Protein AF-W0SEL7-F1 (afdb_monomer_lite)

Radius of gyration: 32.02 Å; chains: 1; bounding box: 59×64×95 Å

Structure (mmCIF, N/CA/C/O backbone):
data_AF-W0SEL7-F1
#
_entry.id   AF-W0SEL7-F1
#
loop_
_atom_site.group_PDB
_atom_site.id
_atom_site.type_symbol
_atom_site.label_atom_id
_atom_site.label_alt_id
_atom_site.label_comp_id
_atom_site.label_asym_id
_atom_site.label_entity_id
_atom_site.label_seq_id
_atom_site.pdbx_PDB_ins_code
_atom_site.Cartn_x
_atom_site.Cartn_y
_atom_site.Cartn_z
_atom_site.occupancy
_atom_site.B_iso_or_equiv
_atom_site.auth_seq_id
_atom_site.auth_comp_id
_atom_site.auth_asym_id
_atom_site.auth_atom_id
_atom_site.pdbx_PDB_model_num
ATOM 1 N N . MET A 1 1 ? 0.845 -4.020 -19.009 1.00 90.25 1 MET A N 1
ATOM 2 C CA . MET A 1 1 ? 2.144 -4.625 -19.381 1.00 90.25 1 MET A CA 1
ATOM 3 C C . MET A 1 1 ? 2.413 -4.719 -20.889 1.00 90.25 1 MET A C 1
ATOM 5 O O . MET A 1 1 ? 3.556 -4.956 -21.254 1.00 90.25 1 MET A O 1
ATOM 9 N N . LEU A 1 2 ? 1.435 -4.513 -21.782 1.00 97.62 2 LEU A N 1
ATOM 10 C CA . LEU A 1 2 ? 1.671 -4.387 -23.229 1.00 97.62 2 LEU A CA 1
ATOM 11 C C . LEU A 1 2 ? 2.642 -3.239 -23.550 1.00 97.62 2 LEU A C 1
ATOM 13 O O . LEU A 1 2 ? 3.356 -3.302 -24.542 1.00 97.62 2 LEU A O 1
ATOM 17 N N . GLY A 1 3 ? 2.726 -2.224 -22.689 1.00 98.44 3 GLY A N 1
ATOM 18 C CA . GLY A 1 3 ? 3.712 -1.161 -22.797 1.00 98.44 3 GLY A CA 1
ATOM 19 C C . GLY A 1 3 ? 5.146 -1.662 -22.653 1.00 98.44 3 GLY A C 1
ATOM 20 O O . GLY A 1 3 ? 6.006 -1.225 -23.411 1.00 98.44 3 GLY A O 1
ATOM 21 N N . ALA A 1 4 ? 5.394 -2.620 -21.752 1.00 98.50 4 ALA A N 1
ATOM 22 C CA . ALA A 1 4 ? 6.704 -3.260 -21.628 1.00 98.50 4 ALA A CA 1
ATOM 23 C C . ALA A 1 4 ? 7.053 -4.053 -22.894 1.00 98.50 4 ALA A C 1
ATOM 25 O O . ALA A 1 4 ? 8.149 -3.923 -23.422 1.00 98.50 4 ALA A O 1
ATOM 26 N N . VAL A 1 5 ? 6.073 -4.771 -23.446 1.00 98.62 5 VAL A N 1
ATOM 27 C CA . VAL A 1 5 ? 6.221 -5.510 -24.708 1.00 98.62 5 VAL A CA 1
ATOM 28 C C . VAL A 1 5 ? 6.504 -4.586 -25.896 1.00 98.62 5 VAL A C 1
ATOM 30 O O . VAL A 1 5 ? 7.335 -4.896 -26.741 1.00 98.62 5 VAL A O 1
ATOM 33 N N . ILE A 1 6 ? 5.838 -3.429 -25.980 1.00 98.81 6 ILE A N 1
ATOM 34 C CA . ILE A 1 6 ? 6.136 -2.430 -27.018 1.00 98.81 6 ILE A CA 1
ATOM 35 C C . ILE A 1 6 ? 7.562 -1.903 -26.859 1.00 98.81 6 ILE A C 1
ATOM 37 O O . ILE A 1 6 ? 8.255 -1.744 -27.860 1.00 98.81 6 ILE A O 1
ATOM 41 N N . GLY A 1 7 ? 7.978 -1.629 -25.621 1.00 98.56 7 GLY A N 1
ATOM 42 C CA . GLY A 1 7 ? 9.321 -1.163 -25.309 1.00 98.56 7 GLY A CA 1
ATOM 43 C C . GLY A 1 7 ? 10.400 -2.133 -25.777 1.00 98.56 7 GLY A C 1
ATOM 44 O O . GLY A 1 7 ? 11.249 -1.730 -26.566 1.00 98.56 7 GLY A O 1
ATOM 45 N N . ASP A 1 8 ? 10.293 -3.397 -25.367 1.00 98.62 8 ASP A N 1
ATOM 46 C CA . ASP A 1 8 ? 11.136 -4.505 -25.834 1.00 98.62 8 ASP A CA 1
ATOM 47 C C . ASP A 1 8 ? 11.184 -4.533 -27.370 1.00 98.62 8 ASP A C 1
ATOM 49 O O . ASP A 1 8 ? 12.238 -4.300 -27.967 1.00 98.62 8 ASP A O 1
ATOM 53 N N . ILE A 1 9 ? 10.021 -4.682 -28.024 1.00 98.38 9 ILE A N 1
ATOM 54 C CA . ILE A 1 9 ? 9.964 -4.814 -29.483 1.00 98.38 9 ILE A CA 1
ATOM 55 C C . ILE A 1 9 ? 10.688 -3.651 -30.160 1.00 98.38 9 ILE A C 1
ATOM 57 O O . ILE A 1 9 ? 11.522 -3.870 -31.035 1.00 98.38 9 ILE A O 1
ATOM 61 N N . VAL A 1 10 ? 10.384 -2.411 -29.779 1.00 98.31 10 VAL A N 1
ATOM 62 C CA . VAL A 1 10 ? 10.998 -1.225 -30.389 1.00 98.31 10 VAL A CA 1
ATOM 63 C C . VAL A 1 10 ? 12.499 -1.159 -30.099 1.00 98.31 10 VAL A C 1
ATOM 65 O O . VAL A 1 10 ? 13.258 -0.774 -30.988 1.00 98.31 10 VAL A O 1
ATOM 68 N N . GLY A 1 11 ? 12.928 -1.537 -28.894 1.00 97.75 11 GLY A N 1
ATOM 69 C CA . GLY A 1 11 ? 14.323 -1.492 -28.463 1.00 97.75 11 GLY A CA 1
ATOM 70 C C . GLY A 1 11 ? 15.220 -2.588 -29.035 1.00 97.75 11 GLY A C 1
ATOM 71 O O . GLY A 1 11 ? 16.413 -2.331 -29.197 1.00 97.75 11 GLY A O 1
ATOM 72 N N . SER A 1 12 ? 14.657 -3.730 -29.441 1.00 97.00 12 SER A N 1
ATOM 73 C CA . SER A 1 12 ? 15.397 -4.916 -29.918 1.00 97.00 12 SER A CA 1
ATOM 74 C C . SER A 1 12 ? 16.430 -4.629 -31.018 1.00 97.00 12 SER A C 1
ATOM 76 O O . SER A 1 12 ? 17.510 -5.211 -31.056 1.00 97.00 12 SER A O 1
ATOM 78 N N . VAL A 1 13 ? 16.147 -3.689 -31.926 1.00 96.50 13 VAL A N 1
ATOM 79 C CA . VAL A 1 13 ? 17.064 -3.348 -33.033 1.00 96.50 13 VAL A CA 1
ATOM 80 C C . VAL A 1 13 ? 18.161 -2.350 -32.638 1.00 96.50 13 VAL A C 1
ATOM 82 O O . VAL A 1 13 ? 19.071 -2.092 -33.431 1.00 96.50 13 VAL A O 1
ATOM 85 N N . TYR A 1 14 ? 18.074 -1.771 -31.438 1.00 96.19 14 TYR A N 1
ATOM 86 C CA . TYR A 1 14 ? 18.963 -0.719 -30.939 1.00 96.19 14 TYR A CA 1
ATOM 87 C C . TYR A 1 14 ? 19.877 -1.171 -29.795 1.00 96.19 14 TYR A C 1
ATOM 89 O O . TYR A 1 14 ? 20.815 -0.435 -29.480 1.00 96.19 14 TYR A O 1
ATOM 97 N N . GLU A 1 15 ? 19.660 -2.352 -29.208 1.00 90.75 15 GLU A N 1
ATOM 98 C CA . GLU A 1 15 ? 20.450 -2.897 -28.089 1.00 90.75 15 GLU A CA 1
ATOM 99 C C . GLU A 1 15 ? 21.964 -2.860 -28.385 1.00 90.75 15 GLU A C 1
ATOM 101 O O . GLU A 1 15 ? 22.733 -2.186 -27.695 1.00 90.75 15 GLU A O 1
ATOM 106 N N . PHE A 1 16 ? 22.385 -3.463 -29.503 1.00 89.19 16 PHE A N 1
ATOM 107 C CA . PHE A 1 16 ? 23.788 -3.478 -29.951 1.00 89.19 16 PHE A CA 1
ATOM 108 C C . PHE A 1 16 ? 24.132 -2.389 -30.980 1.00 89.19 16 PHE A C 1
ATOM 110 O O . PHE A 1 16 ? 25.273 -2.295 -31.438 1.00 89.19 16 PHE A O 1
ATOM 117 N N . ASN A 1 17 ? 23.161 -1.551 -31.350 1.00 92.12 17 ASN A N 1
ATOM 118 C CA . ASN A 1 17 ? 23.316 -0.465 -32.318 1.00 92.12 17 ASN A CA 1
ATOM 119 C C . ASN A 1 17 ? 22.611 0.802 -31.817 1.00 92.12 17 ASN A C 1
ATOM 121 O O . ASN A 1 17 ? 21.627 1.268 -32.394 1.00 92.12 17 ASN A O 1
ATOM 125 N N . ASN A 1 18 ? 23.094 1.327 -30.689 1.00 94.56 18 ASN A N 1
ATOM 126 C CA . ASN A 1 18 ? 22.432 2.418 -29.979 1.00 94.56 18 ASN A CA 1
ATOM 127 C C . ASN A 1 18 ? 22.192 3.643 -30.868 1.00 94.56 18 ASN A C 1
ATOM 129 O O . ASN A 1 18 ? 23.122 4.207 -31.449 1.00 94.56 18 ASN A O 1
ATOM 133 N N . TYR A 1 19 ? 20.955 4.133 -30.853 1.00 94.88 19 TYR A N 1
ATOM 134 C CA . TYR A 1 19 ? 20.555 5.344 -31.550 1.00 94.88 19 TYR A CA 1
ATOM 135 C C . TYR A 1 19 ? 20.325 6.482 -30.555 1.00 94.88 19 TYR A C 1
ATOM 137 O O . TYR A 1 19 ? 19.283 6.584 -29.919 1.00 94.88 19 TYR A O 1
ATOM 145 N N . LYS A 1 20 ? 21.326 7.354 -30.403 1.00 94.94 20 LYS A N 1
ATOM 146 C CA . LYS A 1 20 ? 21.347 8.424 -29.391 1.00 94.94 20 LYS A CA 1
ATOM 147 C C . LYS A 1 20 ? 20.517 9.659 -29.777 1.00 94.94 20 LYS A C 1
ATOM 149 O O . LYS A 1 20 ? 20.977 10.789 -29.619 1.00 94.94 20 LYS A O 1
ATOM 154 N N . ALA A 1 21 ? 19.318 9.449 -30.310 1.00 95.94 21 ALA A N 1
ATOM 155 C CA . ALA A 1 21 ? 18.379 10.494 -30.703 1.00 95.94 21 ALA A CA 1
ATOM 156 C C . ALA A 1 21 ? 16.930 9.972 -30.668 1.00 95.94 21 ALA A C 1
ATOM 158 O O . ALA A 1 21 ? 16.690 8.781 -30.480 1.00 95.94 21 ALA A O 1
ATOM 159 N N . LYS A 1 22 ? 15.951 10.875 -30.785 1.00 97.38 22 LYS A N 1
ATOM 160 C CA . LYS A 1 22 ? 14.516 10.556 -30.642 1.00 97.38 22 LYS A CA 1
ATOM 161 C C . LYS A 1 22 ? 13.776 10.465 -31.976 1.00 97.38 22 LYS A C 1
ATOM 163 O O . LYS A 1 22 ? 12.626 10.046 -31.988 1.00 97.38 22 LYS A O 1
ATOM 168 N N . ASP A 1 23 ? 14.404 10.860 -33.075 1.00 97.06 23 ASP A N 1
ATOM 169 C CA . ASP A 1 23 ? 13.819 11.083 -34.402 1.00 97.06 23 ASP A CA 1
ATOM 170 C C . ASP A 1 23 ? 13.843 9.850 -35.320 1.00 97.06 23 ASP A C 1
ATOM 172 O O . ASP A 1 23 ? 13.659 9.973 -36.528 1.00 97.06 23 ASP A O 1
ATOM 176 N N . PHE A 1 24 ? 14.019 8.648 -34.763 1.00 96.31 24 PHE A N 1
ATOM 177 C CA . PHE A 1 24 ? 13.936 7.418 -35.546 1.00 96.31 24 PHE A CA 1
ATOM 178 C C . PHE A 1 24 ? 12.514 7.188 -36.075 1.00 96.31 24 PHE A C 1
ATOM 180 O O . PHE A 1 24 ? 11.526 7.280 -35.341 1.00 96.31 24 PHE A O 1
ATOM 187 N N . ASP A 1 25 ? 12.416 6.851 -37.356 1.00 94.25 25 ASP A N 1
ATOM 188 C CA . ASP A 1 25 ? 11.161 6.568 -38.046 1.00 94.25 25 ASP A CA 1
ATOM 189 C C . ASP A 1 25 ? 11.389 5.446 -39.079 1.00 94.25 25 ASP A C 1
ATOM 191 O O . ASP A 1 25 ? 12.457 5.415 -39.701 1.00 94.25 25 ASP A O 1
ATOM 195 N N . PRO A 1 26 ? 10.469 4.475 -39.246 1.00 96.06 26 PRO A N 1
ATOM 196 C CA . PRO A 1 26 ? 9.236 4.267 -38.479 1.00 96.06 26 PRO A CA 1
ATOM 197 C C . PRO A 1 26 ? 9.487 3.922 -36.999 1.00 96.06 26 PRO A C 1
ATOM 199 O O . PRO A 1 26 ? 10.537 3.388 -36.643 1.00 96.06 26 PRO A O 1
ATOM 202 N N . PHE A 1 27 ? 8.507 4.191 -36.129 1.00 97.50 27 PHE A N 1
ATOM 203 C CA . PHE A 1 27 ? 8.591 3.853 -34.696 1.00 97.50 27 PHE A CA 1
ATOM 204 C C . PHE A 1 27 ? 8.865 2.354 -34.465 1.00 97.50 27 PHE A C 1
ATOM 206 O O . PHE A 1 27 ? 9.763 1.992 -33.712 1.00 97.50 27 PHE A O 1
ATOM 213 N N . PHE A 1 28 ? 8.152 1.481 -35.185 1.00 97.56 28 PHE A N 1
ATOM 214 C CA . PHE A 1 28 ? 8.477 0.056 -35.290 1.00 97.56 28 PHE A CA 1
ATOM 215 C C . PHE A 1 28 ? 9.379 -0.170 -36.509 1.00 97.56 28 PHE A C 1
ATOM 217 O O . PHE A 1 28 ? 8.883 -0.304 -37.631 1.00 97.56 28 PHE A O 1
ATOM 224 N N . GLN A 1 29 ? 10.696 -0.209 -36.303 1.00 96.25 29 GLN A N 1
ATOM 225 C CA . GLN A 1 29 ? 11.661 -0.437 -37.384 1.00 96.25 29 GLN A CA 1
ATOM 226 C C . GLN A 1 29 ? 11.460 -1.801 -38.067 1.00 96.25 29 GLN A C 1
ATOM 228 O O . GLN A 1 29 ? 11.070 -2.775 -37.413 1.00 96.25 29 GLN A O 1
ATOM 233 N N . PRO A 1 30 ? 11.751 -1.925 -39.375 1.00 94.06 30 PRO A N 1
ATOM 234 C CA . PRO A 1 30 ? 11.799 -3.226 -40.030 1.00 94.06 30 PRO A CA 1
ATOM 235 C C . PRO A 1 30 ? 12.732 -4.183 -39.278 1.00 94.06 30 PRO A C 1
ATOM 237 O O . PRO A 1 30 ? 13.875 -3.844 -38.991 1.00 94.06 30 PRO A O 1
ATOM 240 N N . GLY A 1 31 ? 12.239 -5.380 -38.960 1.00 91.56 31 GLY A N 1
ATOM 241 C CA . GLY A 1 31 ? 13.010 -6.389 -38.230 1.00 91.56 31 GLY A CA 1
ATOM 242 C C . GLY A 1 31 ? 12.895 -6.335 -36.707 1.00 91.56 31 GLY A C 1
ATOM 243 O O . GLY A 1 31 ? 13.425 -7.233 -36.073 1.00 91.56 31 GLY A O 1
ATOM 244 N N . CYS A 1 32 ? 12.171 -5.373 -36.117 1.00 95.38 32 CYS A N 1
ATOM 245 C CA . CYS A 1 32 ? 11.881 -5.402 -34.680 1.00 95.38 32 CYS A CA 1
ATOM 246 C C . CYS A 1 32 ? 11.069 -6.645 -34.271 1.00 95.38 32 CYS A C 1
ATOM 248 O O . CYS A 1 32 ? 10.074 -7.003 -34.928 1.00 95.38 32 CYS A O 1
ATOM 250 N N . PHE A 1 33 ? 11.474 -7.271 -33.170 1.00 96.00 33 PHE A N 1
ATOM 251 C CA . PHE A 1 33 ? 10.924 -8.511 -32.620 1.00 96.00 33 PHE A CA 1
ATOM 252 C C . PHE A 1 33 ? 10.944 -8.444 -31.087 1.00 96.00 33 PHE A C 1
ATOM 254 O O . PHE A 1 33 ? 11.599 -7.572 -30.540 1.00 96.00 33 PHE A O 1
ATOM 261 N N . PHE A 1 34 ? 10.191 -9.309 -30.409 1.00 97.31 34 PHE A N 1
ATOM 262 C CA . PHE A 1 34 ? 10.197 -9.376 -28.943 1.00 97.31 34 PHE A CA 1
ATOM 263 C C . PHE A 1 34 ? 11.329 -10.288 -28.442 1.00 97.31 34 PHE A C 1
ATOM 265 O O . PHE A 1 34 ? 11.603 -11.313 -29.075 1.00 97.31 34 PHE A O 1
ATOM 272 N N . THR A 1 35 ? 11.942 -9.960 -27.311 1.00 97.25 35 THR A N 1
ATOM 273 C CA . THR A 1 35 ? 13.077 -10.681 -26.712 1.00 97.25 35 THR A CA 1
ATOM 274 C C . THR A 1 35 ? 12.652 -11.472 -25.465 1.00 97.25 35 THR A C 1
ATOM 276 O O . THR A 1 35 ? 11.467 -11.777 -25.251 1.00 97.25 35 THR A O 1
ATOM 279 N N . ASP A 1 36 ? 13.626 -11.865 -24.643 1.00 96.62 36 ASP A N 1
ATOM 280 C CA . ASP A 1 36 ? 13.398 -12.496 -23.354 1.00 96.62 36 ASP A CA 1
ATOM 281 C C . ASP A 1 36 ? 12.663 -11.590 -22.360 1.00 96.62 36 ASP A C 1
ATOM 283 O O . ASP A 1 36 ? 11.963 -12.124 -21.495 1.00 96.62 36 ASP A O 1
ATOM 287 N N . ASP A 1 37 ? 12.712 -10.263 -22.505 1.00 97.81 37 ASP A N 1
ATOM 288 C CA . ASP A 1 37 ? 11.912 -9.302 -21.739 1.00 97.81 37 ASP A CA 1
ATOM 289 C C . ASP A 1 37 ? 10.416 -9.623 -21.811 1.00 97.81 37 ASP A C 1
ATOM 291 O O . ASP A 1 37 ? 9.748 -9.815 -20.782 1.00 97.81 37 ASP A O 1
ATOM 295 N N . THR A 1 38 ? 9.872 -9.730 -23.028 1.00 98.44 38 THR A N 1
ATOM 296 C CA . THR A 1 38 ? 8.464 -10.071 -23.258 1.00 98.44 38 THR A CA 1
ATOM 297 C C . THR A 1 38 ? 8.153 -11.491 -22.807 1.00 98.44 38 THR A C 1
ATOM 299 O O . THR A 1 38 ? 7.126 -11.707 -22.154 1.00 98.44 38 THR A O 1
ATOM 302 N N . VAL A 1 39 ? 9.022 -12.464 -23.103 1.00 98.38 39 VAL A N 1
ATOM 303 C CA . VAL A 1 39 ? 8.793 -13.867 -22.712 1.00 98.38 39 VAL A CA 1
ATOM 304 C C . VAL A 1 39 ? 8.747 -14.003 -21.191 1.00 98.38 39 VAL A C 1
ATOM 306 O O . VAL A 1 39 ? 7.826 -14.609 -20.638 1.00 98.38 39 VAL A O 1
ATOM 309 N N . CYS A 1 40 ? 9.700 -13.393 -20.491 1.00 98.25 40 CYS A N 1
ATOM 310 C CA . CYS A 1 40 ? 9.748 -13.386 -19.038 1.00 98.25 40 CYS A CA 1
ATOM 311 C C . CYS A 1 40 ? 8.574 -12.609 -18.432 1.00 98.25 40 CYS A C 1
ATOM 313 O O . CYS A 1 40 ? 8.020 -13.038 -17.420 1.00 98.25 40 CYS A O 1
ATOM 315 N N . THR A 1 41 ? 8.161 -11.496 -19.043 1.00 98.44 41 THR A N 1
ATOM 316 C CA . THR A 1 41 ? 6.968 -10.743 -18.624 1.00 98.44 41 THR A CA 1
ATOM 317 C C . THR A 1 41 ? 5.708 -11.606 -18.724 1.00 98.44 41 THR A C 1
ATOM 319 O O . THR A 1 41 ? 4.910 -11.644 -17.784 1.00 98.44 41 THR A O 1
ATOM 322 N N . ALA A 1 42 ? 5.541 -12.349 -19.823 1.00 98.50 42 ALA A N 1
ATOM 323 C CA . ALA A 1 42 ? 4.428 -13.279 -20.005 1.00 98.50 42 ALA A CA 1
ATOM 324 C C . ALA A 1 42 ? 4.467 -14.427 -18.982 1.00 98.50 42 ALA A C 1
ATOM 326 O O . ALA A 1 42 ? 3.435 -14.760 -18.398 1.00 98.50 42 ALA A O 1
ATOM 327 N N . ALA A 1 43 ? 5.651 -14.972 -18.695 1.00 98.31 43 ALA A N 1
ATOM 328 C CA . ALA A 1 43 ? 5.838 -16.010 -17.683 1.00 98.31 43 ALA A CA 1
ATOM 329 C C . ALA A 1 43 ? 5.452 -15.537 -16.274 1.00 98.31 43 ALA A C 1
ATOM 331 O O . ALA A 1 43 ? 4.737 -16.233 -15.552 1.00 98.31 43 ALA A O 1
ATOM 332 N N . VAL A 1 44 ? 5.882 -14.330 -15.890 1.00 98.50 44 VAL A N 1
ATOM 333 C CA . VAL A 1 44 ? 5.516 -13.707 -14.611 1.00 98.50 44 VAL A CA 1
ATOM 334 C C . VAL A 1 44 ? 4.008 -13.460 -14.547 1.00 98.50 44 VAL A C 1
ATOM 336 O O . VAL A 1 44 ? 3.380 -13.746 -13.528 1.00 98.50 44 VAL A O 1
ATOM 339 N N . ALA A 1 45 ? 3.399 -12.977 -15.630 1.00 98.25 45 ALA A N 1
ATOM 340 C CA . ALA A 1 45 ? 1.954 -12.799 -15.694 1.00 98.25 45 ALA A CA 1
ATOM 341 C C . ALA A 1 45 ? 1.199 -14.123 -15.508 1.00 98.25 45 ALA A C 1
ATOM 343 O O . ALA A 1 45 ? 0.264 -14.189 -14.709 1.00 98.25 45 ALA A O 1
ATOM 344 N N . ASP A 1 46 ? 1.612 -15.186 -16.198 1.00 97.44 46 ASP A N 1
ATOM 345 C CA . ASP A 1 46 ? 0.991 -16.509 -16.098 1.00 97.44 46 ASP A CA 1
ATOM 346 C C . ASP A 1 46 ? 1.160 -17.100 -14.685 1.00 97.44 46 ASP A C 1
ATOM 348 O O . ASP A 1 46 ? 0.182 -17.554 -14.087 1.00 97.44 46 ASP A O 1
ATOM 352 N N . SER A 1 47 ? 2.356 -16.981 -14.094 1.00 97.88 47 SER A N 1
ATOM 353 C CA . SER A 1 47 ? 2.635 -17.367 -12.702 1.00 97.88 47 SER A CA 1
ATOM 354 C C . SER A 1 47 ? 1.694 -16.680 -11.714 1.00 97.88 47 SER A C 1
ATOM 356 O O . SER A 1 47 ? 0.987 -17.353 -10.959 1.00 97.88 47 SER A O 1
ATOM 358 N N . LEU A 1 48 ? 1.620 -15.347 -11.750 1.00 97.12 48 LEU A N 1
ATOM 359 C CA . LEU A 1 48 ? 0.838 -14.577 -10.783 1.00 97.12 48 LEU A CA 1
ATOM 360 C C . LEU A 1 48 ? -0.676 -14.746 -10.960 1.00 97.12 48 LEU A C 1
ATOM 362 O O . LEU A 1 48 ? -1.417 -14.715 -9.977 1.00 97.12 48 LEU A O 1
ATOM 366 N N . THR A 1 49 ? -1.150 -14.917 -12.195 1.00 96.00 49 THR A N 1
ATOM 367 C CA . THR A 1 49 ? -2.590 -15.024 -12.491 1.00 96.00 49 THR A CA 1
ATOM 368 C C . THR A 1 49 ? -3.144 -16.432 -12.311 1.00 96.00 49 THR A C 1
ATOM 370 O O . THR A 1 49 ? -4.332 -16.583 -12.027 1.00 96.00 49 THR A O 1
ATOM 373 N N . ARG A 1 50 ? -2.308 -17.466 -12.455 1.00 94.75 50 ARG A N 1
ATOM 374 C CA . ARG A 1 50 ? -2.701 -18.875 -12.289 1.00 94.75 50 ARG A CA 1
ATOM 375 C C . ARG A 1 50 ? -2.153 -19.516 -11.022 1.00 94.75 50 ARG A C 1
ATOM 377 O O . ARG A 1 50 ? -2.414 -20.694 -10.797 1.00 94.75 50 ARG A O 1
ATOM 384 N N . HIS A 1 51 ? -1.429 -18.752 -10.206 1.00 92.12 51 HIS A N 1
ATOM 385 C CA . HIS A 1 51 ? -0.786 -19.220 -8.980 1.00 92.12 51 HIS A CA 1
ATOM 386 C C . HIS A 1 51 ? 0.178 -20.392 -9.228 1.00 92.12 51 HIS A C 1
ATOM 388 O O . HIS A 1 51 ? 0.214 -21.354 -8.463 1.00 92.12 51 HIS A O 1
ATOM 394 N N . ILE A 1 52 ? 0.937 -20.311 -10.323 1.00 93.62 52 ILE A N 1
ATOM 395 C CA . ILE A 1 52 ? 1.999 -21.267 -10.657 1.00 93.62 52 ILE A CA 1
ATOM 396 C C . ILE A 1 52 ? 3.290 -20.772 -10.010 1.00 93.62 52 ILE A C 1
ATOM 398 O O . ILE A 1 52 ? 3.551 -19.567 -10.002 1.00 93.62 52 ILE A O 1
ATOM 402 N N . ASP A 1 53 ? 4.101 -21.694 -9.495 1.00 94.81 53 ASP A N 1
ATOM 403 C CA . ASP A 1 53 ? 5.426 -21.369 -8.971 1.00 94.81 53 ASP A CA 1
ATOM 404 C C . ASP A 1 53 ? 6.248 -20.556 -10.003 1.00 94.81 53 ASP A C 1
ATOM 406 O O . ASP A 1 53 ? 6.325 -20.959 -11.172 1.00 94.81 53 ASP A O 1
ATOM 410 N N . PRO A 1 54 ? 6.849 -19.411 -9.620 1.00 95.88 54 PRO A N 1
ATOM 411 C CA . PRO A 1 54 ? 7.527 -18.544 -10.579 1.00 95.88 54 PRO A CA 1
ATOM 412 C C . PRO A 1 54 ? 8.718 -19.204 -11.279 1.00 95.88 54 PRO A C 1
ATOM 414 O O . PRO A 1 54 ? 8.975 -18.899 -12.444 1.00 95.88 54 PRO A O 1
ATOM 417 N N . ALA A 1 55 ? 9.442 -20.106 -10.604 1.00 95.50 55 ALA A N 1
ATOM 418 C CA . ALA A 1 55 ? 10.573 -20.798 -11.210 1.00 95.50 55 ALA A CA 1
ATOM 419 C C . ALA A 1 55 ? 10.094 -21.761 -12.300 1.00 95.50 55 ALA A C 1
ATOM 421 O O . ALA A 1 55 ? 10.642 -21.770 -13.403 1.00 95.50 55 ALA A O 1
ATOM 422 N N . VAL A 1 56 ? 9.029 -22.516 -12.012 1.00 95.50 56 VAL A N 1
ATOM 423 C CA . VAL A 1 56 ? 8.388 -23.416 -12.982 1.00 95.50 56 VAL A CA 1
ATOM 424 C C . VAL A 1 56 ? 7.903 -22.634 -14.200 1.00 95.50 56 VAL A C 1
ATOM 426 O O . VAL A 1 56 ? 8.256 -22.979 -15.326 1.00 95.50 56 VAL A O 1
ATOM 429 N N . ALA A 1 57 ? 7.167 -21.540 -13.987 1.00 97.25 57 ALA A N 1
ATOM 430 C CA . ALA A 1 57 ? 6.655 -20.726 -15.085 1.00 97.25 57 ALA A CA 1
ATOM 431 C C . ALA A 1 57 ? 7.791 -20.160 -15.957 1.00 97.25 57 ALA A C 1
ATOM 433 O O . ALA A 1 57 ? 7.772 -20.325 -17.175 1.00 97.25 57 ALA A O 1
ATOM 434 N N . LEU A 1 58 ? 8.820 -19.547 -15.359 1.00 97.12 58 LEU A N 1
ATOM 435 C CA . LEU A 1 58 ? 9.947 -18.991 -16.119 1.00 97.12 58 LEU A CA 1
ATOM 436 C C . LEU A 1 58 ? 10.692 -20.060 -16.931 1.00 97.12 58 LEU A C 1
ATOM 438 O O . LEU A 1 58 ? 11.059 -19.796 -18.074 1.00 97.12 58 LEU A O 1
ATOM 442 N N . ARG A 1 59 ? 10.869 -21.271 -16.389 1.00 96.38 59 ARG A N 1
ATOM 443 C CA . ARG A 1 59 ? 11.489 -22.398 -17.106 1.00 96.38 59 ARG A CA 1
ATOM 444 C C . ARG A 1 59 ? 10.630 -22.885 -18.264 1.00 96.38 59 ARG A C 1
ATOM 446 O O . ARG A 1 59 ? 11.149 -23.071 -19.361 1.00 96.38 59 ARG A O 1
ATOM 453 N N . GLU A 1 60 ? 9.332 -23.080 -18.048 1.00 96.31 60 GLU A N 1
ATOM 454 C CA . GLU A 1 60 ? 8.415 -23.537 -19.097 1.00 96.31 60 GLU A CA 1
ATOM 455 C C . GLU A 1 60 ? 8.360 -22.554 -20.270 1.00 96.31 60 GLU A C 1
ATOM 457 O O . GLU A 1 60 ? 8.484 -22.960 -21.427 1.00 96.31 60 GLU A O 1
ATOM 462 N N . TRP A 1 61 ? 8.206 -21.263 -19.974 1.00 97.75 61 TRP A N 1
ATOM 463 C CA . TRP A 1 61 ? 8.176 -20.211 -20.986 1.00 97.75 61 TRP A CA 1
ATOM 464 C C . TRP A 1 61 ? 9.539 -20.036 -21.665 1.00 97.75 61 TRP A C 1
ATOM 466 O O . TRP A 1 61 ? 9.600 -20.007 -22.893 1.00 97.75 61 TRP A O 1
ATOM 476 N N . GLY A 1 62 ? 10.634 -20.008 -20.898 1.00 96.56 62 GLY A N 1
ATOM 477 C CA . GLY A 1 62 ? 11.988 -19.878 -21.440 1.00 96.56 62 GLY A CA 1
ATOM 478 C C . GLY A 1 62 ? 12.396 -21.048 -22.337 1.00 96.56 62 GLY A C 1
ATOM 479 O O . GLY A 1 62 ? 12.981 -20.836 -23.392 1.00 96.56 62 GLY A O 1
ATOM 480 N N . ARG A 1 63 ? 12.016 -22.287 -21.991 1.00 95.38 63 ARG A N 1
ATOM 481 C CA . ARG A 1 63 ? 12.236 -23.470 -22.846 1.00 95.38 63 ARG A CA 1
ATOM 482 C C . ARG A 1 63 ? 11.379 -23.438 -24.105 1.00 95.38 63 ARG A C 1
ATOM 484 O O . ARG A 1 63 ? 11.857 -23.805 -25.174 1.00 95.38 63 ARG A O 1
ATOM 491 N N . ARG A 1 64 ? 10.120 -22.998 -23.995 1.00 96.69 64 ARG A N 1
ATOM 492 C CA . ARG A 1 64 ? 9.206 -22.877 -25.144 1.00 96.69 64 ARG A CA 1
ATOM 493 C C . ARG A 1 64 ? 9.722 -21.877 -26.176 1.00 96.69 64 ARG A C 1
ATOM 495 O O . ARG A 1 64 ? 9.619 -22.136 -27.369 1.00 96.69 64 ARG A O 1
ATOM 502 N N . TYR A 1 65 ? 10.289 -20.772 -25.705 1.00 96.69 65 TYR A N 1
ATOM 503 C CA . TYR A 1 65 ? 10.821 -19.686 -26.524 1.00 96.69 65 TYR A CA 1
ATOM 504 C C . TYR A 1 65 ? 12.349 -19.675 -26.573 1.00 96.69 65 TYR A C 1
ATOM 506 O O . TYR A 1 65 ? 12.949 -18.633 -26.808 1.00 96.69 65 TYR A O 1
ATOM 514 N N . TRP A 1 66 ? 13.000 -20.823 -26.374 1.00 95.12 66 TRP A N 1
ATOM 515 C CA . TRP A 1 66 ? 14.461 -20.896 -26.303 1.00 95.12 66 TRP A CA 1
ATOM 516 C C . TRP A 1 66 ? 15.145 -20.246 -27.517 1.00 95.12 66 TRP A C 1
ATOM 518 O O . TRP A 1 66 ? 16.082 -19.465 -27.359 1.00 95.12 66 TRP A O 1
ATOM 528 N N . GLU A 1 67 ? 14.604 -20.506 -28.711 1.00 92.69 67 GLU A N 1
ATOM 529 C CA . GLU A 1 67 ? 15.107 -20.008 -29.998 1.00 92.69 67 GLU A CA 1
ATOM 530 C C . GLU A 1 67 ? 14.930 -18.490 -30.206 1.00 92.69 67 GLU A C 1
ATOM 532 O O . GLU A 1 67 ? 15.546 -17.943 -31.117 1.00 92.69 67 GLU A O 1
ATOM 537 N N . ASN A 1 68 ? 14.127 -17.789 -29.388 1.00 88.31 68 ASN A N 1
ATOM 538 C CA . ASN A 1 68 ? 13.999 -16.325 -29.485 1.00 88.31 68 ASN A CA 1
ATOM 539 C C . ASN A 1 68 ? 15.303 -15.602 -29.112 1.00 88.31 68 ASN A C 1
ATOM 541 O O . ASN A 1 68 ? 15.568 -14.524 -29.638 1.00 88.31 68 ASN A O 1
ATOM 545 N N . GLY A 1 69 ? 16.123 -16.193 -28.237 1.00 84.88 69 GLY A N 1
ATOM 546 C CA . GLY A 1 69 ? 17.362 -15.579 -27.752 1.00 84.88 69 GLY A CA 1
ATOM 547 C C . GLY A 1 69 ? 17.139 -14.468 -26.717 1.00 84.88 69 GLY A C 1
ATOM 548 O O . GLY A 1 69 ? 16.086 -14.406 -26.092 1.00 84.88 69 GLY A O 1
ATOM 549 N N . GLY A 1 70 ? 18.171 -13.644 -26.494 1.00 85.12 70 GLY A N 1
ATOM 550 C CA . GLY A 1 70 ? 18.195 -12.569 -25.481 1.00 85.12 70 GLY A CA 1
ATOM 551 C C . GLY A 1 70 ? 18.667 -13.011 -24.087 1.00 85.12 70 GLY A C 1
ATOM 552 O O . GLY A 1 70 ? 19.131 -12.215 -23.283 1.00 85.12 70 GLY A O 1
ATOM 553 N N . TRP A 1 71 ? 18.682 -14.321 -23.819 1.00 91.69 71 TRP A N 1
ATOM 554 C CA . TRP A 1 71 ? 19.026 -14.858 -22.501 1.00 91.69 71 TRP A CA 1
ATOM 555 C C . TRP A 1 71 ? 20.439 -14.483 -22.027 1.00 91.69 71 TRP A C 1
ATOM 557 O O . TRP A 1 71 ? 21.445 -14.966 -22.559 1.00 91.69 71 TRP A O 1
ATOM 567 N N . GLY A 1 72 ? 20.525 -13.756 -20.912 1.00 89.12 72 GLY A N 1
ATOM 568 C CA . GLY A 1 72 ? 21.787 -13.588 -20.194 1.00 89.12 72 GLY A CA 1
ATOM 569 C C . GLY A 1 72 ? 22.415 -14.942 -19.823 1.00 89.12 72 GLY A C 1
ATOM 570 O O . GLY A 1 72 ? 21.728 -15.867 -19.388 1.00 89.12 72 GLY A O 1
ATOM 571 N N . MET A 1 73 ? 23.742 -15.070 -19.941 1.00 89.56 73 MET A N 1
ATOM 572 C CA . MET A 1 73 ? 24.455 -16.360 -19.852 1.00 89.56 73 MET A CA 1
ATOM 573 C C . MET A 1 73 ? 24.087 -17.210 -18.620 1.00 89.56 73 MET A C 1
ATOM 575 O O . MET A 1 73 ? 23.854 -18.412 -18.741 1.00 89.56 73 MET A O 1
ATOM 579 N N . ARG A 1 74 ? 24.024 -16.605 -17.425 1.00 91.69 74 ARG A N 1
ATOM 580 C CA . ARG A 1 74 ? 23.677 -17.335 -16.187 1.00 91.69 74 ARG A CA 1
ATOM 581 C C . ARG A 1 74 ? 22.191 -17.690 -16.117 1.00 91.69 74 ARG A C 1
ATOM 583 O O . ARG A 1 74 ? 21.841 -18.714 -15.545 1.00 91.69 74 ARG A O 1
ATOM 590 N N . PHE A 1 75 ? 21.328 -16.873 -16.718 1.00 93.75 75 PHE A N 1
ATOM 591 C CA . PHE A 1 75 ? 19.902 -17.171 -16.810 1.00 93.75 75 PHE A CA 1
ATOM 592 C C . PHE A 1 75 ? 19.646 -18.329 -17.783 1.00 93.75 75 PHE A C 1
ATOM 594 O O . PHE A 1 75 ? 18.891 -19.237 -17.456 1.00 93.75 75 PHE A O 1
ATOM 601 N N . ALA A 1 76 ? 20.353 -18.370 -18.917 1.00 93.06 76 ALA A N 1
ATOM 602 C CA . ALA A 1 76 ? 20.311 -19.494 -19.852 1.00 93.06 76 ALA A CA 1
ATOM 603 C C . ALA A 1 76 ? 20.759 -20.816 -19.198 1.00 93.06 76 ALA A C 1
ATOM 605 O O . ALA A 1 76 ? 20.134 -21.853 -19.411 1.00 93.06 76 ALA A O 1
ATOM 606 N N . GLN A 1 77 ? 21.804 -20.776 -18.359 1.00 92.31 77 GLN A N 1
ATOM 607 C CA . GLN A 1 77 ? 22.228 -21.927 -17.548 1.00 92.31 77 GLN A CA 1
ATOM 608 C C . GLN A 1 77 ? 21.127 -22.363 -16.575 1.00 92.31 77 GLN A C 1
ATOM 610 O O . GLN A 1 77 ? 20.773 -23.538 -16.541 1.00 92.31 77 GLN A O 1
ATOM 615 N N . TRP A 1 78 ? 20.538 -21.410 -15.849 1.00 95.12 78 TRP A N 1
ATOM 616 C CA . TRP A 1 78 ? 19.441 -21.668 -14.918 1.00 95.12 78 TRP A CA 1
ATOM 617 C C . TRP A 1 78 ? 18.211 -22.281 -15.610 1.00 95.12 78 TRP A C 1
ATOM 619 O O . TRP A 1 78 ? 17.643 -23.241 -15.102 1.00 95.12 78 TRP A O 1
ATOM 629 N N . LEU A 1 79 ? 17.838 -21.813 -16.809 1.00 93.12 79 LEU A N 1
ATOM 630 C CA . LEU A 1 79 ? 16.750 -22.399 -17.609 1.00 93.12 79 LEU A CA 1
ATOM 631 C C . LEU A 1 79 ? 17.009 -23.868 -17.994 1.00 93.12 79 LEU A C 1
ATOM 633 O O . LEU A 1 79 ? 16.058 -24.645 -18.143 1.00 93.12 79 LEU A O 1
ATOM 637 N N . GLY A 1 80 ? 18.277 -24.247 -18.166 1.00 88.56 80 GLY A N 1
ATOM 638 C CA . GLY A 1 80 ? 18.699 -25.583 -18.585 1.00 88.56 80 GLY A CA 1
ATOM 639 C C . GLY A 1 80 ? 18.744 -26.634 -17.471 1.00 88.56 80 GLY A C 1
ATOM 640 O O . GLY A 1 80 ? 18.709 -27.820 -17.788 1.00 88.56 80 GLY A O 1
ATOM 641 N N . ASP A 1 81 ? 18.786 -26.229 -16.199 1.00 89.50 81 ASP A N 1
ATOM 642 C CA . ASP A 1 81 ? 19.000 -27.137 -15.061 1.00 89.50 81 ASP A CA 1
ATOM 643 C C . ASP A 1 81 ? 17.896 -26.992 -14.010 1.00 89.50 81 ASP A C 1
ATOM 645 O O . ASP A 1 81 ? 17.860 -25.980 -13.317 1.00 89.50 81 ASP A O 1
ATOM 649 N N . ASP A 1 82 ? 16.986 -27.971 -13.910 1.00 83.62 82 ASP A N 1
ATOM 650 C CA . ASP A 1 82 ? 15.810 -27.970 -13.013 1.00 83.62 82 ASP A CA 1
ATOM 651 C C . ASP A 1 82 ? 16.131 -27.855 -11.519 1.00 83.62 82 ASP A C 1
ATOM 653 O O . ASP A 1 82 ? 15.290 -27.352 -10.771 1.00 83.62 82 ASP A O 1
ATOM 657 N N . ASP A 1 83 ? 17.340 -28.228 -11.103 1.00 83.94 83 ASP A N 1
ATOM 658 C CA . ASP A 1 83 ? 17.758 -28.195 -9.700 1.00 83.94 83 ASP A CA 1
ATOM 659 C C . ASP A 1 83 ? 18.492 -26.890 -9.328 1.00 83.94 83 ASP A C 1
ATOM 661 O O . ASP A 1 83 ? 18.749 -26.625 -8.149 1.00 83.94 83 ASP A O 1
ATOM 665 N N . GLU A 1 84 ? 18.801 -26.037 -10.312 1.00 82.38 84 GLU A N 1
ATOM 666 C CA . GLU A 1 84 ? 19.510 -24.777 -10.087 1.00 82.38 84 GLU A CA 1
ATOM 667 C C . GLU A 1 84 ? 18.614 -23.759 -9.351 1.00 82.38 84 GLU A C 1
ATOM 669 O O . GLU A 1 84 ? 17.540 -23.347 -9.814 1.00 82.38 84 GLU A O 1
ATOM 674 N N . GLY A 1 85 ? 19.083 -23.325 -8.179 1.00 86.62 85 GLY A N 1
ATOM 675 C CA . GLY A 1 85 ? 18.466 -22.264 -7.385 1.00 86.62 85 GLY A CA 1
ATOM 676 C C . GLY A 1 85 ? 18.833 -20.850 -7.867 1.00 86.62 85 GLY A C 1
ATOM 677 O O . GLY A 1 85 ? 19.519 -20.670 -8.873 1.00 86.62 85 GLY A O 1
ATOM 678 N N . PRO A 1 86 ? 18.409 -19.800 -7.144 1.00 89.69 86 PRO A N 1
ATOM 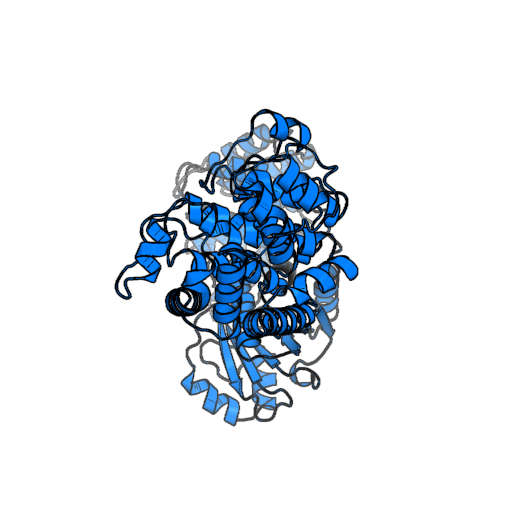679 C CA . PRO A 1 86 ? 18.800 -18.435 -7.474 1.00 89.69 86 PRO A CA 1
ATOM 680 C C . PRO A 1 86 ? 20.310 -18.214 -7.296 1.00 89.69 86 PRO A C 1
ATOM 682 O O . PRO A 1 86 ? 20.898 -18.583 -6.279 1.00 89.69 86 PRO A O 1
ATOM 685 N N . TYR A 1 87 ? 20.936 -17.550 -8.269 1.00 90.00 87 TYR A N 1
ATOM 686 C CA . TYR A 1 87 ? 22.398 -17.514 -8.440 1.00 90.00 87 TYR A CA 1
ATOM 687 C C . TYR A 1 87 ? 23.043 -16.157 -8.091 1.00 90.00 87 TYR A C 1
ATOM 689 O O . TYR A 1 87 ? 24.088 -15.780 -8.639 1.00 90.00 87 TYR A O 1
ATOM 697 N N . ASN A 1 88 ? 22.433 -15.417 -7.157 1.00 90.06 88 ASN A N 1
ATOM 698 C CA . ASN A 1 88 ? 22.883 -14.117 -6.639 1.00 90.06 88 ASN A CA 1
ATOM 699 C C . ASN A 1 88 ? 23.087 -13.056 -7.728 1.00 90.06 88 ASN A C 1
ATOM 701 O O . ASN A 1 88 ? 24.051 -12.290 -7.704 1.00 90.06 88 ASN A O 1
ATOM 705 N N . SER A 1 89 ? 22.179 -13.025 -8.707 1.00 90.44 89 SER A N 1
ATOM 706 C CA . SER A 1 89 ? 22.215 -12.048 -9.796 1.00 90.44 89 SER A CA 1
ATOM 707 C C . SER A 1 89 ? 21.787 -10.653 -9.343 1.00 90.44 89 SER A C 1
ATOM 709 O O . SER A 1 89 ? 20.757 -10.493 -8.686 1.00 90.44 89 SER A O 1
ATOM 711 N N . TYR A 1 90 ? 22.553 -9.643 -9.756 1.00 90.38 90 TYR A N 1
ATOM 712 C CA . TYR A 1 90 ? 22.259 -8.211 -9.607 1.00 90.38 90 TYR A CA 1
ATOM 713 C C . TYR A 1 90 ? 21.828 -7.546 -10.930 1.00 90.38 90 TYR A C 1
ATOM 715 O O . TYR A 1 90 ? 21.785 -6.315 -11.018 1.00 90.38 90 TYR A O 1
ATOM 723 N N . GLY A 1 91 ? 21.553 -8.356 -11.957 1.00 91.75 91 GLY A N 1
ATOM 724 C CA . GLY A 1 91 ? 21.197 -7.898 -13.296 1.00 91.75 91 GLY A CA 1
ATOM 725 C C . GLY A 1 91 ? 19.829 -7.211 -13.391 1.00 91.75 91 GLY A C 1
ATOM 726 O O . GLY A 1 91 ? 18.955 -7.398 -12.542 1.00 91.75 91 GLY A O 1
ATOM 727 N N . ASN A 1 92 ? 19.655 -6.409 -14.437 1.00 90.00 92 ASN A N 1
ATOM 728 C CA . ASN A 1 92 ? 18.440 -5.679 -14.802 1.00 90.00 92 ASN A CA 1
ATOM 729 C C . ASN A 1 92 ? 17.299 -6.601 -15.273 1.00 90.00 92 ASN A C 1
ATOM 731 O O . ASN A 1 92 ? 16.139 -6.201 -15.167 1.00 90.00 92 ASN A O 1
ATOM 735 N N . GLY A 1 93 ? 17.598 -7.862 -15.608 1.00 88.81 93 GLY A N 1
ATOM 736 C CA . GLY A 1 93 ? 16.605 -8.914 -15.851 1.00 88.81 93 GLY A CA 1
ATOM 737 C C . GLY A 1 93 ? 15.628 -9.152 -14.692 1.00 88.81 93 GLY A C 1
ATOM 738 O O . GLY A 1 93 ? 14.549 -9.716 -14.879 1.00 88.81 93 GLY A O 1
ATOM 739 N N . ALA A 1 94 ? 15.960 -8.673 -13.489 1.00 90.81 94 ALA A N 1
ATOM 740 C CA . ALA A 1 94 ? 15.018 -8.544 -12.382 1.00 90.81 94 ALA A CA 1
ATOM 741 C C . ALA A 1 94 ? 13.895 -7.528 -12.678 1.00 90.81 94 ALA A C 1
ATOM 743 O O . ALA A 1 94 ? 12.721 -7.831 -12.496 1.00 90.81 94 ALA A O 1
ATOM 744 N N . GLY A 1 95 ? 14.249 -6.323 -13.133 1.00 92.44 95 GLY A N 1
ATOM 745 C CA . GLY A 1 95 ? 13.324 -5.207 -13.344 1.00 92.44 95 GLY A CA 1
ATOM 746 C C . GLY A 1 95 ? 12.501 -5.305 -14.629 1.00 92.44 95 GLY A C 1
ATOM 747 O O . GLY A 1 95 ? 11.364 -4.837 -14.654 1.00 92.44 95 GLY A O 1
ATOM 748 N N . MET A 1 96 ? 13.037 -5.938 -15.673 1.00 96.12 96 MET A N 1
ATOM 749 C CA . MET A 1 96 ? 12.421 -5.939 -17.006 1.00 96.12 96 MET A CA 1
ATOM 750 C C . MET A 1 96 ? 11.065 -6.652 -17.085 1.00 96.12 96 MET A C 1
ATOM 752 O O . MET A 1 96 ? 10.190 -6.280 -17.859 1.00 96.12 96 MET A O 1
ATOM 756 N N . ARG A 1 97 ? 10.850 -7.638 -16.207 1.00 97.31 97 ARG A N 1
ATOM 757 C CA . ARG A 1 97 ? 9.713 -8.569 -16.272 1.00 97.31 97 ARG A CA 1
ATOM 758 C C . ARG A 1 97 ? 8.660 -8.409 -15.180 1.00 97.31 97 ARG A C 1
ATOM 760 O O . ARG A 1 97 ? 7.707 -9.181 -15.130 1.00 97.31 97 ARG A O 1
ATOM 767 N N . VAL A 1 98 ? 8.822 -7.445 -14.272 1.00 98.06 98 VAL A N 1
ATOM 768 C CA . VAL A 1 98 ? 7.971 -7.307 -13.069 1.00 98.06 98 VAL A CA 1
ATOM 769 C C . VAL A 1 98 ? 6.793 -6.355 -13.239 1.00 98.06 98 VAL A C 1
ATOM 771 O O . VAL A 1 98 ? 6.023 -6.150 -12.300 1.00 98.06 98 VAL A O 1
ATOM 774 N N . SER A 1 99 ? 6.572 -5.828 -14.447 1.00 98.00 99 SER A N 1
ATOM 775 C CA . SER A 1 99 ? 5.373 -5.033 -14.728 1.00 98.00 99 SER A CA 1
ATOM 776 C C . SER A 1 99 ? 4.048 -5.721 -14.333 1.00 98.00 99 SER A C 1
ATOM 778 O O . SER A 1 99 ? 3.204 -5.029 -13.754 1.00 98.00 99 SER A O 1
ATOM 780 N N . PRO A 1 100 ? 3.852 -7.054 -14.487 1.00 98.50 100 PRO A N 1
ATOM 781 C CA . PRO A 1 100 ? 2.657 -7.748 -13.995 1.00 98.50 100 PRO A CA 1
ATOM 782 C C . PRO A 1 100 ? 2.365 -7.513 -12.507 1.00 98.50 100 PRO A C 1
ATOM 784 O O . PRO A 1 100 ? 1.209 -7.324 -12.131 1.00 98.50 100 PRO A O 1
ATOM 787 N N . ALA A 1 101 ? 3.403 -7.491 -11.662 1.00 98.00 101 ALA A N 1
ATOM 788 C CA . ALA A 1 101 ? 3.264 -7.305 -10.220 1.00 98.00 101 ALA A CA 1
ATOM 789 C C . ALA A 1 101 ? 2.672 -5.926 -9.892 1.00 98.00 101 ALA A C 1
ATOM 791 O O . ALA A 1 101 ? 1.724 -5.833 -9.113 1.00 98.00 101 ALA A O 1
ATOM 792 N N . GLY A 1 102 ? 3.164 -4.869 -10.548 1.00 97.00 102 GLY A N 1
ATOM 793 C CA . GLY A 1 102 ? 2.645 -3.508 -10.374 1.00 97.00 102 GLY A CA 1
ATOM 794 C C . GLY A 1 102 ? 1.196 -3.342 -10.851 1.00 97.00 102 GLY A C 1
ATOM 795 O O . GLY A 1 102 ? 0.400 -2.661 -10.202 1.00 97.00 102 GLY A O 1
ATOM 796 N N . PHE A 1 103 ? 0.819 -4.002 -11.953 1.00 96.69 103 PHE A N 1
ATOM 797 C CA . PHE A 1 103 ? -0.554 -3.957 -12.475 1.00 96.69 103 PHE A CA 1
ATOM 798 C C . PHE A 1 103 ? -1.558 -4.746 -11.617 1.00 96.69 103 PHE A C 1
ATOM 800 O O . PHE A 1 103 ? -2.709 -4.325 -11.498 1.00 96.69 103 PHE A O 1
ATOM 807 N N . LEU A 1 104 ? -1.148 -5.866 -11.012 1.00 95.38 104 LEU A N 1
ATOM 808 C CA . LEU A 1 104 ? -2.029 -6.718 -10.199 1.00 95.38 104 LEU A CA 1
ATOM 809 C C . LEU A 1 104 ? -2.189 -6.250 -8.746 1.00 95.38 104 LEU A C 1
ATOM 811 O O . LEU A 1 104 ? -3.185 -6.592 -8.098 1.00 95.38 104 LEU A O 1
ATOM 815 N N . ALA A 1 105 ? -1.213 -5.517 -8.218 1.00 93.12 105 ALA A N 1
ATOM 816 C CA . ALA A 1 105 ? -1.177 -5.130 -6.815 1.00 93.12 105 ALA A CA 1
ATOM 817 C C . ALA A 1 105 ? -2.278 -4.135 -6.432 1.00 93.12 105 ALA A C 1
ATOM 819 O O . ALA A 1 105 ? -2.538 -3.172 -7.151 1.00 93.12 105 ALA A O 1
ATOM 820 N N . ARG A 1 106 ? -2.892 -4.334 -5.263 1.00 85.56 106 ARG A N 1
ATOM 821 C CA . ARG A 1 106 ? -3.888 -3.445 -4.641 1.00 85.56 106 ARG A CA 1
ATOM 822 C C . ARG A 1 106 ? -3.273 -2.478 -3.640 1.00 85.56 106 ARG A C 1
ATOM 824 O O . ARG A 1 106 ? -3.844 -1.416 -3.427 1.00 85.56 106 ARG A O 1
ATOM 831 N N . THR A 1 107 ? -2.133 -2.833 -3.055 1.00 87.19 107 THR A N 1
ATOM 832 C CA . THR A 1 107 ? -1.350 -1.952 -2.183 1.00 87.19 107 THR A CA 1
ATOM 833 C C . THR A 1 107 ? 0.111 -1.921 -2.620 1.00 87.19 107 THR A C 1
ATOM 835 O O . THR A 1 107 ? 0.564 -2.783 -3.377 1.00 87.19 107 THR A O 1
ATOM 838 N N . LEU A 1 108 ? 0.865 -0.943 -2.116 1.00 91.00 108 LEU A N 1
ATOM 839 C CA . LEU A 1 108 ? 2.306 -0.862 -2.348 1.00 91.00 108 LEU A CA 1
ATOM 840 C C . LEU A 1 108 ? 3.031 -2.099 -1.798 1.00 91.00 108 LEU A C 1
ATOM 842 O O . LEU A 1 108 ? 3.909 -2.644 -2.460 1.00 91.00 108 LEU A O 1
ATOM 846 N N . GLU A 1 109 ? 2.650 -2.562 -0.607 1.00 89.88 109 GLU A N 1
ATOM 847 C CA . GLU A 1 109 ? 3.237 -3.750 0.014 1.00 89.88 109 GLU A CA 1
ATOM 848 C C . GLU A 1 109 ? 2.977 -5.002 -0.826 1.00 89.88 109 GLU A C 1
ATOM 850 O O . GLU A 1 109 ? 3.874 -5.825 -0.987 1.00 89.88 109 GLU A O 1
ATOM 855 N N . GLU A 1 110 ? 1.779 -5.127 -1.410 1.00 91.88 110 GLU A N 1
ATOM 856 C CA . GLU A 1 110 ? 1.468 -6.219 -2.334 1.00 91.88 110 GLU A CA 1
ATOM 857 C C . GLU A 1 110 ? 2.304 -6.120 -3.620 1.00 91.88 110 GLU A C 1
ATOM 859 O O . GLU A 1 110 ? 2.793 -7.141 -4.096 1.00 91.88 110 GLU A O 1
ATOM 864 N N . ALA A 1 111 ? 2.530 -4.915 -4.159 1.00 96.12 111 ALA A N 1
ATOM 865 C CA . ALA A 1 111 ? 3.365 -4.715 -5.349 1.00 96.12 111 ALA A CA 1
ATOM 866 C C . ALA A 1 111 ? 4.809 -5.169 -5.114 1.00 96.12 111 ALA A C 1
ATOM 868 O O . ALA A 1 111 ? 5.363 -5.915 -5.924 1.00 96.12 111 ALA A O 1
ATOM 869 N N . VAL A 1 112 ? 5.393 -4.760 -3.984 1.00 95.69 112 VAL A N 1
ATOM 870 C CA . VAL A 1 112 ? 6.747 -5.162 -3.581 1.00 95.69 112 VAL A CA 1
ATOM 871 C C . VAL A 1 112 ? 6.805 -6.667 -3.329 1.00 95.69 112 VAL A C 1
ATOM 873 O O . VAL A 1 112 ? 7.688 -7.332 -3.857 1.00 95.69 112 VAL A O 1
ATOM 876 N N . TRP A 1 113 ? 5.832 -7.233 -2.611 1.00 95.50 113 TRP A N 1
ATOM 877 C CA . TRP A 1 113 ? 5.807 -8.667 -2.321 1.00 95.50 113 TRP A CA 1
ATOM 878 C C . TRP A 1 113 ? 5.685 -9.529 -3.586 1.00 95.50 113 TRP A C 1
ATOM 880 O O . TRP A 1 113 ? 6.438 -10.488 -3.747 1.00 95.50 113 TRP A O 1
ATOM 890 N N . LEU A 1 114 ? 4.773 -9.182 -4.504 1.00 95.75 114 LEU A N 1
ATOM 891 C CA . LEU A 1 114 ? 4.609 -9.893 -5.777 1.00 95.75 114 LEU A CA 1
ATOM 892 C C . LEU A 1 114 ? 5.885 -9.811 -6.621 1.00 95.75 114 LEU A C 1
ATOM 894 O O . LEU A 1 114 ? 6.298 -10.812 -7.203 1.00 95.75 114 LEU A O 1
ATOM 898 N N . SER A 1 115 ? 6.517 -8.634 -6.660 1.00 97.94 115 SER A N 1
ATOM 899 C CA . SER A 1 115 ? 7.796 -8.418 -7.337 1.00 97.94 115 SER A CA 1
ATOM 900 C C . SER A 1 115 ? 8.904 -9.287 -6.745 1.00 97.94 115 SER A C 1
ATOM 902 O O . SER A 1 115 ? 9.590 -9.999 -7.478 1.00 97.94 115 SER A O 1
ATOM 904 N N . ASP A 1 116 ? 9.065 -9.274 -5.423 1.00 95.38 116 ASP A N 1
ATOM 905 C CA . ASP A 1 116 ? 10.091 -10.045 -4.724 1.00 95.38 116 ASP A CA 1
ATOM 906 C C . ASP A 1 116 ? 9.896 -11.552 -4.934 1.00 95.38 116 ASP A C 1
ATOM 908 O O . ASP A 1 116 ? 10.861 -12.272 -5.201 1.00 95.38 116 ASP A O 1
ATOM 912 N N . HIS A 1 117 ? 8.645 -12.020 -4.890 1.00 94.38 117 HIS A N 1
ATOM 913 C CA . HIS A 1 117 ? 8.294 -13.425 -5.083 1.00 94.38 117 HIS A CA 1
ATOM 914 C C . HIS A 1 117 ? 8.753 -13.965 -6.447 1.00 94.38 117 HIS A C 1
ATOM 916 O O . HIS A 1 117 ? 9.359 -15.033 -6.512 1.00 94.38 117 HIS A O 1
ATOM 922 N N . VAL A 1 118 ? 8.519 -13.219 -7.531 1.00 96.69 118 VAL A N 1
ATOM 923 C CA . VAL A 1 118 ? 8.882 -13.650 -8.897 1.00 96.69 118 VAL A CA 1
ATOM 924 C C . VAL A 1 118 ? 10.334 -13.339 -9.265 1.00 96.69 118 VAL A C 1
ATOM 926 O O . VAL A 1 118 ? 10.902 -13.941 -10.176 1.00 96.69 118 VAL A O 1
ATOM 929 N N . THR A 1 119 ? 10.963 -12.398 -8.563 1.00 96.06 119 THR A N 1
ATOM 930 C CA . THR A 1 119 ? 12.357 -12.000 -8.803 1.00 96.06 119 THR A CA 1
ATOM 931 C C . THR A 1 119 ? 13.331 -12.944 -8.102 1.00 96.06 119 THR A C 1
ATOM 933 O O . THR A 1 119 ? 14.313 -13.394 -8.708 1.00 96.06 119 THR A O 1
ATOM 936 N N . GLY A 1 120 ? 13.022 -13.309 -6.854 1.00 94.75 120 GLY A N 1
ATOM 937 C CA . GLY A 1 120 ? 13.897 -14.064 -5.959 1.00 94.75 120 GLY A CA 1
ATOM 938 C C . GLY A 1 120 ? 14.271 -15.465 -6.440 1.00 94.75 120 GLY A C 1
ATOM 939 O O . GLY A 1 120 ? 15.255 -16.013 -5.953 1.00 94.75 120 GLY A O 1
ATOM 940 N N . VAL A 1 121 ? 13.560 -16.022 -7.428 1.00 94.19 121 VAL A N 1
ATOM 941 C CA . VAL A 1 121 ? 13.875 -17.333 -8.029 1.00 94.19 121 VAL A CA 1
ATOM 942 C C . VAL A 1 121 ? 15.135 -17.328 -8.899 1.00 94.19 121 VAL A C 1
ATOM 944 O O . VAL A 1 121 ? 15.691 -18.385 -9.165 1.00 94.19 121 VAL A O 1
ATOM 947 N N . THR A 1 122 ? 15.622 -16.149 -9.306 1.00 93.19 122 THR A N 1
ATOM 948 C CA . THR A 1 122 ? 16.862 -16.004 -10.109 1.00 93.19 122 THR A CA 1
ATOM 949 C C . THR A 1 122 ? 17.773 -14.882 -9.601 1.00 93.19 122 THR A C 1
ATOM 951 O O . THR A 1 122 ? 18.995 -15.026 -9.582 1.00 93.19 122 THR A O 1
ATOM 954 N N . HIS A 1 123 ? 17.190 -13.769 -9.149 1.00 92.94 123 HIS A N 1
ATOM 955 C CA . HIS A 1 123 ? 17.894 -12.563 -8.726 1.00 92.94 123 HIS A CA 1
ATOM 956 C C . HIS A 1 123 ? 17.683 -12.341 -7.229 1.00 92.94 123 HIS A C 1
ATOM 958 O O . HIS A 1 123 ? 16.878 -11.515 -6.833 1.00 92.94 123 HIS A O 1
ATOM 964 N N . ASN A 1 124 ? 18.410 -13.062 -6.376 1.00 90.75 124 ASN A N 1
ATOM 965 C CA . ASN A 1 124 ? 18.357 -12.883 -4.918 1.00 90.75 124 ASN A CA 1
ATOM 966 C C . ASN A 1 124 ? 19.422 -11.908 -4.372 1.00 90.75 124 ASN A C 1
ATOM 968 O O . ASN A 1 124 ? 19.567 -11.782 -3.156 1.00 90.75 124 ASN A O 1
ATOM 972 N N . HIS A 1 125 ? 20.147 -11.188 -5.238 1.00 94.81 125 HIS A N 1
ATOM 973 C CA . HIS A 1 125 ? 21.033 -10.112 -4.790 1.00 94.81 125 HIS A CA 1
ATOM 974 C C . HIS A 1 125 ? 20.213 -8.868 -4.392 1.00 94.81 125 HIS A C 1
ATOM 976 O O . HIS A 1 125 ? 19.325 -8.467 -5.154 1.00 94.81 125 HIS A O 1
ATOM 982 N N . PRO A 1 126 ? 20.541 -8.165 -3.286 1.00 92.06 126 PRO A N 1
ATOM 983 C CA . PRO A 1 126 ? 19.764 -7.014 -2.812 1.00 92.06 126 PRO A CA 1
ATOM 984 C C . PRO A 1 126 ? 19.546 -5.902 -3.847 1.00 92.06 126 PRO A C 1
ATOM 986 O O . PRO A 1 126 ? 18.511 -5.245 -3.836 1.00 92.06 126 PRO A O 1
ATOM 989 N N . GLN A 1 127 ? 20.507 -5.681 -4.750 1.00 91.06 127 GLN A N 1
ATOM 990 C CA . GLN A 1 127 ? 20.377 -4.672 -5.812 1.00 91.06 127 GLN A CA 1
ATOM 991 C C . GLN A 1 127 ? 19.371 -5.074 -6.900 1.00 91.06 127 GLN A C 1
ATOM 993 O O . GLN A 1 127 ? 18.619 -4.218 -7.357 1.00 91.06 127 GLN A O 1
ATOM 998 N N . GLY A 1 128 ? 19.337 -6.354 -7.292 1.00 90.81 128 GLY A N 1
ATOM 999 C CA . GLY A 1 128 ? 18.375 -6.857 -8.277 1.00 90.81 128 GLY A CA 1
ATOM 1000 C C . GLY A 1 128 ? 16.952 -6.819 -7.720 1.00 90.81 128 GLY A C 1
ATOM 1001 O O . GLY A 1 128 ? 16.065 -6.238 -8.340 1.00 90.81 128 GLY A O 1
ATOM 1002 N N . MET A 1 129 ? 16.774 -7.327 -6.494 1.00 95.19 129 MET A N 1
ATOM 1003 C CA . MET A 1 129 ? 15.499 -7.289 -5.761 1.00 95.19 129 MET A CA 1
ATOM 1004 C C . MET A 1 129 ? 14.968 -5.858 -5.616 1.00 95.19 129 MET A C 1
ATOM 1006 O O . MET A 1 129 ? 13.814 -5.577 -5.926 1.00 95.19 129 MET A O 1
ATOM 1010 N N . ARG A 1 130 ? 15.836 -4.919 -5.222 1.00 96.06 130 ARG A N 1
ATOM 1011 C CA . ARG A 1 130 ? 15.477 -3.502 -5.091 1.00 96.06 130 ARG A CA 1
ATOM 1012 C C . ARG A 1 130 ? 15.054 -2.876 -6.418 1.00 96.06 130 ARG A C 1
ATOM 1014 O O . ARG A 1 130 ? 14.088 -2.120 -6.429 1.00 96.06 130 ARG A O 1
ATOM 1021 N N . GLY A 1 131 ? 15.768 -3.162 -7.507 1.00 96.12 131 GLY A N 1
ATOM 1022 C CA . GLY A 1 131 ? 15.430 -2.648 -8.834 1.00 96.12 131 GLY A CA 1
ATOM 1023 C C . GLY A 1 131 ? 14.056 -3.122 -9.296 1.00 96.12 131 GLY A C 1
ATOM 1024 O O . GLY A 1 131 ? 13.229 -2.311 -9.702 1.00 96.12 131 GLY A O 1
ATOM 1025 N N . ALA A 1 132 ? 13.778 -4.416 -9.136 1.00 97.94 132 ALA A N 1
ATOM 1026 C CA . ALA A 1 132 ? 12.470 -4.996 -9.413 1.00 97.94 132 ALA A CA 1
ATOM 1027 C C . ALA A 1 132 ? 11.352 -4.360 -8.568 1.00 97.94 132 ALA A C 1
ATOM 1029 O O . ALA A 1 132 ? 10.359 -3.871 -9.110 1.00 97.94 132 ALA A O 1
ATOM 1030 N N . ALA A 1 133 ? 11.544 -4.289 -7.248 1.00 98.00 133 ALA A N 1
ATOM 1031 C CA . ALA A 1 133 ? 10.567 -3.697 -6.340 1.00 98.00 133 ALA A CA 1
ATOM 1032 C C . ALA A 1 133 ? 10.288 -2.219 -6.664 1.00 98.00 133 ALA A C 1
ATOM 1034 O O . ALA A 1 133 ? 9.132 -1.799 -6.642 1.00 98.00 133 ALA A O 1
ATOM 1035 N N . ALA A 1 134 ? 11.319 -1.446 -7.027 1.00 98.38 134 ALA A N 1
ATOM 1036 C CA . ALA A 1 134 ? 11.174 -0.054 -7.449 1.00 98.38 134 ALA A CA 1
ATOM 1037 C C . ALA A 1 134 ? 10.339 0.074 -8.734 1.00 98.38 134 ALA A C 1
ATOM 1039 O O . ALA A 1 134 ? 9.433 0.906 -8.790 1.00 98.38 134 ALA A O 1
ATOM 1040 N N . THR A 1 135 ? 10.582 -0.777 -9.737 1.00 98.56 135 THR A N 1
ATOM 1041 C CA . THR A 1 135 ? 9.790 -0.806 -10.976 1.00 98.56 135 THR A CA 1
ATOM 1042 C C . THR A 1 135 ? 8.326 -1.162 -10.707 1.00 98.56 135 THR A C 1
ATOM 1044 O O . THR A 1 135 ? 7.425 -0.453 -11.160 1.00 98.56 135 THR A O 1
ATOM 1047 N N . ALA A 1 136 ? 8.062 -2.217 -9.930 1.00 98.62 136 ALA A N 1
ATOM 1048 C CA . ALA A 1 136 ? 6.697 -2.621 -9.593 1.00 98.62 136 ALA A CA 1
ATOM 1049 C C . ALA A 1 136 ? 5.956 -1.545 -8.777 1.00 98.62 136 ALA A C 1
ATOM 1051 O O . ALA A 1 136 ? 4.789 -1.256 -9.053 1.00 98.62 136 ALA A O 1
ATOM 1052 N N . ALA A 1 137 ? 6.638 -0.908 -7.819 1.00 98.50 137 ALA A N 1
ATOM 1053 C CA . ALA A 1 137 ? 6.096 0.193 -7.026 1.00 98.50 137 ALA A CA 1
ATOM 1054 C C . ALA A 1 137 ? 5.766 1.423 -7.883 1.00 98.50 137 ALA A C 1
ATOM 1056 O O . ALA A 1 137 ? 4.684 1.989 -7.733 1.00 98.50 137 ALA A O 1
ATOM 1057 N N . ALA A 1 138 ? 6.648 1.808 -8.813 1.00 98.62 138 ALA A N 1
ATOM 1058 C CA . ALA A 1 138 ? 6.406 2.924 -9.727 1.00 98.62 138 ALA A CA 1
ATOM 1059 C C . ALA A 1 138 ? 5.144 2.704 -10.573 1.00 98.62 138 ALA A C 1
ATOM 1061 O O . ALA A 1 138 ? 4.310 3.603 -10.682 1.00 98.62 138 ALA A O 1
ATOM 1062 N N . ILE A 1 139 ? 4.979 1.496 -11.120 1.00 98.50 139 ILE A N 1
ATOM 1063 C CA . ILE A 1 139 ? 3.802 1.112 -11.912 1.00 98.50 139 ILE A CA 1
ATOM 1064 C C . ILE A 1 139 ? 2.535 1.143 -11.054 1.00 98.50 139 ILE A C 1
ATOM 1066 O O . ILE A 1 139 ? 1.522 1.696 -11.482 1.00 98.50 139 ILE A O 1
ATOM 1070 N N . TYR A 1 140 ? 2.589 0.592 -9.836 1.00 97.06 140 TYR A N 1
ATOM 1071 C CA . TYR A 1 140 ? 1.472 0.651 -8.892 1.00 97.06 140 TYR A CA 1
ATOM 1072 C C . TYR A 1 140 ? 1.068 2.104 -8.605 1.00 97.06 140 TYR A C 1
ATOM 1074 O O . TYR A 1 140 ? -0.100 2.456 -8.760 1.00 97.06 140 TYR A O 1
ATOM 1082 N N . TRP A 1 141 ? 2.029 2.966 -8.263 1.00 96.44 141 TRP A N 1
ATOM 1083 C CA . TRP A 1 141 ? 1.772 4.372 -7.963 1.00 96.44 141 TRP A CA 1
ATOM 1084 C C . TRP A 1 141 ? 1.156 5.127 -9.140 1.00 96.44 141 TRP A C 1
ATOM 1086 O O . TRP A 1 141 ? 0.139 5.797 -8.947 1.00 96.44 141 TRP A O 1
ATOM 1096 N N . ALA A 1 142 ? 1.713 4.968 -10.344 1.00 92.94 142 ALA A N 1
ATOM 1097 C CA . ALA A 1 142 ? 1.169 5.554 -11.567 1.00 92.94 142 ALA A CA 1
ATOM 1098 C C . ALA A 1 142 ? -0.282 5.112 -11.802 1.00 92.94 142 ALA A C 1
ATOM 1100 O O . ALA A 1 142 ? -1.169 5.946 -11.969 1.00 92.94 142 ALA A O 1
ATOM 1101 N N . ARG A 1 143 ? -0.555 3.805 -11.695 1.00 91.44 143 ARG A N 1
ATOM 1102 C CA . ARG A 1 143 ? -1.904 3.238 -11.846 1.00 91.44 143 ARG A CA 1
ATOM 1103 C C . ARG A 1 143 ? -2.889 3.766 -10.796 1.00 91.44 143 ARG A C 1
ATOM 1105 O O . ARG A 1 143 ? -4.084 3.852 -11.066 1.00 91.44 143 ARG A O 1
ATOM 1112 N N . THR A 1 144 ? -2.405 4.105 -9.602 1.00 84.50 144 THR A N 1
ATOM 1113 C CA . THR A 1 144 ? -3.210 4.708 -8.524 1.00 84.50 144 THR A CA 1
ATOM 1114 C C . THR A 1 144 ? -3.298 6.236 -8.584 1.00 84.50 144 THR A C 1
ATOM 1116 O O . THR A 1 144 ? -3.906 6.836 -7.702 1.00 84.50 144 THR A O 1
ATOM 1119 N N . GLY A 1 145 ? -2.739 6.865 -9.622 1.00 80.56 145 GLY A N 1
ATOM 1120 C CA . GLY A 1 145 ? -2.917 8.289 -9.907 1.00 80.56 145 GLY A CA 1
ATOM 1121 C C . GLY A 1 145 ? -1.874 9.225 -9.296 1.00 80.56 145 GLY A C 1
ATOM 1122 O O . GLY A 1 145 ? -2.111 10.431 -9.278 1.00 80.56 145 GLY A O 1
ATOM 1123 N N . LEU A 1 146 ? -0.737 8.718 -8.804 1.00 87.62 146 LEU A N 1
ATOM 1124 C CA . LEU A 1 146 ? 0.365 9.593 -8.388 1.00 87.62 146 LEU A CA 1
ATOM 1125 C C . LEU A 1 146 ? 0.995 10.280 -9.604 1.00 87.62 146 LEU A C 1
ATOM 1127 O O . LEU A 1 146 ? 1.189 9.671 -10.657 1.00 87.62 146 LEU A O 1
ATOM 1131 N N . SER A 1 147 ? 1.372 11.544 -9.429 1.00 86.25 147 SER A N 1
ATOM 1132 C CA . SER A 1 147 ? 2.102 12.314 -10.434 1.00 86.25 147 SER A CA 1
ATOM 1133 C C . SER A 1 147 ? 3.530 11.796 -10.627 1.00 86.25 147 SER A C 1
ATOM 1135 O O . SER A 1 147 ? 4.142 11.223 -9.721 1.00 86.25 147 SER A O 1
ATOM 1137 N N . ALA A 1 148 ? 4.121 12.079 -11.791 1.00 90.50 148 ALA A N 1
ATOM 1138 C CA . ALA A 1 148 ? 5.507 11.709 -12.075 1.00 90.50 148 ALA A CA 1
ATOM 1139 C C . ALA A 1 148 ? 6.505 12.289 -11.048 1.00 90.50 148 ALA A C 1
ATOM 1141 O O . ALA A 1 148 ? 7.472 11.623 -10.674 1.00 90.50 148 ALA A O 1
ATOM 1142 N N . SER A 1 149 ? 6.252 13.497 -10.529 1.00 92.56 149 SER A N 1
ATOM 1143 C CA . SER A 1 149 ? 7.057 14.108 -9.462 1.00 92.56 149 SER A CA 1
ATOM 1144 C C . SER A 1 149 ? 6.958 13.361 -8.130 1.00 92.56 149 SER A C 1
ATOM 1146 O O . SER A 1 149 ? 7.975 13.168 -7.464 1.00 92.56 149 SER A O 1
ATOM 1148 N N . GLU A 1 150 ? 5.761 12.908 -7.746 1.00 91.25 150 GLU A N 1
ATOM 1149 C CA . GLU A 1 150 ? 5.560 12.133 -6.514 1.00 91.25 150 GLU A CA 1
ATOM 1150 C C . GLU A 1 150 ? 6.197 10.748 -6.622 1.00 91.25 150 GLU A C 1
ATOM 1152 O O . GLU A 1 150 ? 6.855 10.299 -5.683 1.00 91.25 150 GLU A O 1
ATOM 1157 N N . ILE A 1 151 ? 6.063 10.093 -7.780 1.00 97.19 151 ILE A N 1
ATOM 1158 C CA . ILE A 1 151 ? 6.715 8.807 -8.049 1.00 97.19 151 ILE A CA 1
ATOM 1159 C C . ILE A 1 151 ? 8.231 8.965 -7.952 1.00 97.19 151 ILE A C 1
ATOM 1161 O O . ILE A 1 151 ? 8.870 8.194 -7.240 1.00 97.19 151 ILE A O 1
ATOM 1165 N N . ARG A 1 152 ? 8.810 9.994 -8.585 1.00 97.38 152 ARG A N 1
ATOM 1166 C CA . ARG A 1 152 ? 10.251 10.281 -8.508 1.00 97.38 152 ARG A CA 1
ATOM 1167 C C . ARG A 1 152 ? 10.719 10.443 -7.061 1.00 97.38 152 ARG A C 1
ATOM 1169 O O . ARG A 1 152 ? 11.660 9.773 -6.642 1.00 97.38 152 ARG A O 1
ATOM 1176 N N . ALA A 1 153 ? 10.026 11.273 -6.280 1.00 95.19 153 ALA A N 1
ATOM 1177 C CA . ALA A 1 153 ? 10.354 11.501 -4.874 1.00 95.19 153 ALA A CA 1
ATOM 1178 C C . ALA A 1 153 ? 10.244 10.217 -4.033 1.00 95.19 153 ALA A C 1
ATOM 1180 O O . ALA A 1 153 ? 11.117 9.937 -3.207 1.00 95.19 153 ALA A O 1
ATOM 1181 N N . ASN A 1 154 ? 9.204 9.411 -4.260 1.00 96.12 154 ASN A N 1
ATOM 1182 C CA . ASN A 1 154 ? 9.012 8.144 -3.560 1.00 96.12 154 ASN A CA 1
ATOM 1183 C C . ASN A 1 154 ? 10.085 7.116 -3.920 1.00 96.12 154 ASN A C 1
ATOM 1185 O O . ASN A 1 154 ? 10.583 6.435 -3.024 1.00 96.12 154 ASN A O 1
ATOM 1189 N N . ILE A 1 155 ? 10.486 7.032 -5.190 1.00 97.94 155 ILE A N 1
ATOM 1190 C CA . ILE A 1 155 ? 11.562 6.143 -5.631 1.00 97.94 155 ILE A CA 1
ATOM 1191 C C . ILE A 1 155 ? 12.880 6.507 -4.939 1.00 97.94 155 ILE A C 1
ATOM 1193 O O . ILE A 1 155 ? 13.526 5.636 -4.350 1.00 97.94 155 ILE A O 1
ATOM 1197 N N . THR A 1 156 ? 13.245 7.791 -4.917 1.00 95.69 156 THR A N 1
ATOM 1198 C CA . THR A 1 156 ? 14.452 8.251 -4.218 1.00 95.69 156 THR A CA 1
ATOM 1199 C C . THR A 1 156 ? 14.380 7.989 -2.718 1.00 95.69 156 THR A C 1
ATOM 1201 O O . THR A 1 156 ? 15.322 7.448 -2.143 1.00 95.69 156 THR A O 1
ATOM 1204 N N . LYS A 1 157 ? 13.251 8.299 -2.074 1.00 95.44 157 LYS A N 1
ATOM 1205 C CA . LYS A 1 157 ? 13.094 8.134 -0.624 1.00 95.44 157 LYS A CA 1
ATOM 1206 C C . LYS A 1 157 ? 13.085 6.668 -0.180 1.00 95.44 157 LYS A C 1
ATOM 1208 O O . LYS A 1 157 ? 13.671 6.352 0.849 1.00 95.44 157 LYS A O 1
ATOM 1213 N N . GLN A 1 158 ? 12.385 5.794 -0.903 1.00 94.06 158 GLN A N 1
ATOM 1214 C CA . GLN A 1 158 ? 12.116 4.422 -0.453 1.00 94.06 158 GLN A CA 1
ATOM 1215 C C . GLN A 1 158 ? 13.129 3.405 -0.981 1.00 94.06 158 GLN A C 1
ATOM 1217 O O . GLN A 1 158 ? 13.440 2.440 -0.287 1.00 94.06 158 GLN A O 1
ATOM 1222 N N . PHE A 1 159 ? 13.673 3.628 -2.179 1.00 94.62 159 PHE A N 1
ATOM 1223 C CA . PHE A 1 159 ? 14.609 2.703 -2.819 1.00 94.62 159 PHE A CA 1
ATOM 1224 C C . PHE A 1 159 ? 16.025 3.284 -2.949 1.00 94.62 159 PHE A C 1
ATOM 1226 O O . PHE A 1 159 ? 16.961 2.549 -3.255 1.00 94.62 159 PHE A O 1
ATOM 1233 N N . GLY A 1 160 ? 16.227 4.576 -2.669 1.00 94.44 160 GLY A N 1
ATOM 1234 C CA . GLY A 1 160 ? 17.554 5.200 -2.697 1.00 94.44 160 GLY A CA 1
ATOM 1235 C C . GLY A 1 160 ? 18.123 5.386 -4.104 1.00 94.44 160 GLY A C 1
ATOM 1236 O O . GLY A 1 160 ? 19.337 5.507 -4.250 1.00 94.44 160 GLY A O 1
ATOM 1237 N N . TYR A 1 161 ? 17.274 5.367 -5.135 1.00 94.44 161 TYR A N 1
ATOM 1238 C CA . TYR A 1 161 ? 17.682 5.660 -6.506 1.00 94.44 161 TYR A CA 1
ATOM 1239 C C . TYR A 1 161 ? 17.702 7.169 -6.757 1.00 94.44 161 TYR A C 1
ATOM 1241 O O . TYR A 1 161 ? 16.732 7.872 -6.464 1.00 94.44 161 TYR A O 1
ATOM 1249 N N . ASP A 1 162 ? 18.799 7.659 -7.329 1.00 92.62 162 ASP A N 1
ATOM 1250 C CA . ASP A 1 162 ? 18.907 9.043 -7.781 1.00 92.62 162 ASP A CA 1
ATOM 1251 C C . ASP A 1 162 ? 18.315 9.178 -9.188 1.00 92.62 162 ASP A C 1
ATOM 1253 O O . ASP A 1 162 ? 18.790 8.562 -10.141 1.00 92.62 162 ASP A O 1
ATOM 1257 N N . LEU A 1 163 ? 17.239 9.957 -9.289 1.00 95.75 163 LEU A N 1
ATOM 1258 C CA . LEU A 1 163 ? 16.548 10.280 -10.536 1.00 95.75 163 LEU A CA 1
ATOM 1259 C C . LEU A 1 163 ? 16.608 11.797 -10.782 1.00 95.75 163 LEU A C 1
ATOM 1261 O O . LEU A 1 163 ? 15.673 12.372 -11.324 1.00 95.75 163 LEU A O 1
ATOM 1265 N N . SER A 1 164 ? 17.642 12.489 -10.304 1.00 93.25 164 SER A N 1
ATOM 1266 C CA . SER A 1 164 ? 17.757 13.947 -10.449 1.00 93.25 164 SER A CA 1
ATOM 1267 C C . SER A 1 164 ? 18.145 14.394 -11.858 1.00 93.25 164 SER A C 1
ATOM 1269 O O . SER A 1 164 ? 17.762 15.487 -12.267 1.00 93.25 164 SER A O 1
ATOM 1271 N N . GLN A 1 165 ? 18.882 13.560 -12.595 1.00 96.06 165 GLN A N 1
ATOM 1272 C CA . GLN A 1 165 ? 19.318 13.869 -13.955 1.00 96.06 165 GLN A CA 1
ATOM 1273 C C . GLN A 1 165 ? 18.169 13.747 -14.954 1.00 96.06 165 GLN A C 1
ATOM 1275 O O . GLN A 1 165 ? 17.382 12.802 -14.889 1.00 96.06 165 GLN A O 1
ATOM 1280 N N . SER A 1 166 ? 18.151 14.658 -15.920 1.00 97.50 166 SER A N 1
ATOM 1281 C CA . SER A 1 166 ? 17.246 14.618 -17.064 1.00 97.50 166 SER A CA 1
ATOM 1282 C C . SER A 1 166 ? 17.665 13.611 -18.131 1.00 97.50 166 SER A C 1
ATOM 1284 O O . SER A 1 166 ? 18.832 13.218 -18.231 1.00 97.50 166 SER A O 1
ATOM 1286 N N . VAL A 1 167 ? 16.721 13.226 -18.995 1.00 97.88 167 VAL A N 1
ATOM 1287 C CA . VAL A 1 167 ? 16.996 12.362 -20.159 1.00 97.88 167 VAL A CA 1
ATOM 1288 C C . VAL A 1 167 ? 18.096 12.967 -21.045 1.00 97.88 167 VAL A C 1
ATOM 1290 O O . VAL A 1 167 ? 18.983 12.252 -21.519 1.00 97.88 167 VAL A O 1
ATOM 1293 N N . ASP A 1 168 ? 18.081 14.289 -21.236 1.00 97.62 168 ASP A N 1
ATOM 1294 C CA . ASP A 1 168 ? 19.083 15.009 -22.027 1.00 97.62 168 ASP A CA 1
ATOM 1295 C C . ASP A 1 168 ? 20.471 15.000 -21.374 1.00 97.62 168 ASP A C 1
ATOM 1297 O O . ASP A 1 168 ? 21.475 14.894 -22.080 1.00 97.62 168 ASP A O 1
ATOM 1301 N N . GLU A 1 169 ? 20.543 15.051 -20.042 1.00 97.94 169 GLU A N 1
ATOM 1302 C CA . GLU A 1 169 ? 21.800 14.945 -19.294 1.00 97.94 169 GLU A CA 1
ATOM 1303 C C . GLU A 1 169 ? 22.348 13.516 -19.268 1.00 97.94 169 GLU A C 1
ATOM 1305 O O . GLU A 1 169 ? 23.565 13.342 -19.247 1.00 97.94 169 GLU A O 1
ATOM 1310 N N . ILE A 1 170 ? 21.487 12.492 -19.290 1.00 97.31 170 ILE A N 1
ATOM 1311 C CA . ILE A 1 170 ? 21.872 11.069 -19.321 1.00 97.31 170 ILE A CA 1
ATOM 1312 C C . ILE A 1 170 ? 22.428 10.671 -20.699 1.00 97.31 170 ILE A C 1
ATOM 1314 O O . ILE A 1 170 ? 23.433 9.957 -20.806 1.00 97.31 170 ILE A O 1
ATOM 1318 N N . ARG A 1 171 ? 21.791 11.152 -21.773 1.00 97.25 171 ARG A N 1
ATOM 1319 C CA . ARG A 1 171 ? 22.043 10.741 -23.165 1.00 97.25 171 ARG A CA 1
ATOM 1320 C C . ARG A 1 171 ? 23.527 10.703 -23.592 1.00 97.25 171 ARG A C 1
ATOM 1322 O O . ARG A 1 171 ? 23.914 9.711 -24.225 1.00 97.25 171 ARG A O 1
ATOM 1329 N N . PRO A 1 172 ? 24.386 11.698 -23.281 1.00 96.56 172 PRO A N 1
ATOM 1330 C CA . PRO A 1 172 ? 25.763 11.741 -23.781 1.00 96.56 172 PRO A CA 1
ATOM 1331 C C . PRO A 1 172 ? 26.679 10.655 -23.205 1.00 96.56 172 PRO A C 1
ATOM 1333 O O . PRO A 1 172 ? 27.568 10.165 -23.912 1.00 96.56 172 PRO A O 1
ATOM 1336 N N . TRP A 1 173 ? 26.481 10.280 -21.936 1.00 94.94 173 TRP A N 1
ATOM 1337 C CA . TRP A 1 173 ? 27.430 9.447 -21.188 1.00 94.94 173 TRP A CA 1
ATOM 1338 C C . TRP A 1 173 ? 26.941 8.025 -20.923 1.00 94.94 173 TRP A C 1
ATOM 1340 O O . TRP A 1 173 ? 27.779 7.147 -20.735 1.00 94.94 173 TRP A O 1
ATOM 1350 N N . TYR A 1 174 ? 25.631 7.772 -20.938 1.00 95.31 174 TYR A N 1
ATOM 1351 C CA . TYR A 1 174 ? 25.102 6.439 -20.659 1.00 95.31 174 TYR A CA 1
ATOM 1352 C C . TYR A 1 174 ? 25.532 5.415 -21.725 1.00 95.31 174 TYR A C 1
ATOM 1354 O O . TYR A 1 174 ? 25.658 5.747 -22.908 1.00 95.31 174 TYR A O 1
ATOM 1362 N N . ARG A 1 175 ? 25.815 4.175 -21.327 1.00 91.25 175 ARG A N 1
ATOM 1363 C CA . ARG A 1 175 ? 26.311 3.092 -22.198 1.00 91.25 175 ARG A CA 1
ATOM 1364 C C . ARG A 1 175 ? 25.702 1.768 -21.748 1.00 91.25 175 ARG A C 1
ATOM 1366 O O . ARG A 1 175 ? 25.140 1.702 -20.660 1.00 91.25 175 ARG A O 1
ATOM 1373 N N . TYR A 1 176 ? 25.852 0.739 -22.579 1.00 89.25 176 TYR A N 1
ATOM 1374 C CA . TYR A 1 176 ? 25.366 -0.611 -22.295 1.00 89.25 176 TYR A CA 1
ATOM 1375 C C . TYR A 1 176 ? 25.819 -1.093 -20.915 1.00 89.25 176 TYR A C 1
ATOM 1377 O O . TYR A 1 176 ? 27.006 -1.015 -20.581 1.00 89.25 176 TYR A O 1
ATOM 1385 N N . ASN A 1 177 ? 24.858 -1.546 -20.114 1.00 84.31 177 ASN A N 1
ATOM 1386 C CA . ASN A 1 177 ? 25.069 -2.034 -18.764 1.00 84.31 177 ASN A CA 1
ATOM 1387 C C . ASN A 1 177 ? 23.893 -2.926 -18.367 1.00 84.31 177 ASN A C 1
ATOM 1389 O O . ASN A 1 177 ? 22.749 -2.504 -18.450 1.00 84.31 177 ASN A O 1
ATOM 1393 N N . GLU A 1 178 ? 24.197 -4.116 -17.866 1.00 85.19 178 GLU A N 1
ATOM 1394 C CA . GLU A 1 178 ? 23.193 -5.093 -17.444 1.00 85.19 178 GLU A CA 1
ATOM 1395 C C . GLU A 1 178 ? 22.873 -4.978 -15.943 1.00 85.19 178 GLU A C 1
ATOM 1397 O O . GLU A 1 178 ? 22.117 -5.771 -15.395 1.00 85.19 178 GLU A O 1
ATOM 1402 N N . ARG A 1 179 ? 23.481 -4.045 -15.196 1.00 92.12 179 ARG A N 1
ATOM 1403 C CA . ARG A 1 179 ? 23.267 -3.906 -13.744 1.00 92.12 179 ARG A CA 1
ATOM 1404 C C . ARG A 1 179 ? 21.942 -3.209 -13.459 1.00 92.12 179 ARG A C 1
ATOM 1406 O O . ARG A 1 179 ? 21.718 -2.086 -13.911 1.00 92.12 179 ARG A O 1
ATOM 1413 N N . ALA A 1 180 ? 21.118 -3.798 -12.588 1.00 90.75 180 ALA A N 1
ATOM 1414 C CA . ALA A 1 180 ? 19.855 -3.187 -12.162 1.00 90.75 180 ALA A CA 1
ATOM 1415 C C . ALA A 1 180 ? 20.057 -1.788 -11.555 1.00 90.75 180 ALA A C 1
ATOM 1417 O O . ALA A 1 180 ? 19.264 -0.885 -11.811 1.00 90.75 180 ALA A O 1
ATOM 1418 N N . LEU A 1 181 ? 21.143 -1.600 -10.790 1.00 91.38 181 LEU A N 1
ATOM 1419 C CA . LEU A 1 181 ? 21.488 -0.330 -10.142 1.00 91.38 181 LEU A CA 1
ATOM 1420 C C . LEU A 1 181 ? 21.627 0.835 -11.132 1.00 91.38 181 LEU A C 1
ATOM 1422 O O . LEU A 1 181 ? 21.307 1.962 -10.773 1.00 91.38 181 LEU A O 1
ATOM 1426 N N . ASP A 1 182 ? 22.076 0.554 -12.353 1.00 92.69 182 ASP A N 1
ATOM 1427 C CA . ASP A 1 182 ? 22.349 1.570 -13.368 1.00 92.69 182 ASP A CA 1
ATOM 1428 C C . ASP A 1 182 ? 21.432 1.459 -14.586 1.00 92.69 182 ASP A C 1
ATOM 1430 O O . ASP A 1 182 ? 21.711 2.109 -15.583 1.00 92.69 182 ASP A O 1
ATOM 1434 N N . THR A 1 183 ? 20.410 0.603 -14.569 1.00 95.75 183 THR A N 1
ATOM 1435 C CA . THR A 1 183 ? 19.441 0.488 -15.677 1.00 95.75 183 THR A CA 1
ATOM 1436 C C . THR A 1 183 ? 18.074 0.988 -15.243 1.00 95.75 183 THR A C 1
ATOM 1438 O O . THR A 1 183 ? 17.446 1.802 -15.919 1.00 95.75 183 THR A O 1
ATOM 1441 N N . VAL A 1 184 ? 17.618 0.526 -14.074 1.00 97.00 184 VAL A N 1
ATOM 1442 C CA . VAL A 1 184 ? 16.300 0.859 -13.530 1.00 97.00 184 VAL A CA 1
ATOM 1443 C C . VAL A 1 184 ? 16.115 2.370 -13.346 1.00 97.00 184 VAL A C 1
ATOM 1445 O O . VAL A 1 184 ? 15.123 2.880 -13.864 1.00 97.00 184 VAL A O 1
ATOM 1448 N N . PRO A 1 185 ? 17.015 3.128 -12.679 1.00 97.25 185 PRO A N 1
ATOM 1449 C CA . PRO A 1 185 ? 16.785 4.562 -12.500 1.00 97.25 185 PRO A CA 1
ATOM 1450 C C . PRO A 1 185 ? 16.683 5.320 -13.830 1.00 97.25 185 PRO A C 1
ATOM 1452 O O . PRO A 1 185 ? 15.855 6.215 -13.955 1.00 97.25 185 PRO A O 1
ATOM 1455 N N . GLN A 1 186 ? 17.450 4.931 -14.846 1.00 97.94 186 GLN A N 1
ATOM 1456 C CA . GLN A 1 186 ? 17.464 5.567 -16.163 1.00 97.94 186 GLN A CA 1
ATOM 1457 C C . GLN A 1 186 ? 16.176 5.270 -16.931 1.00 97.94 186 GLN A C 1
ATOM 1459 O O . GLN A 1 186 ? 15.577 6.189 -17.491 1.00 97.94 186 GLN A O 1
ATOM 1464 N N . ALA A 1 187 ? 15.709 4.020 -16.904 1.00 98.31 187 ALA A N 1
ATOM 1465 C CA . ALA A 1 187 ? 14.433 3.636 -17.497 1.00 98.31 187 ALA A CA 1
ATOM 1466 C C . ALA A 1 187 ? 13.249 4.357 -16.829 1.00 98.31 187 ALA A C 1
ATOM 1468 O O . ALA A 1 187 ? 12.378 4.899 -17.513 1.00 98.31 187 ALA A O 1
ATOM 1469 N N . LEU A 1 188 ? 13.241 4.432 -15.491 1.00 98.56 188 LEU A N 1
ATOM 1470 C CA . LEU A 1 188 ? 12.219 5.168 -14.745 1.00 98.56 188 LEU A CA 1
ATOM 1471 C C . LEU A 1 188 ? 12.254 6.665 -15.080 1.00 98.56 188 LEU A C 1
ATOM 1473 O O . LEU A 1 188 ? 11.204 7.246 -15.341 1.00 98.56 188 LEU A O 1
ATOM 1477 N N . THR A 1 189 ? 13.436 7.286 -15.148 1.00 98.62 189 THR A N 1
ATOM 1478 C CA . THR A 1 189 ? 13.585 8.688 -15.572 1.00 98.62 189 THR A CA 1
ATOM 1479 C C . THR A 1 189 ? 13.027 8.922 -16.977 1.00 98.62 189 THR A C 1
ATOM 1481 O O . THR A 1 189 ? 12.292 9.889 -17.176 1.00 98.62 189 THR A O 1
ATOM 1484 N N . CYS A 1 190 ? 13.292 8.023 -17.934 1.00 98.69 190 CYS A N 1
ATOM 1485 C CA . CYS A 1 190 ? 12.780 8.145 -19.304 1.00 98.69 190 CYS A CA 1
ATOM 1486 C C . CYS A 1 190 ? 11.250 8.200 -19.363 1.00 98.69 190 CYS A C 1
ATOM 1488 O O . CYS A 1 190 ? 10.703 9.012 -20.112 1.00 98.69 190 CYS A O 1
ATOM 1490 N N . ALA A 1 191 ? 10.568 7.382 -18.557 1.00 98.69 191 ALA A N 1
ATOM 1491 C CA . ALA A 1 191 ? 9.111 7.384 -18.464 1.00 98.69 191 ALA A CA 1
ATOM 1492 C C . ALA A 1 191 ? 8.559 8.577 -17.665 1.00 98.69 191 ALA A C 1
ATOM 1494 O O . ALA A 1 191 ? 7.537 9.143 -18.042 1.00 98.69 191 ALA A O 1
ATOM 1495 N N . LEU A 1 192 ? 9.228 8.980 -16.580 1.00 98.50 192 LEU A N 1
ATOM 1496 C CA . LEU A 1 192 ? 8.769 10.059 -15.697 1.00 98.50 192 LEU A CA 1
ATOM 1497 C C . LEU A 1 192 ? 8.977 11.468 -16.276 1.00 98.50 192 LEU A C 1
ATOM 1499 O O . LEU A 1 192 ? 8.344 12.407 -15.798 1.00 98.50 192 LEU A O 1
ATOM 1503 N N . GLU A 1 193 ? 9.858 11.643 -17.263 1.00 98.06 193 GLU A N 1
ATOM 1504 C CA . GLU A 1 193 ? 10.008 12.906 -18.016 1.00 98.06 193 GLU A CA 1
ATOM 1505 C C . GLU A 1 193 ? 9.203 12.947 -19.310 1.00 98.06 193 GLU A C 1
ATOM 1507 O O . GLU A 1 193 ? 9.125 13.990 -19.958 1.00 98.06 193 GLU A O 1
ATOM 1512 N N . ALA A 1 194 ? 8.618 11.819 -19.703 1.00 97.81 194 ALA A N 1
ATOM 1513 C CA . ALA A 1 194 ? 7.863 11.738 -20.933 1.00 97.81 194 ALA A CA 1
ATOM 1514 C C . ALA A 1 194 ? 6.571 12.554 -20.861 1.00 97.81 194 ALA A C 1
ATOM 1516 O O . ALA A 1 194 ? 5.912 12.659 -19.827 1.00 97.81 194 ALA A O 1
ATOM 1517 N N . THR A 1 195 ? 6.175 13.088 -22.009 1.00 95.56 195 THR A N 1
ATOM 1518 C CA . THR A 1 195 ? 4.896 13.795 -22.172 1.00 95.56 195 THR A CA 1
ATOM 1519 C C . THR A 1 195 ? 3.756 12.877 -22.612 1.00 95.56 195 THR A C 1
ATOM 1521 O O . THR A 1 195 ? 2.586 13.235 -22.487 1.00 95.56 195 THR A O 1
ATOM 1524 N N . ASN A 1 196 ? 4.086 11.705 -23.155 1.00 96.19 196 ASN A N 1
ATOM 1525 C CA . ASN A 1 196 ? 3.153 10.666 -23.575 1.00 96.19 196 ASN A CA 1
ATOM 1526 C C . ASN A 1 196 ? 3.883 9.315 -23.715 1.00 96.19 196 ASN A C 1
ATOM 1528 O O . ASN A 1 196 ? 5.102 9.231 -23.567 1.00 96.19 196 ASN A O 1
ATOM 1532 N N . PHE A 1 197 ? 3.136 8.257 -24.033 1.00 98.44 197 PHE A N 1
ATOM 1533 C CA . PHE A 1 197 ? 3.676 6.904 -24.172 1.00 98.44 197 PHE A CA 1
ATOM 1534 C C . PHE A 1 197 ? 4.780 6.774 -25.235 1.00 98.44 197 PHE A C 1
ATOM 1536 O O . PHE A 1 197 ? 5.824 6.187 -24.965 1.00 98.44 197 PHE A O 1
ATOM 1543 N N . GLU A 1 198 ? 4.580 7.332 -26.434 1.00 98.62 198 GLU A N 1
ATOM 1544 C CA . GLU A 1 198 ? 5.580 7.276 -27.511 1.00 98.62 198 GLU A CA 1
ATOM 1545 C C . GLU A 1 198 ? 6.874 7.981 -27.097 1.00 98.62 198 GLU A C 1
ATOM 1547 O O . GLU A 1 198 ? 7.973 7.469 -27.308 1.00 98.62 198 GLU A O 1
ATOM 1552 N N . ASP A 1 199 ? 6.728 9.143 -26.464 1.00 98.69 199 ASP A N 1
ATOM 1553 C CA . ASP A 1 199 ? 7.827 9.957 -25.967 1.00 98.69 199 ASP A CA 1
ATOM 1554 C C . ASP A 1 199 ? 8.672 9.212 -24.921 1.00 98.69 199 ASP A C 1
ATOM 1556 O O . ASP A 1 199 ? 9.898 9.299 -24.959 1.00 98.69 199 ASP A O 1
ATOM 1560 N N . ALA A 1 200 ? 8.042 8.408 -24.055 1.00 98.75 200 ALA A N 1
ATOM 1561 C CA . ALA A 1 200 ? 8.737 7.562 -23.083 1.00 98.75 200 ALA A CA 1
ATOM 1562 C C . ALA A 1 200 ? 9.624 6.514 -23.763 1.00 98.75 200 ALA A C 1
ATOM 1564 O O . ALA A 1 200 ? 10.794 6.377 -23.410 1.00 98.75 200 ALA A O 1
ATOM 1565 N N . ILE A 1 201 ? 9.099 5.819 -24.777 1.00 98.75 201 ILE A N 1
ATOM 1566 C CA . ILE A 1 201 ? 9.883 4.830 -25.527 1.00 98.75 201 ILE A CA 1
ATOM 1567 C C . ILE A 1 201 ? 11.011 5.521 -26.298 1.00 98.75 201 ILE A C 1
ATOM 1569 O O . ILE A 1 201 ? 12.155 5.075 -26.252 1.00 98.75 201 ILE A O 1
ATOM 1573 N N . ARG A 1 202 ? 10.738 6.662 -26.945 1.00 98.75 202 ARG A N 1
ATOM 1574 C CA . ARG A 1 202 ? 11.772 7.447 -27.638 1.00 98.75 202 ARG A CA 1
ATOM 1575 C C . ARG A 1 202 ? 12.856 7.939 -26.683 1.00 98.75 202 ARG A C 1
ATOM 1577 O O . ARG A 1 202 ? 14.026 7.906 -27.054 1.00 98.75 202 ARG A O 1
ATOM 1584 N N . ASN A 1 203 ? 12.500 8.366 -25.470 1.00 98.75 203 ASN A N 1
ATOM 1585 C CA . ASN A 1 203 ? 13.466 8.724 -24.432 1.00 98.75 203 ASN A CA 1
ATOM 1586 C C . ASN A 1 203 ? 14.389 7.539 -24.128 1.00 98.75 203 ASN A C 1
ATOM 1588 O O . ASN A 1 203 ? 15.607 7.707 -24.222 1.00 98.75 203 ASN A O 1
ATOM 1592 N N . SER A 1 204 ? 13.816 6.357 -23.876 1.00 98.44 204 SER A N 1
ATOM 1593 C CA . SER A 1 204 ? 14.554 5.124 -23.583 1.00 98.44 204 SER A CA 1
ATOM 1594 C C . SER A 1 204 ? 15.530 4.734 -24.691 1.00 98.44 204 SER A C 1
ATOM 1596 O O . SER A 1 204 ? 16.703 4.505 -24.411 1.00 98.44 204 SER A O 1
ATOM 1598 N N . ILE A 1 205 ? 15.100 4.749 -25.958 1.00 98.38 205 ILE A N 1
ATOM 1599 C CA . ILE A 1 205 ? 16.006 4.468 -27.085 1.00 98.38 205 ILE A CA 1
ATOM 1600 C C . ILE A 1 205 ? 17.092 5.543 -27.187 1.00 98.38 205 ILE A C 1
ATOM 1602 O O . ILE A 1 205 ? 18.270 5.231 -27.362 1.00 98.38 205 ILE A O 1
ATOM 1606 N N . SER A 1 206 ? 16.719 6.816 -27.012 1.00 98.25 206 SER A N 1
ATOM 1607 C CA . SER A 1 206 ? 17.645 7.935 -27.188 1.00 98.25 206 SER A CA 1
ATOM 1608 C C . SER A 1 206 ? 18.783 7.942 -26.176 1.00 98.25 206 SER A C 1
ATOM 1610 O O . SER A 1 206 ? 19.852 8.462 -26.488 1.00 98.25 206 SER A O 1
ATOM 1612 N N . ILE A 1 207 ? 18.593 7.388 -24.973 1.00 97.62 207 ILE A N 1
ATOM 1613 C CA . ILE A 1 207 ? 19.680 7.271 -23.997 1.00 97.62 207 ILE A CA 1
ATOM 1614 C C . ILE A 1 207 ? 20.607 6.090 -24.289 1.00 97.62 207 ILE A C 1
ATOM 1616 O O . ILE A 1 207 ? 21.689 6.049 -23.709 1.00 97.62 207 ILE A O 1
ATOM 1620 N N . GLY A 1 208 ? 20.266 5.199 -25.224 1.00 95.00 208 GLY A N 1
ATOM 1621 C CA . GLY A 1 208 ? 21.041 4.012 -25.589 1.00 95.00 208 GLY A CA 1
ATOM 1622 C C . GLY A 1 208 ? 21.307 3.061 -24.418 1.00 95.00 208 GLY A C 1
ATOM 1623 O O . GLY A 1 208 ? 20.684 3.150 -23.366 1.00 95.00 208 GLY A O 1
ATOM 1624 N N . GLY A 1 209 ? 22.291 2.182 -24.586 1.00 95.00 209 GLY A N 1
ATOM 1625 C CA . GLY A 1 209 ? 22.559 1.082 -23.669 1.00 95.00 209 GLY A CA 1
ATOM 1626 C C . GLY A 1 209 ? 21.752 -0.160 -24.030 1.00 95.00 209 GLY A C 1
ATOM 1627 O O . GLY A 1 209 ? 21.579 -0.449 -25.213 1.00 95.00 209 GLY A O 1
ATOM 1628 N N . ASP A 1 210 ? 21.297 -0.876 -23.011 1.00 95.62 210 ASP A N 1
ATOM 1629 C CA . ASP A 1 210 ? 20.480 -2.088 -23.121 1.00 95.62 210 ASP A CA 1
ATOM 1630 C C . ASP A 1 210 ? 19.031 -1.707 -23.490 1.00 95.62 210 ASP A C 1
ATOM 1632 O O . ASP A 1 210 ? 18.180 -1.455 -22.634 1.00 95.62 210 ASP A O 1
ATOM 1636 N N . SER A 1 211 ? 18.832 -1.398 -24.774 1.00 96.00 211 SER A N 1
ATOM 1637 C CA . SER A 1 211 ? 17.768 -0.490 -25.229 1.00 96.00 211 SER A CA 1
ATOM 1638 C C . SER A 1 211 ? 16.373 -1.109 -25.165 1.00 96.00 211 SER A C 1
ATOM 1640 O O . SER A 1 211 ? 15.424 -0.403 -24.831 1.00 96.00 211 SER A O 1
ATOM 1642 N N . ASP A 1 212 ? 16.249 -2.397 -25.467 1.00 96.31 212 ASP A N 1
ATOM 1643 C CA . ASP A 1 212 ? 15.060 -3.220 -25.224 1.00 96.31 212 ASP A CA 1
ATOM 1644 C C . ASP A 1 212 ? 14.727 -3.287 -23.735 1.00 96.31 212 ASP A C 1
ATOM 1646 O O . ASP A 1 212 ? 13.624 -2.881 -23.370 1.00 96.31 212 ASP A O 1
ATOM 1650 N N . THR A 1 213 ? 15.681 -3.633 -22.868 1.00 97.56 213 THR A N 1
ATOM 1651 C CA . THR A 1 213 ? 15.441 -3.726 -21.418 1.00 97.56 213 THR A CA 1
ATOM 1652 C C . THR A 1 213 ? 14.993 -2.395 -20.810 1.00 97.56 213 THR A C 1
ATOM 1654 O O . THR A 1 213 ? 14.019 -2.307 -20.049 1.00 97.56 213 THR A O 1
ATOM 1657 N N . ILE A 1 214 ? 15.680 -1.303 -21.152 1.00 98.19 214 ILE A N 1
ATOM 1658 C CA . ILE A 1 214 ? 15.339 0.045 -20.675 1.00 98.19 214 ILE A CA 1
ATOM 1659 C C . ILE A 1 214 ? 13.953 0.445 -21.179 1.00 98.19 214 ILE A C 1
ATOM 1661 O O . ILE A 1 214 ? 13.143 0.986 -20.417 1.00 98.19 214 ILE A O 1
ATOM 1665 N N . ALA A 1 215 ? 13.666 0.196 -22.457 1.00 98.50 215 ALA A N 1
ATOM 1666 C CA . ALA A 1 215 ? 12.375 0.512 -23.043 1.00 98.50 215 ALA A CA 1
ATOM 1667 C C . ALA A 1 215 ? 11.257 -0.372 -22.475 1.00 98.50 215 ALA A C 1
ATOM 1669 O O . ALA A 1 215 ? 10.156 0.140 -22.283 1.00 98.50 215 ALA A O 1
ATOM 1670 N N . ALA A 1 216 ? 11.512 -1.634 -22.128 1.00 98.62 216 ALA A N 1
ATOM 1671 C CA . ALA A 1 216 ? 10.543 -2.526 -21.501 1.00 98.62 216 ALA A CA 1
ATOM 1672 C C . ALA A 1 216 ? 10.152 -2.042 -20.097 1.00 98.62 216 ALA A C 1
ATOM 1674 O O . ALA A 1 216 ? 8.965 -1.888 -19.784 1.00 98.62 216 ALA A O 1
ATOM 1675 N N . ILE A 1 217 ? 11.136 -1.692 -19.264 1.00 98.75 217 ILE A N 1
ATOM 1676 C CA . ILE A 1 217 ? 10.889 -1.120 -17.930 1.00 98.75 217 ILE A CA 1
ATOM 1677 C C . ILE A 1 217 ? 10.124 0.205 -18.048 1.00 98.75 217 ILE A C 1
ATOM 1679 O O . ILE A 1 217 ? 9.085 0.391 -17.404 1.00 98.75 217 ILE A O 1
ATOM 1683 N N . ALA A 1 218 ? 10.614 1.118 -18.891 1.00 98.75 218 ALA A N 1
ATOM 1684 C CA . ALA A 1 218 ? 10.000 2.426 -19.094 1.00 98.75 218 ALA A CA 1
ATOM 1685 C C . ALA A 1 218 ? 8.586 2.306 -19.673 1.00 98.75 218 ALA A C 1
ATOM 1687 O O . ALA A 1 218 ? 7.676 2.989 -19.216 1.00 98.75 218 ALA A O 1
ATOM 1688 N N . GLY A 1 219 ? 8.380 1.410 -20.636 1.00 98.75 219 GLY A N 1
ATOM 1689 C CA . GLY A 1 219 ? 7.103 1.165 -21.295 1.00 98.75 219 GLY A CA 1
ATOM 1690 C C . GLY A 1 219 ? 6.049 0.605 -20.345 1.00 98.75 219 GLY A C 1
ATOM 1691 O O . GLY A 1 219 ? 4.891 1.019 -20.403 1.00 98.75 219 GLY A O 1
ATOM 1692 N N . GLY A 1 220 ? 6.441 -0.272 -19.414 1.00 98.38 220 GLY A N 1
ATOM 1693 C CA . GLY A 1 220 ? 5.551 -0.757 -18.358 1.00 98.38 220 GLY A CA 1
ATOM 1694 C C . GLY A 1 220 ? 5.016 0.372 -17.468 1.00 98.38 220 GLY A C 1
ATOM 1695 O O . GLY A 1 220 ? 3.824 0.396 -17.158 1.00 98.38 220 GLY A O 1
ATOM 1696 N N . LEU A 1 221 ? 5.874 1.330 -17.103 1.00 98.69 221 LEU A N 1
ATOM 1697 C CA . LEU A 1 221 ? 5.485 2.522 -16.343 1.00 98.69 221 LEU A CA 1
ATOM 1698 C C . LEU A 1 221 ? 4.708 3.535 -17.195 1.00 98.69 221 LEU A C 1
ATOM 1700 O O . LEU A 1 221 ? 3.688 4.057 -16.752 1.00 98.69 221 LEU A O 1
ATOM 1704 N N . ALA A 1 222 ? 5.149 3.788 -18.425 1.00 98.56 222 ALA A N 1
ATOM 1705 C CA . ALA A 1 222 ? 4.519 4.731 -19.342 1.00 98.56 222 ALA A CA 1
ATOM 1706 C C . ALA A 1 222 ? 3.080 4.326 -19.679 1.00 98.56 222 ALA A C 1
ATOM 1708 O O . ALA A 1 222 ? 2.206 5.183 -19.762 1.00 98.56 222 ALA A O 1
ATOM 1709 N N . GLU A 1 223 ? 2.800 3.028 -19.811 1.00 98.31 223 GLU A N 1
ATOM 1710 C CA . GLU A 1 223 ? 1.431 2.532 -19.955 1.00 98.31 223 GLU A CA 1
ATOM 1711 C C . GLU A 1 223 ? 0.558 2.925 -18.758 1.00 98.31 223 GLU A C 1
ATOM 1713 O O . GLU A 1 223 ? -0.573 3.366 -18.948 1.00 98.31 223 GLU A O 1
ATOM 1718 N N . ALA A 1 224 ? 1.069 2.781 -17.532 1.00 95.81 224 ALA A N 1
ATOM 1719 C CA . ALA A 1 224 ? 0.322 3.139 -16.330 1.00 95.81 224 ALA A CA 1
ATOM 1720 C C . ALA A 1 224 ? 0.113 4.659 -16.197 1.00 95.81 224 ALA A C 1
ATOM 1722 O O . ALA A 1 224 ? -0.901 5.081 -15.649 1.00 95.81 224 ALA A O 1
ATOM 1723 N N . LEU A 1 225 ? 1.046 5.470 -16.709 1.00 92.00 225 LEU A N 1
ATOM 1724 C CA . LEU A 1 225 ? 0.968 6.935 -16.685 1.00 92.00 225 LEU A CA 1
ATOM 1725 C C . LEU A 1 225 ? 0.052 7.513 -17.772 1.00 92.00 225 LEU A C 1
ATOM 1727 O O . LEU A 1 225 ? -0.685 8.462 -17.513 1.00 92.00 225 LEU A O 1
ATOM 1731 N N . PHE A 1 226 ? 0.117 6.975 -18.992 1.00 92.75 226 PHE A N 1
ATOM 1732 C CA . PHE A 1 226 ? -0.440 7.626 -20.185 1.00 92.75 226 PHE A CA 1
ATOM 1733 C C . PHE A 1 226 ? -1.456 6.768 -20.950 1.00 92.75 226 PHE A C 1
ATOM 1735 O O . PHE A 1 226 ? -2.142 7.280 -21.835 1.00 92.75 226 PHE A O 1
ATOM 1742 N N . GLY A 1 227 ? -1.549 5.470 -20.651 1.00 93.44 227 GLY A N 1
ATOM 1743 C CA . GLY A 1 227 ? -2.161 4.497 -21.555 1.00 93.44 227 GLY A CA 1
ATOM 1744 C C . GLY A 1 227 ? -1.316 4.273 -22.816 1.00 93.44 227 GLY A C 1
ATOM 1745 O O . GLY A 1 227 ? -0.220 4.809 -22.955 1.00 93.44 227 GLY A O 1
ATOM 1746 N N . ILE A 1 228 ? -1.820 3.461 -23.749 1.00 96.25 228 ILE A N 1
ATOM 1747 C CA . ILE A 1 228 ? -1.125 3.131 -25.004 1.00 96.25 228 ILE A CA 1
ATOM 1748 C C . ILE A 1 228 ? -1.984 3.597 -26.187 1.00 96.25 228 ILE A C 1
ATOM 1750 O O . ILE A 1 228 ? -3.171 3.260 -26.230 1.00 96.25 228 ILE A O 1
ATOM 1754 N N . PRO A 1 229 ? -1.420 4.314 -27.178 1.00 94.56 229 PRO A N 1
ATOM 1755 C CA . PRO A 1 229 ? -2.128 4.618 -28.419 1.00 94.56 229 PRO A CA 1
ATOM 1756 C C . PRO A 1 229 ? -2.602 3.342 -29.136 1.00 94.56 229 PRO A C 1
ATOM 1758 O O . PRO A 1 229 ? -1.818 2.414 -29.344 1.00 94.56 229 PRO A O 1
ATOM 1761 N N . GLU A 1 230 ? -3.868 3.298 -29.570 1.00 94.88 230 GLU A N 1
ATOM 1762 C CA . GLU A 1 230 ? -4.480 2.087 -30.155 1.00 94.88 230 GLU A CA 1
ATOM 1763 C C . GLU A 1 230 ? -3.698 1.550 -31.367 1.00 94.88 230 GLU A C 1
ATOM 1765 O O . GLU A 1 230 ? -3.541 0.339 -31.530 1.00 94.88 230 GLU A O 1
ATOM 1770 N N . SER A 1 231 ? -3.161 2.441 -32.205 1.00 94.81 231 SER A N 1
ATOM 1771 C CA . SER A 1 231 ? -2.351 2.068 -33.369 1.00 94.81 231 SER A CA 1
ATOM 1772 C C . SER A 1 231 ? -1.092 1.291 -32.975 1.00 94.81 231 SER A C 1
ATOM 1774 O O . SER A 1 231 ? -0.772 0.283 -33.605 1.00 94.81 231 SER A O 1
ATOM 1776 N N . MET A 1 232 ? -0.409 1.715 -31.908 1.00 97.81 232 MET A N 1
ATOM 1777 C CA . MET A 1 232 ? 0.783 1.044 -31.389 1.00 97.81 232 MET A CA 1
ATOM 1778 C C . MET A 1 232 ? 0.432 -0.279 -30.725 1.00 97.81 232 MET A C 1
ATOM 1780 O O . MET A 1 232 ? 1.074 -1.290 -31.005 1.00 97.81 232 MET A O 1
ATOM 1784 N N . ALA A 1 233 ? -0.625 -0.286 -29.906 1.00 97.19 233 ALA A N 1
ATOM 1785 C CA . ALA A 1 233 ? -1.122 -1.494 -29.262 1.00 97.19 233 ALA A CA 1
ATOM 1786 C C . ALA A 1 233 ? -1.453 -2.575 -30.300 1.00 97.19 233 ALA A C 1
ATOM 1788 O O . ALA A 1 233 ? -1.007 -3.710 -30.169 1.00 97.19 233 ALA A O 1
ATOM 1789 N N . ARG A 1 234 ? -2.162 -2.211 -31.378 1.00 97.25 234 ARG A N 1
ATOM 1790 C CA . ARG A 1 234 ? -2.521 -3.131 -32.465 1.00 97.25 234 ARG A CA 1
ATOM 1791 C C . ARG A 1 234 ? -1.294 -3.694 -33.183 1.00 97.25 234 ARG A C 1
ATOM 1793 O O . ARG A 1 234 ? -1.248 -4.895 -33.439 1.00 97.25 234 ARG A O 1
ATOM 1800 N N . LEU A 1 235 ? -0.321 -2.849 -33.527 1.00 96.56 235 LEU A N 1
ATOM 1801 C CA . LEU A 1 235 ? 0.889 -3.287 -34.232 1.00 96.56 235 LEU A CA 1
ATOM 1802 C C . LEU A 1 235 ? 1.743 -4.229 -33.380 1.00 96.56 235 LEU A C 1
ATOM 1804 O O . LEU A 1 235 ? 2.214 -5.242 -33.893 1.00 96.56 235 LEU A O 1
ATOM 1808 N N . ALA A 1 236 ? 1.904 -3.926 -32.092 1.00 97.56 236 ALA A N 1
ATOM 1809 C CA . ALA A 1 236 ? 2.603 -4.812 -31.171 1.00 97.56 236 ALA A CA 1
ATOM 1810 C C . ALA A 1 236 ? 1.839 -6.121 -30.959 1.00 97.56 236 ALA A C 1
ATOM 1812 O O . ALA A 1 236 ? 2.438 -7.185 -31.049 1.00 97.56 236 ALA A O 1
ATOM 1813 N N . TRP A 1 237 ? 0.515 -6.067 -30.782 1.00 97.75 237 TRP A N 1
ATOM 1814 C CA . TRP A 1 237 ? -0.319 -7.259 -30.605 1.00 97.75 237 TRP A CA 1
ATOM 1815 C C . TRP A 1 237 ? -0.163 -8.260 -31.755 1.00 97.75 237 TRP A C 1
ATOM 1817 O O . TRP A 1 237 ? 0.010 -9.452 -31.522 1.00 97.75 237 TRP A O 1
ATOM 1827 N N . LEU A 1 238 ? -0.141 -7.773 -33.001 1.00 96.75 238 LEU A N 1
ATOM 1828 C CA . LEU A 1 238 ? 0.035 -8.603 -34.200 1.00 96.75 238 LEU A CA 1
ATOM 1829 C C . LEU A 1 238 ? 1.413 -9.279 -34.302 1.00 96.75 238 LEU A C 1
ATOM 1831 O O . LEU A 1 238 ? 1.565 -10.210 -35.089 1.00 96.75 238 LEU A O 1
ATOM 1835 N N . LYS A 1 239 ? 2.412 -8.818 -33.542 1.00 95.62 239 LYS A N 1
ATOM 1836 C CA . LYS A 1 239 ? 3.746 -9.431 -33.482 1.00 95.62 239 LYS A CA 1
ATOM 1837 C C . LYS A 1 239 ? 3.842 -10.552 -32.442 1.00 95.62 239 LYS A C 1
ATOM 1839 O O . LYS A 1 239 ? 4.842 -11.263 -32.437 1.00 95.62 239 LYS A O 1
ATOM 1844 N N . LEU A 1 240 ? 2.839 -10.707 -31.574 1.00 97.38 240 LEU A N 1
ATOM 1845 C CA . LEU A 1 240 ? 2.873 -11.660 -30.466 1.00 97.38 240 LEU A CA 1
ATOM 1846 C C . LEU A 1 240 ? 2.203 -12.991 -30.829 1.00 97.38 240 LEU A C 1
ATOM 1848 O O . LEU A 1 240 ? 1.127 -12.978 -31.431 1.00 97.38 240 LEU A O 1
ATOM 1852 N N . PRO A 1 241 ? 2.773 -14.129 -30.405 1.00 97.69 241 PRO A N 1
ATOM 1853 C CA . PRO A 1 241 ? 2.107 -15.428 -30.431 1.00 97.69 241 PRO A CA 1
ATOM 1854 C C . PRO A 1 241 ? 0.832 -15.468 -29.572 1.00 97.69 241 PRO A C 1
ATOM 1856 O O . PRO A 1 241 ? 0.682 -14.710 -28.610 1.00 97.69 241 PRO A O 1
ATOM 1859 N N . GLU A 1 242 ? -0.081 -16.389 -29.895 1.00 97.94 242 GLU A N 1
ATOM 1860 C CA . GLU A 1 242 ? -1.394 -16.508 -29.238 1.00 97.94 242 GLU A CA 1
ATOM 1861 C C . GLU A 1 242 ? -1.310 -16.780 -27.727 1.00 97.94 242 GLU A C 1
ATOM 1863 O O . GLU A 1 242 ? -2.134 -16.281 -26.963 1.00 97.94 242 GLU A O 1
ATOM 1868 N N . ASP A 1 243 ? -0.322 -17.547 -27.265 1.00 97.75 243 ASP A N 1
ATOM 1869 C CA . ASP A 1 243 ? -0.166 -17.855 -25.841 1.00 97.75 243 ASP A CA 1
ATOM 1870 C C . ASP A 1 243 ? 0.317 -16.635 -25.035 1.00 97.75 243 ASP A C 1
ATOM 1872 O O . ASP A 1 243 ? -0.208 -16.388 -23.946 1.00 97.75 243 ASP A O 1
ATOM 1876 N N . ILE A 1 244 ? 1.228 -15.818 -25.580 1.00 98.31 244 ILE A N 1
ATOM 1877 C CA . ILE A 1 244 ? 1.613 -14.523 -24.993 1.00 98.31 244 ILE A CA 1
ATOM 1878 C C . ILE A 1 244 ? 0.397 -13.590 -24.954 1.00 98.31 244 ILE A C 1
ATOM 1880 O O . ILE A 1 244 ? 0.091 -13.022 -23.904 1.00 98.31 244 ILE A O 1
ATOM 1884 N N . GLN A 1 245 ? -0.357 -13.482 -26.053 1.00 98.38 245 GLN A N 1
ATOM 1885 C CA . GLN A 1 245 ? -1.604 -12.706 -26.091 1.00 98.38 245 GLN A CA 1
ATOM 1886 C C . GLN A 1 245 ? -2.606 -13.167 -25.016 1.00 98.38 245 GLN A C 1
ATOM 1888 O O . GLN A 1 245 ? -3.242 -12.341 -24.353 1.00 98.38 245 GLN A O 1
ATOM 1893 N N . ALA A 1 246 ? -2.729 -14.478 -24.794 1.00 97.75 246 ALA A N 1
ATOM 1894 C CA . ALA A 1 246 ? -3.606 -15.043 -23.773 1.00 97.75 246 ALA A CA 1
ATOM 1895 C C . ALA A 1 246 ? -3.139 -14.713 -22.343 1.00 97.75 246 ALA A C 1
ATOM 1897 O O . ALA A 1 246 ? -3.971 -14.368 -21.498 1.00 97.75 246 ALA A O 1
ATOM 1898 N N . ALA A 1 247 ? -1.832 -14.775 -22.066 1.00 97.81 247 ALA A N 1
ATOM 1899 C CA . ALA A 1 247 ? -1.264 -14.364 -20.778 1.00 97.81 247 ALA A CA 1
ATOM 1900 C C . ALA A 1 247 ? -1.513 -12.867 -20.508 1.00 97.81 247 ALA A C 1
ATOM 1902 O O . ALA A 1 247 ? -1.937 -12.492 -19.411 1.00 97.81 247 ALA A O 1
ATOM 1903 N N . LEU A 1 248 ? -1.340 -12.025 -21.535 1.00 97.62 248 LEU A N 1
ATOM 1904 C CA . LEU A 1 248 ? -1.649 -10.593 -21.491 1.00 97.62 248 LEU A CA 1
ATOM 1905 C C . LEU A 1 248 ? -3.115 -10.316 -21.182 1.00 97.62 248 LEU A C 1
ATOM 1907 O O . LEU A 1 248 ? -3.418 -9.575 -20.245 1.00 97.62 248 LEU A O 1
ATOM 1911 N N . THR A 1 249 ? -4.015 -10.948 -21.928 1.00 97.31 249 THR A N 1
ATOM 1912 C CA . THR A 1 249 ? -5.463 -10.784 -21.763 1.00 97.31 249 THR A CA 1
ATOM 1913 C C . THR A 1 249 ? -5.898 -11.130 -20.340 1.00 97.31 249 THR A C 1
ATOM 1915 O O . THR A 1 249 ? -6.537 -10.318 -19.672 1.00 97.31 249 THR A O 1
ATOM 1918 N N . ARG A 1 250 ? -5.473 -12.295 -19.833 1.00 97.56 250 ARG A N 1
ATOM 1919 C CA . ARG A 1 250 ? -5.833 -12.771 -18.490 1.00 97.56 250 ARG A CA 1
ATOM 1920 C C . ARG A 1 250 ? -5.383 -11.810 -17.392 1.00 97.56 250 ARG A C 1
ATOM 1922 O O . ARG A 1 250 ? -6.123 -11.569 -16.438 1.00 97.56 250 ARG A O 1
ATOM 1929 N N . LEU A 1 251 ? -4.173 -11.263 -17.510 1.00 96.62 251 LEU A N 1
ATOM 1930 C CA . LEU A 1 251 ? -3.674 -10.298 -16.537 1.00 96.62 251 LEU A CA 1
ATOM 1931 C C . LEU A 1 251 ? -4.523 -9.029 -16.521 1.00 96.62 251 LEU A C 1
ATOM 1933 O O . LEU A 1 251 ? -4.885 -8.576 -15.439 1.00 96.62 251 LEU A O 1
ATOM 1937 N N . TYR A 1 252 ? -4.849 -8.471 -17.691 1.00 95.25 252 TYR A N 1
ATOM 1938 C CA . TYR A 1 252 ? -5.676 -7.269 -17.770 1.00 95.25 252 TYR A CA 1
ATOM 1939 C C . TYR A 1 252 ? -7.072 -7.490 -17.188 1.00 95.25 252 TYR A C 1
ATOM 1941 O O . TYR A 1 252 ? -7.531 -6.655 -16.413 1.00 95.25 252 TYR A O 1
ATOM 1949 N N . GLU A 1 253 ? -7.707 -8.630 -17.471 1.00 94.00 253 GLU A N 1
ATOM 1950 C CA . GLU A 1 253 ? -9.006 -8.987 -16.889 1.00 94.00 253 GLU A CA 1
ATOM 1951 C C . GLU A 1 253 ? -8.952 -9.039 -15.353 1.00 94.00 253 GLU A C 1
ATOM 1953 O O . GLU A 1 253 ? -9.799 -8.459 -14.670 1.00 94.00 253 GLU A O 1
ATOM 1958 N N . ILE A 1 254 ? -7.936 -9.699 -14.786 1.00 92.19 254 ILE A N 1
ATOM 1959 C CA . ILE A 1 254 ? -7.770 -9.809 -13.330 1.00 92.19 254 ILE A CA 1
ATOM 1960 C C . ILE A 1 254 ? -7.406 -8.454 -12.713 1.00 92.19 254 ILE A C 1
ATOM 1962 O O . ILE A 1 254 ? -7.925 -8.106 -11.651 1.00 92.19 254 ILE A O 1
ATOM 1966 N N . ALA A 1 255 ? -6.534 -7.677 -13.355 1.00 89.88 255 ALA A N 1
ATOM 1967 C CA . ALA A 1 255 ? -6.161 -6.343 -12.897 1.00 89.88 255 ALA A CA 1
ATOM 1968 C C . ALA A 1 255 ? -7.380 -5.407 -12.874 1.00 89.88 255 ALA A C 1
ATOM 1970 O O . ALA A 1 255 ? -7.591 -4.703 -11.888 1.00 89.88 255 ALA A O 1
ATOM 1971 N N . GLU A 1 256 ? -8.235 -5.452 -13.900 1.00 84.81 256 GLU A N 1
ATOM 1972 C CA . GLU A 1 256 ? -9.478 -4.679 -13.952 1.00 84.81 256 GLU A CA 1
ATOM 1973 C C . GLU A 1 256 ? -10.457 -5.104 -12.846 1.00 84.81 256 GLU A C 1
ATOM 1975 O O . GLU A 1 256 ? -11.037 -4.258 -12.162 1.00 84.81 256 GLU A O 1
ATOM 1980 N N . GLN A 1 257 ? -10.610 -6.411 -12.607 1.00 79.81 257 GLN A N 1
ATOM 1981 C CA . GLN A 1 257 ? -11.426 -6.923 -11.501 1.00 79.81 257 GLN A CA 1
ATOM 1982 C C . GLN A 1 257 ? -10.903 -6.446 -10.141 1.00 79.81 257 GLN A C 1
ATOM 1984 O O . GLN A 1 257 ? -11.683 -5.980 -9.311 1.00 79.81 257 GLN A O 1
ATOM 1989 N N . ARG A 1 258 ? -9.584 -6.505 -9.920 1.00 78.38 258 ARG A N 1
ATOM 1990 C CA . ARG A 1 258 ? -8.938 -6.026 -8.686 1.00 78.38 258 ARG A CA 1
ATOM 1991 C C . ARG A 1 258 ? -9.034 -4.507 -8.534 1.00 78.38 258 ARG A C 1
ATOM 1993 O O . ARG A 1 258 ? -9.144 -4.033 -7.407 1.00 78.38 258 ARG A O 1
ATOM 2000 N N . ALA A 1 259 ? -9.046 -3.751 -9.632 1.00 66.44 259 ALA A N 1
ATOM 2001 C CA . ALA A 1 259 ? -9.247 -2.303 -9.622 1.00 66.44 259 ALA A CA 1
ATOM 2002 C C . ALA A 1 259 ? -10.703 -1.908 -9.308 1.00 66.44 259 ALA A C 1
ATOM 2004 O O . ALA A 1 259 ? -10.928 -0.946 -8.582 1.00 66.44 259 ALA A O 1
ATOM 2005 N N . LYS A 1 260 ? -11.708 -2.670 -9.767 1.00 58.41 260 LYS A N 1
ATOM 2006 C CA . LYS A 1 260 ? -13.135 -2.412 -9.460 1.00 58.41 260 LYS A CA 1
ATOM 2007 C C . LYS A 1 260 ? -13.488 -2.560 -7.974 1.00 58.41 260 LYS A C 1
ATOM 2009 O O . LYS A 1 260 ? -14.481 -1.999 -7.522 1.00 58.41 260 LYS A O 1
ATOM 2014 N N . VAL A 1 261 ? -12.662 -3.269 -7.207 1.00 53.84 261 VAL A N 1
ATOM 2015 C CA . VAL A 1 261 ? -12.778 -3.415 -5.746 1.00 53.84 261 VAL A CA 1
ATOM 2016 C C . VAL A 1 261 ? -12.276 -2.161 -4.995 1.00 53.84 261 VAL A C 1
ATOM 2018 O O . VAL A 1 261 ? -12.445 -2.055 -3.787 1.00 53.84 261 VAL A O 1
ATOM 2021 N N . SER A 1 262 ? -11.714 -1.156 -5.684 1.00 47.50 262 SER A N 1
ATOM 2022 C CA . SER A 1 262 ? -11.000 -0.032 -5.058 1.00 47.50 262 SER A CA 1
ATOM 2023 C C . SER A 1 262 ? -11.850 1.168 -4.610 1.00 47.50 262 SER A C 1
ATOM 2025 O O . SER A 1 262 ? -11.289 2.257 -4.454 1.00 47.50 262 SER A O 1
ATOM 2027 N N . ARG A 1 263 ? -13.164 1.039 -4.367 1.00 57.00 263 ARG A N 1
ATOM 2028 C CA . ARG A 1 263 ? -13.814 2.070 -3.537 1.00 57.00 263 ARG A CA 1
ATOM 2029 C C . ARG A 1 263 ? -13.412 1.795 -2.084 1.00 57.00 263 ARG A C 1
ATOM 2031 O O . ARG A 1 263 ? -13.791 0.750 -1.561 1.00 57.00 263 ARG A O 1
ATOM 2038 N N . PRO A 1 264 ? -12.603 2.653 -1.436 1.00 65.62 264 PRO A N 1
ATOM 2039 C CA . PRO A 1 264 ? -12.215 2.410 -0.054 1.00 65.62 264 PRO A CA 1
ATOM 2040 C C . PRO A 1 264 ? -13.479 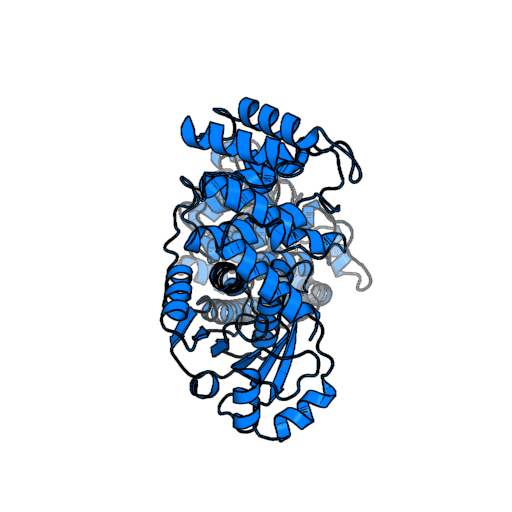2.383 0.802 1.00 65.62 264 PRO A C 1
ATOM 2042 O O . PRO A 1 264 ? -14.275 3.318 0.707 1.00 65.62 264 PRO A O 1
ATOM 2045 N N . ALA A 1 265 ? -13.644 1.346 1.630 1.00 79.19 265 ALA A N 1
ATOM 2046 C CA . ALA A 1 265 ? -14.863 1.098 2.407 1.00 79.19 265 ALA A CA 1
ATOM 2047 C C . ALA A 1 265 ? -15.439 2.388 3.007 1.00 79.19 265 ALA A C 1
ATOM 2049 O O . ALA A 1 265 ? -14.705 3.115 3.677 1.00 79.19 265 ALA A O 1
ATOM 2050 N N . ASP A 1 266 ? -16.708 2.707 2.774 1.00 90.12 266 ASP A N 1
ATOM 2051 C CA . ASP A 1 266 ? -17.312 3.912 3.346 1.00 90.12 266 ASP A CA 1
ATOM 2052 C C . ASP A 1 266 ? -17.330 3.798 4.875 1.00 90.12 266 ASP A C 1
ATOM 2054 O O . ASP A 1 266 ? -17.704 2.759 5.411 1.00 90.12 266 ASP A O 1
ATOM 2058 N N . ILE A 1 267 ? -16.911 4.845 5.594 1.00 94.81 267 ILE A N 1
ATOM 2059 C CA . ILE A 1 267 ? -17.055 4.895 7.055 1.00 94.81 267 ILE A CA 1
ATOM 2060 C C . ILE A 1 267 ? -18.271 5.757 7.365 1.00 94.81 267 ILE A C 1
ATOM 2062 O O . ILE A 1 267 ? -18.292 6.945 7.044 1.00 94.81 267 ILE A O 1
ATOM 2066 N N . THR A 1 268 ? -19.275 5.164 7.998 1.00 96.88 268 THR A N 1
ATOM 2067 C CA . THR A 1 268 ? -20.542 5.824 8.326 1.00 96.88 268 THR A CA 1
ATOM 2068 C C . THR A 1 268 ? -20.851 5.675 9.813 1.00 96.88 268 THR A C 1
ATOM 2070 O O . THR A 1 268 ? -20.258 4.854 10.517 1.00 96.88 268 THR A O 1
ATOM 2073 N N . VAL A 1 269 ? -21.774 6.490 10.320 1.00 97.94 269 VAL A N 1
ATOM 2074 C CA . VAL A 1 269 ? -22.336 6.327 11.662 1.00 97.94 269 VAL A CA 1
ATOM 2075 C C . VAL A 1 269 ? -23.850 6.480 11.603 1.00 97.94 269 VAL A C 1
ATOM 2077 O O . VAL A 1 269 ? -24.365 7.348 10.900 1.00 97.94 269 VAL A O 1
ATOM 2080 N N . VAL A 1 270 ? -24.570 5.640 12.344 1.00 97.50 270 VAL A N 1
ATOM 2081 C CA . VAL A 1 270 ? -26.028 5.696 12.470 1.00 97.50 270 VAL A CA 1
ATOM 2082 C C . VAL A 1 270 ? -26.450 5.628 13.935 1.00 97.50 270 VAL A C 1
ATOM 2084 O O . VAL A 1 270 ? -25.829 4.945 14.754 1.00 97.50 270 VAL A O 1
ATOM 2087 N N . LEU A 1 271 ? -27.540 6.324 14.259 1.00 97.56 271 LEU A N 1
ATOM 2088 C CA . LEU A 1 271 ? -28.232 6.159 15.533 1.00 97.56 271 LEU A CA 1
ATOM 2089 C C . LEU A 1 271 ? -29.189 4.966 15.432 1.00 97.56 271 LEU A C 1
ATOM 2091 O O . LEU A 1 271 ? -30.088 4.975 14.591 1.00 97.56 271 LEU A O 1
ATOM 2095 N N . GLY A 1 272 ? -29.034 3.954 16.282 1.00 95.62 272 GLY A N 1
ATOM 2096 C CA . GLY A 1 272 ? -29.968 2.835 16.317 1.00 95.62 272 GLY A CA 1
ATOM 2097 C C . GLY A 1 272 ? -29.482 1.601 17.064 1.00 95.62 272 GLY A C 1
ATOM 2098 O O . GLY A 1 272 ? -28.446 1.590 17.724 1.00 95.62 272 GLY A O 1
ATOM 2099 N N . ASP A 1 273 ? -30.275 0.540 16.945 1.00 95.75 273 ASP A N 1
ATOM 2100 C CA . ASP A 1 273 ? -29.972 -0.787 17.473 1.00 95.75 273 ASP A CA 1
ATOM 2101 C C . ASP A 1 273 ? -29.196 -1.596 16.423 1.00 95.75 273 ASP A C 1
ATOM 2103 O O . ASP A 1 273 ? -29.629 -1.747 15.274 1.00 95.75 273 ASP A O 1
ATOM 2107 N N . ILE A 1 274 ? -28.041 -2.130 16.825 1.00 96.75 274 ILE A N 1
ATOM 2108 C CA . ILE A 1 274 ? -27.172 -2.936 15.962 1.00 96.75 274 ILE A CA 1
ATOM 2109 C C . ILE A 1 274 ? -27.868 -4.204 15.449 1.00 96.75 274 ILE A C 1
ATOM 2111 O O . ILE A 1 274 ? -27.625 -4.625 14.323 1.00 96.75 274 ILE A O 1
ATOM 2115 N N . THR A 1 275 ? -28.808 -4.770 16.211 1.00 96.62 275 THR A N 1
ATOM 2116 C CA . THR A 1 275 ? -29.580 -5.958 15.802 1.00 96.62 275 THR A CA 1
ATOM 2117 C C . THR A 1 275 ? -30.612 -5.656 14.711 1.00 96.62 275 THR A C 1
ATOM 2119 O O . THR A 1 275 ? -31.198 -6.572 14.134 1.00 96.62 275 THR A O 1
ATOM 2122 N N . LYS A 1 276 ? -30.852 -4.370 14.414 1.00 96.31 276 LYS A N 1
ATOM 2123 C CA . LYS A 1 276 ? -31.814 -3.900 13.405 1.00 96.31 276 LYS A CA 1
ATOM 2124 C C . LYS A 1 276 ? -31.159 -3.462 12.092 1.00 96.31 276 LYS A C 1
ATOM 2126 O O . LYS A 1 276 ? -31.872 -3.017 11.196 1.00 96.31 276 LYS A O 1
ATOM 2131 N N . GLN A 1 277 ? -29.843 -3.624 11.946 1.00 96.56 277 GLN A N 1
ATOM 2132 C CA . GLN A 1 277 ? -29.107 -3.306 10.716 1.00 96.56 277 GLN A CA 1
ATOM 2133 C C . GLN A 1 277 ? -29.265 -4.425 9.675 1.00 96.56 277 GLN A C 1
ATOM 2135 O O . GLN A 1 277 ? -28.357 -5.212 9.431 1.00 96.56 277 GLN A O 1
ATOM 2140 N N . ILE A 1 278 ? -30.465 -4.541 9.104 1.00 92.50 278 ILE A N 1
ATOM 2141 C CA . ILE A 1 278 ? -30.858 -5.661 8.229 1.00 92.50 278 ILE A CA 1
ATOM 2142 C C . ILE A 1 278 ? -30.132 -5.706 6.879 1.00 92.50 278 ILE A C 1
ATOM 2144 O O . ILE A 1 278 ? -30.221 -6.712 6.182 1.00 92.50 278 ILE A O 1
ATOM 2148 N N . ASP A 1 279 ? -29.492 -4.611 6.484 1.00 94.19 279 ASP A N 1
ATOM 2149 C CA . ASP A 1 279 ? -28.732 -4.482 5.246 1.00 94.19 279 ASP A CA 1
ATOM 2150 C C . ASP A 1 279 ? -27.227 -4.734 5.440 1.00 94.19 279 ASP A C 1
ATOM 2152 O O . ASP A 1 279 ? -26.489 -4.728 4.454 1.00 94.19 279 ASP A O 1
ATOM 2156 N N . CYS A 1 280 ? -26.787 -4.962 6.682 1.00 96.19 280 CYS A N 1
ATOM 2157 C CA . CYS A 1 280 ? -25.436 -5.397 7.018 1.00 96.19 280 CYS A CA 1
ATOM 2158 C C . CYS A 1 280 ? -25.347 -6.928 6.996 1.00 96.19 280 CYS A C 1
ATOM 2160 O O . CYS A 1 280 ? -26.205 -7.621 7.544 1.00 96.19 280 CYS A O 1
ATOM 2162 N N . ASP A 1 281 ? -24.290 -7.462 6.387 1.00 95.06 281 ASP A N 1
ATOM 2163 C CA . ASP A 1 281 ? -24.025 -8.903 6.340 1.00 95.06 281 ASP A CA 1
ATOM 2164 C C . ASP A 1 281 ? -23.147 -9.389 7.504 1.00 95.06 281 ASP A C 1
ATOM 2166 O O . ASP A 1 281 ? -23.131 -10.588 7.791 1.00 95.06 281 ASP A O 1
ATOM 2170 N N . GLY A 1 282 ? -22.499 -8.470 8.227 1.00 97.75 282 GLY A N 1
ATOM 2171 C CA . GLY A 1 282 ? -21.788 -8.734 9.477 1.00 97.75 282 GLY A CA 1
ATOM 2172 C C . GLY A 1 282 ? -22.224 -7.822 10.619 1.00 97.75 282 GLY A C 1
ATOM 2173 O O . GLY A 1 282 ? -22.322 -6.607 10.439 1.00 97.75 282 GLY A O 1
ATOM 2174 N N . LEU A 1 283 ? -22.408 -8.385 11.817 1.00 98.50 283 LEU A N 1
ATOM 2175 C CA . LEU A 1 283 ? -22.611 -7.614 13.052 1.00 98.50 283 LEU A CA 1
ATOM 2176 C C . LEU A 1 283 ? -21.463 -7.860 14.030 1.00 98.50 283 LEU A C 1
ATOM 2178 O O . LEU A 1 283 ? -21.117 -9.005 14.312 1.00 98.50 283 LEU A O 1
ATOM 2182 N N . VAL A 1 284 ? -20.895 -6.802 14.603 1.00 98.44 284 VAL A N 1
ATOM 2183 C CA . VAL A 1 284 ? -19.850 -6.932 15.623 1.00 98.44 284 VAL A CA 1
ATOM 2184 C C . VAL A 1 284 ? -20.468 -6.968 17.016 1.00 98.44 284 VAL A C 1
ATOM 2186 O O . VAL A 1 284 ? -21.190 -6.063 17.432 1.00 98.44 284 VAL A O 1
ATOM 2189 N N . ASN A 1 285 ? -20.129 -8.000 17.777 1.00 97.81 285 ASN A N 1
ATOM 2190 C CA . ASN A 1 285 ? -20.425 -8.102 19.194 1.00 97.81 285 ASN A CA 1
ATOM 2191 C C . ASN A 1 285 ? -19.220 -7.633 20.023 1.00 97.81 285 ASN A C 1
ATOM 2193 O O . ASN A 1 285 ? -18.154 -8.245 19.962 1.00 97.8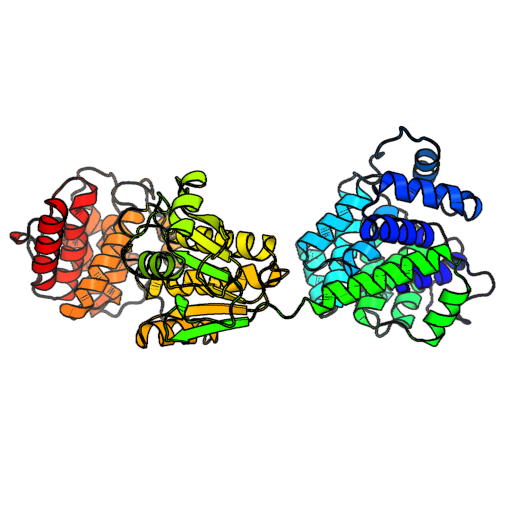1 285 ASN A O 1
ATOM 2197 N N . SER A 1 286 ? -19.397 -6.591 20.845 1.00 94.06 286 SER A N 1
ATOM 2198 C CA . SER A 1 286 ? -18.425 -6.235 21.889 1.00 94.06 286 SER A CA 1
ATOM 2199 C C . SER A 1 286 ? -18.536 -7.244 23.038 1.00 94.06 286 SER A C 1
ATOM 2201 O O . SER A 1 286 ? -19.378 -7.117 23.929 1.00 94.06 286 SER A O 1
ATOM 2203 N N . ALA A 1 287 ? -17.718 -8.291 22.961 1.00 92.69 287 ALA A N 1
ATOM 2204 C CA . ALA A 1 287 ? -17.850 -9.508 23.743 1.00 92.69 287 ALA A CA 1
ATOM 2205 C C . ALA A 1 287 ? -17.004 -9.493 25.028 1.00 92.69 287 ALA A C 1
ATOM 2207 O O . ALA A 1 287 ? -15.989 -8.802 25.150 1.00 92.69 287 ALA A O 1
ATOM 2208 N N . ASN A 1 288 ? -17.418 -10.313 25.996 1.00 90.94 288 ASN A N 1
ATOM 2209 C CA . ASN A 1 288 ? -16.591 -10.661 27.150 1.00 90.94 288 ASN A CA 1
ATOM 2210 C C . ASN A 1 288 ? -15.648 -11.831 26.819 1.00 90.94 288 ASN A C 1
ATOM 2212 O O . ASN A 1 288 ? -15.815 -12.520 25.816 1.00 90.94 288 ASN A O 1
ATOM 2216 N N . GLU A 1 289 ? -14.676 -12.071 27.699 1.00 91.94 289 GLU A N 1
ATOM 2217 C CA . GLU A 1 289 ? -13.677 -13.141 27.571 1.00 91.94 289 GLU A CA 1
ATOM 2218 C C . GLU A 1 289 ? -14.276 -14.531 27.344 1.00 91.94 289 GLU A C 1
ATOM 2220 O O . GLU A 1 289 ? -13.732 -15.316 26.578 1.00 91.94 289 GLU A O 1
ATOM 2225 N N . ASN A 1 290 ? -15.416 -14.828 27.963 1.00 91.50 290 ASN A N 1
ATOM 2226 C CA . ASN A 1 290 ? -16.021 -16.154 27.903 1.00 91.50 290 ASN A CA 1
ATOM 2227 C C . ASN A 1 290 ? -16.999 -16.326 26.731 1.00 91.50 290 ASN A C 1
ATOM 2229 O O . ASN A 1 290 ? -17.623 -17.380 26.635 1.00 91.50 290 ASN A O 1
ATOM 2233 N N . LEU A 1 291 ? -17.171 -15.303 25.880 1.00 90.25 291 LEU A N 1
ATOM 2234 C CA . LEU A 1 291 ? -18.131 -15.283 24.767 1.00 90.25 291 LEU A CA 1
ATOM 2235 C C . LEU A 1 291 ? -19.569 -15.666 25.176 1.00 90.25 291 LEU A C 1
ATOM 2237 O O . LEU A 1 291 ? -20.320 -16.248 24.394 1.00 90.25 291 LEU A O 1
ATOM 2241 N N . ARG A 1 292 ? -19.954 -15.350 26.417 1.00 88.75 292 ARG A N 1
ATOM 2242 C CA . ARG A 1 292 ? -21.300 -15.621 26.949 1.00 88.75 292 ARG A CA 1
ATOM 2243 C C . ARG A 1 292 ? -22.204 -14.406 26.825 1.00 88.75 292 ARG A C 1
ATOM 2245 O O . ARG A 1 292 ? -21.703 -13.282 26.731 1.00 88.75 292 ARG A O 1
ATOM 2252 N N . GLU A 1 293 ? -23.516 -14.628 26.913 1.00 88.44 293 GLU A N 1
ATOM 2253 C CA . GLU A 1 293 ? -24.478 -13.532 27.021 1.00 88.44 293 GLU A CA 1
ATOM 2254 C C . GLU A 1 293 ? -24.073 -12.588 28.165 1.00 88.44 293 GLU A C 1
ATOM 2256 O O . GLU A 1 293 ? -23.763 -13.009 29.281 1.00 88.44 293 GLU A O 1
ATOM 2261 N N . GLY A 1 294 ? -24.035 -11.294 27.854 1.00 84.94 294 GLY A N 1
ATOM 2262 C CA . GLY A 1 294 ? -23.772 -10.226 28.810 1.00 84.94 294 GLY A CA 1
ATOM 2263 C C . GLY A 1 294 ? -24.875 -9.173 28.788 1.00 84.94 294 GLY A C 1
ATOM 2264 O O . GLY A 1 294 ? -25.985 -9.399 28.312 1.00 84.94 294 GLY A O 1
ATOM 2265 N N . SER A 1 295 ? -24.564 -7.978 29.276 1.00 82.75 295 SER A N 1
ATOM 2266 C CA . SER A 1 295 ? -25.441 -6.812 29.154 1.00 82.75 295 SER A CA 1
ATOM 2267 C C . SER A 1 295 ? -25.132 -5.998 27.885 1.00 82.75 295 SER A C 1
ATOM 2269 O O . SER A 1 295 ? -24.271 -6.363 27.078 1.00 82.75 295 SER A O 1
ATOM 2271 N N . GLY A 1 296 ? -25.873 -4.905 27.673 1.00 88.31 296 GLY A N 1
ATOM 2272 C CA . GLY A 1 296 ? -25.654 -3.978 26.559 1.00 88.31 296 GLY A CA 1
ATOM 2273 C C . GLY A 1 296 ? -25.769 -4.640 25.182 1.00 88.31 296 GLY A C 1
ATOM 2274 O O . GLY A 1 296 ? -26.674 -5.442 24.941 1.00 88.31 296 GLY A O 1
ATOM 2275 N N . VAL A 1 297 ? -24.833 -4.302 24.290 1.00 91.69 297 VAL A N 1
ATOM 2276 C CA . VAL A 1 297 ? -24.779 -4.816 22.910 1.00 91.69 297 VAL A CA 1
ATOM 2277 C C . VAL A 1 297 ? -24.641 -6.339 22.866 1.00 91.69 297 VAL A C 1
ATOM 2279 O O . VAL A 1 297 ? -25.332 -6.982 22.080 1.00 91.69 297 VAL A O 1
ATOM 2282 N N . CYS A 1 298 ? -23.814 -6.926 23.738 1.00 92.00 298 CYS A N 1
ATOM 2283 C CA . CYS A 1 298 ? -23.620 -8.376 23.778 1.00 92.00 298 CYS A CA 1
ATOM 2284 C C . CYS A 1 298 ? -24.924 -9.106 24.104 1.00 92.00 298 CYS A C 1
ATOM 2286 O O . CYS A 1 298 ? -25.331 -10.010 23.377 1.00 92.00 298 CYS A O 1
ATOM 2288 N N . GLY A 1 299 ? -25.639 -8.645 25.132 1.00 91.06 299 GLY A N 1
ATOM 2289 C CA . GLY A 1 299 ? -26.954 -9.187 25.459 1.00 91.06 299 GLY A CA 1
ATOM 2290 C C . GLY A 1 299 ? -27.965 -9.027 24.325 1.00 91.06 299 GLY A C 1
ATOM 2291 O O . GLY A 1 299 ? -28.719 -9.951 24.035 1.00 91.06 299 GLY A O 1
ATOM 2292 N N . ALA A 1 300 ? -27.987 -7.865 23.665 1.00 94.44 300 ALA A N 1
ATOM 2293 C CA . ALA A 1 300 ? -28.902 -7.620 22.552 1.00 94.44 300 ALA A CA 1
ATOM 2294 C C . ALA A 1 300 ? -28.668 -8.601 21.390 1.00 94.44 300 ALA A C 1
ATOM 2296 O O . ALA A 1 300 ? -29.626 -9.197 20.898 1.00 94.44 300 ALA A O 1
ATOM 2297 N N . ILE A 1 301 ? -27.406 -8.818 21.005 1.00 96.62 301 ILE A N 1
ATOM 2298 C CA . ILE A 1 301 ? -27.030 -9.755 19.938 1.00 96.62 301 ILE A CA 1
ATOM 2299 C C . ILE A 1 301 ? -27.367 -11.198 20.325 1.00 96.62 301 ILE A C 1
ATOM 2301 O O . ILE A 1 301 ? -28.013 -11.881 19.539 1.00 96.62 301 ILE A O 1
ATOM 2305 N N . HIS A 1 302 ? -27.010 -11.654 21.532 1.00 96.06 302 HIS A N 1
ATOM 2306 C CA . HIS A 1 302 ? -27.317 -13.021 21.975 1.00 96.06 302 HIS A CA 1
ATOM 2307 C C . HIS A 1 302 ? -28.828 -13.293 22.024 1.00 96.06 302 HIS A C 1
ATOM 2309 O O . HIS A 1 302 ? -29.287 -14.302 21.492 1.00 96.06 302 HIS A O 1
ATOM 2315 N N . ARG A 1 303 ? -29.627 -12.368 22.575 1.00 95.44 303 ARG A N 1
ATOM 2316 C CA . ARG A 1 303 ? -31.093 -12.520 22.604 1.00 95.44 303 ARG A CA 1
ATOM 2317 C C . ARG A 1 303 ? -31.716 -12.554 21.213 1.00 95.44 303 ARG A C 1
ATOM 2319 O O . ARG A 1 303 ? -32.688 -13.273 21.012 1.00 95.44 303 ARG A O 1
ATOM 2326 N N . ALA A 1 304 ? -31.188 -11.769 20.276 1.00 96.06 304 ALA A N 1
ATOM 2327 C CA . ALA A 1 304 ? -31.685 -11.733 18.906 1.00 96.06 304 ALA A CA 1
ATOM 2328 C C . ALA A 1 304 ? -31.241 -12.954 18.078 1.00 96.06 304 ALA A C 1
ATOM 2330 O O . ALA A 1 304 ? -32.002 -13.415 17.232 1.00 96.06 304 ALA A O 1
ATOM 2331 N N . ALA A 1 305 ? -30.041 -13.484 18.325 1.00 96.06 305 ALA A N 1
ATOM 2332 C CA . ALA A 1 305 ? -29.500 -14.644 17.619 1.00 96.06 305 ALA A CA 1
ATOM 2333 C C . ALA A 1 305 ? -30.081 -15.981 18.101 1.00 96.06 305 ALA A C 1
ATOM 2335 O O . ALA A 1 305 ? -30.169 -16.916 17.311 1.00 96.06 305 ALA A O 1
ATOM 2336 N N . GLY A 1 306 ? -30.478 -16.074 19.373 1.00 95.06 306 GLY A N 1
ATOM 2337 C CA . GLY A 1 306 ? -30.960 -17.315 19.980 1.00 95.06 306 GLY A CA 1
ATOM 2338 C C . GLY A 1 306 ? -29.880 -18.076 20.755 1.00 95.06 306 GLY A C 1
ATOM 2339 O O . GLY A 1 306 ? -28.719 -17.664 20.835 1.00 95.06 306 GLY A O 1
ATOM 2340 N N . LYS A 1 307 ? -30.280 -19.195 21.371 1.00 93.94 307 LYS A N 1
ATOM 2341 C CA . LYS A 1 307 ? -29.418 -20.000 22.261 1.00 93.94 307 LYS A CA 1
ATOM 2342 C C . LYS A 1 307 ? -28.282 -20.690 21.506 1.00 93.94 307 LYS A C 1
ATOM 2344 O O . LYS A 1 307 ? -27.222 -20.934 22.075 1.00 93.94 307 LYS A O 1
ATOM 2349 N N . GLU A 1 308 ? -28.495 -20.949 20.224 1.00 95.56 308 GLU A N 1
ATOM 2350 C CA . GLU A 1 308 ? -27.559 -21.594 19.313 1.00 95.56 308 GLU A CA 1
ATOM 2351 C C . GLU A 1 308 ? -26.247 -20.806 19.196 1.00 95.56 308 GLU A C 1
ATOM 2353 O O . GLU A 1 308 ? -25.171 -21.405 19.158 1.00 95.56 308 GLU A O 1
ATOM 2358 N N . LEU A 1 309 ? -26.314 -19.466 19.236 1.00 95.75 309 LEU A N 1
ATOM 2359 C CA . LEU A 1 309 ? -25.118 -18.624 19.244 1.00 95.75 309 LEU A CA 1
ATOM 2360 C C . LEU A 1 309 ? -24.278 -18.859 20.501 1.00 95.75 309 LEU A C 1
ATOM 2362 O O . LEU A 1 309 ? -23.061 -18.997 20.414 1.00 95.75 309 LEU A O 1
ATOM 2366 N N . GLU A 1 310 ? -24.912 -18.931 21.673 1.00 92.44 310 GLU A N 1
ATOM 2367 C CA . GLU A 1 310 ? -24.197 -19.174 22.926 1.00 92.44 310 GLU A CA 1
ATOM 2368 C C . GLU A 1 310 ? -23.540 -20.559 22.941 1.00 92.44 310 GLU A C 1
ATOM 2370 O O . GLU A 1 310 ? -22.385 -20.687 23.348 1.00 92.44 310 GLU A O 1
ATOM 2375 N N . GLU A 1 311 ? -24.249 -21.591 22.482 1.00 93.25 311 GLU A N 1
ATOM 2376 C CA . GLU A 1 311 ? -23.712 -22.952 22.391 1.00 93.25 311 GLU A CA 1
ATOM 2377 C C . GLU A 1 311 ? -22.502 -23.020 21.457 1.00 93.25 311 GLU A C 1
ATOM 2379 O O . GLU A 1 311 ? -21.489 -23.622 21.818 1.00 93.25 311 GLU A O 1
ATOM 2384 N N . HIS A 1 312 ? -22.570 -22.344 20.307 1.00 94.44 312 HIS A N 1
ATOM 2385 C CA . HIS A 1 312 ? -21.469 -22.274 19.351 1.00 94.44 312 HIS A CA 1
ATOM 2386 C C . HIS A 1 312 ? -20.259 -21.515 19.916 1.00 94.44 312 HIS A C 1
ATOM 2388 O O . HIS A 1 312 ? -19.124 -21.984 19.824 1.00 94.44 312 HIS A O 1
ATOM 2394 N N . CYS A 1 313 ? -20.491 -20.383 20.588 1.00 94.81 313 CYS A N 1
ATOM 2395 C CA . CYS A 1 313 ? -19.445 -19.567 21.207 1.00 94.81 313 CYS A CA 1
ATOM 2396 C C . CYS A 1 313 ? -18.593 -20.323 22.238 1.00 94.81 313 CYS A C 1
ATOM 2398 O O . CYS A 1 313 ? -17.426 -19.978 22.430 1.00 94.81 313 CYS A O 1
ATOM 2400 N N . ARG A 1 314 ? -19.125 -21.375 22.881 1.00 91.88 314 ARG A N 1
ATOM 2401 C CA . ARG A 1 314 ? -18.377 -22.169 23.876 1.00 91.88 314 ARG A CA 1
ATOM 2402 C C . ARG A 1 314 ? -17.109 -22.800 23.307 1.00 91.88 314 ARG A C 1
ATOM 2404 O O . ARG A 1 314 ? -16.136 -22.915 24.043 1.00 91.88 314 ARG A O 1
ATOM 2411 N N . ALA A 1 315 ? -17.103 -23.179 22.028 1.00 92.12 315 ALA A N 1
ATOM 2412 C CA . ALA A 1 315 ? -15.935 -23.774 21.377 1.00 92.12 315 ALA A CA 1
ATOM 2413 C C . ALA A 1 315 ? -14.813 -22.758 21.086 1.00 92.12 315 ALA A C 1
ATOM 2415 O O . ALA A 1 315 ? -13.677 -23.153 20.839 1.00 92.12 315 ALA A O 1
ATOM 2416 N N . HIS A 1 316 ? -15.125 -21.459 21.126 1.00 91.19 316 HIS A N 1
ATOM 2417 C CA . HIS A 1 316 ? -14.196 -20.368 20.817 1.00 91.19 316 HIS A CA 1
ATOM 2418 C C . HIS A 1 316 ? -13.721 -19.606 22.063 1.00 91.19 316 HIS A C 1
ATOM 2420 O O . HIS A 1 316 ? -12.879 -18.716 21.956 1.00 91.19 316 HIS A O 1
ATOM 2426 N N . ALA A 1 317 ? -14.265 -19.928 23.238 1.00 91.12 317 ALA A N 1
ATOM 2427 C CA . ALA A 1 317 ? -13.876 -19.319 24.501 1.00 91.12 317 ALA A CA 1
ATOM 2428 C C . ALA A 1 317 ? -12.659 -20.044 25.123 1.00 91.12 317 ALA A C 1
ATOM 2430 O O . ALA A 1 317 ? -12.576 -21.271 25.034 1.00 91.12 317 ALA A O 1
ATOM 2431 N N . PRO A 1 318 ? -11.754 -19.328 25.820 1.00 94.94 318 PRO A N 1
ATOM 2432 C CA . PRO A 1 318 ? -11.767 -17.884 26.056 1.00 94.94 318 PRO A CA 1
ATOM 2433 C C . PRO A 1 318 ? -11.214 -17.071 24.872 1.00 94.94 318 PRO A C 1
ATOM 2435 O O . PRO A 1 318 ? -10.239 -17.459 24.230 1.00 94.94 318 PRO A O 1
ATOM 2438 N N . LEU A 1 319 ? -11.795 -15.894 24.624 1.00 94.44 319 LEU A N 1
ATOM 2439 C CA . LEU A 1 319 ? -11.293 -14.940 23.637 1.00 94.44 319 LEU A CA 1
ATOM 2440 C C . LEU A 1 319 ? -10.204 -14.055 24.260 1.00 94.44 319 LEU A C 1
ATOM 2442 O O . LEU A 1 319 ? -10.442 -13.327 25.232 1.00 94.44 319 LEU A O 1
ATOM 2446 N N . ALA A 1 320 ? -9.005 -14.094 23.679 1.00 94.94 320 ALA A N 1
ATOM 2447 C CA . ALA A 1 320 ? -7.887 -13.245 24.085 1.00 94.94 320 ALA A CA 1
ATOM 2448 C C . ALA A 1 320 ? -8.215 -11.747 23.926 1.00 94.94 320 ALA A C 1
ATOM 2450 O O . ALA A 1 320 ? -8.998 -11.350 23.060 1.00 94.94 320 ALA A O 1
ATOM 2451 N N . LEU A 1 321 ? -7.621 -10.909 24.780 1.00 94.19 321 LEU A N 1
ATOM 2452 C CA . LEU A 1 321 ? -7.742 -9.452 24.703 1.00 94.19 321 LEU A CA 1
ATOM 2453 C C . LEU A 1 321 ? -7.299 -8.937 23.327 1.00 94.19 321 LEU A C 1
ATOM 2455 O O . LEU A 1 321 ? -6.330 -9.435 22.759 1.00 94.19 321 LEU A O 1
ATOM 2459 N N . ALA A 1 322 ? -8.022 -7.946 22.804 1.00 93.00 322 ALA A N 1
ATOM 2460 C CA . ALA A 1 322 ? -7.790 -7.337 21.500 1.00 93.00 322 ALA A CA 1
ATOM 2461 C C . ALA A 1 322 ? -7.869 -8.305 20.308 1.00 93.00 322 ALA A C 1
ATOM 2463 O O . ALA A 1 322 ? -7.365 -8.009 19.225 1.00 93.00 322 ALA A O 1
ATOM 2464 N N . ASN A 1 323 ? -8.514 -9.459 20.483 1.00 93.94 323 ASN A N 1
ATOM 2465 C CA . ASN A 1 323 ? -8.715 -10.445 19.431 1.00 93.94 323 ASN A CA 1
ATOM 2466 C C . ASN A 1 323 ? -10.188 -10.514 19.001 1.00 93.94 323 ASN A C 1
ATOM 2468 O O . ASN A 1 323 ? -11.078 -10.024 19.707 1.00 93.94 323 ASN A O 1
ATOM 2472 N N . ALA A 1 324 ? -10.436 -11.124 17.842 1.00 96.88 324 ALA A N 1
ATOM 2473 C CA . ALA A 1 324 ? -11.767 -11.295 17.281 1.00 96.88 324 ALA A CA 1
ATOM 2474 C C . ALA A 1 324 ? -11.965 -12.693 16.674 1.00 96.88 324 ALA A C 1
ATOM 2476 O O . ALA A 1 324 ? -11.022 -13.300 16.170 1.00 96.88 324 ALA A O 1
ATOM 2477 N N . VAL A 1 325 ? -13.201 -13.194 16.703 1.00 97.62 325 VAL A N 1
ATOM 2478 C CA . VAL A 1 325 ? -13.597 -14.471 16.088 1.00 97.62 325 VAL A CA 1
ATOM 2479 C C . VAL A 1 325 ? -14.968 -14.342 15.428 1.00 97.62 325 VAL A C 1
ATOM 2481 O O . VAL A 1 325 ? -15.843 -13.659 15.958 1.00 97.62 325 VAL A O 1
ATOM 2484 N N . ALA A 1 326 ? -15.154 -14.981 14.274 1.00 97.69 326 ALA A N 1
ATOM 2485 C CA . ALA A 1 326 ? -16.430 -15.012 13.565 1.00 97.69 326 ALA A CA 1
ATOM 2486 C C . ALA A 1 326 ? -17.227 -16.278 13.903 1.00 97.69 326 ALA A C 1
ATOM 2488 O O . ALA A 1 326 ? -16.658 -17.358 14.064 1.00 97.69 326 ALA A O 1
ATOM 2489 N N . THR A 1 327 ? -18.546 -16.137 13.981 1.00 97.75 327 THR A N 1
ATOM 2490 C CA . THR A 1 327 ? -19.514 -17.228 14.145 1.00 97.75 327 THR A CA 1
ATOM 2491 C C . THR A 1 327 ? -20.703 -17.010 13.198 1.00 97.75 327 THR A C 1
ATOM 2493 O O . THR A 1 327 ? -20.923 -15.885 12.731 1.00 97.75 327 THR A O 1
ATOM 2496 N N . PRO A 1 328 ? -21.501 -18.048 12.884 1.00 97.25 328 PRO A N 1
ATOM 2497 C CA . PRO A 1 328 ? -22.789 -17.857 12.218 1.00 97.25 328 PRO A CA 1
ATOM 2498 C C . PRO A 1 328 ? -23.714 -16.947 13.039 1.00 97.25 328 PRO A C 1
ATOM 2500 O O . PRO A 1 328 ? -23.696 -16.986 14.265 1.00 97.25 328 PRO A O 1
ATOM 2503 N N . ALA A 1 329 ? -24.562 -16.151 12.383 1.00 95.12 329 ALA A N 1
ATOM 2504 C CA . ALA A 1 329 ? -25.431 -15.204 13.093 1.00 95.12 329 ALA A CA 1
ATOM 2505 C C . ALA A 1 329 ? -26.758 -15.800 13.616 1.00 95.12 329 ALA A C 1
ATOM 2507 O O . ALA A 1 329 ? -27.488 -15.132 14.353 1.00 95.12 329 ALA A O 1
ATOM 2508 N N . PHE A 1 330 ? -27.069 -17.049 13.257 1.00 96.00 330 PHE A N 1
ATOM 2509 C CA . PHE A 1 330 ? -28.271 -17.785 13.676 1.00 96.00 330 PHE A CA 1
ATOM 2510 C C . PHE A 1 330 ? -29.579 -17.009 13.434 1.00 96.00 330 PHE A C 1
ATOM 2512 O O . PHE A 1 330 ? -29.932 -16.766 12.285 1.00 96.00 330 PHE A O 1
ATOM 2519 N N . GLY A 1 331 ? -30.320 -16.641 14.484 1.00 94.06 331 GLY A N 1
ATOM 2520 C CA . GLY A 1 331 ? -31.603 -15.935 14.389 1.00 94.06 331 GLY A CA 1
ATOM 2521 C C . GLY A 1 331 ? -31.523 -14.493 13.868 1.00 94.06 331 GLY A C 1
ATOM 2522 O O . GLY A 1 331 ? -32.558 -13.868 13.629 1.00 94.06 331 GLY A O 1
ATOM 2523 N N . LEU A 1 332 ? -30.318 -13.948 13.678 1.00 96.12 332 LEU A N 1
ATOM 2524 C CA . LEU A 1 332 ? -30.098 -12.628 13.084 1.00 96.12 332 LEU A CA 1
ATOM 2525 C C . LEU A 1 332 ? -30.182 -12.679 11.550 1.00 96.12 332 LEU A C 1
ATOM 2527 O O . LEU A 1 332 ? -29.952 -13.706 10.926 1.00 96.12 332 LEU A O 1
ATOM 2531 N N . ARG A 1 333 ? -30.478 -11.532 10.922 1.00 93.50 333 ARG A N 1
ATOM 2532 C CA . ARG A 1 333 ? -30.496 -11.414 9.450 1.00 93.50 333 ARG A CA 1
ATOM 2533 C C . ARG A 1 333 ? -29.118 -11.355 8.798 1.00 93.50 333 ARG A C 1
ATOM 2535 O O . ARG A 1 333 ? -29.021 -11.618 7.605 1.00 93.50 333 ARG A O 1
ATOM 2542 N N . ALA A 1 334 ? -28.098 -10.961 9.554 1.00 95.00 334 ALA A N 1
ATOM 2543 C CA . ALA A 1 334 ? -26.724 -10.964 9.079 1.00 95.00 334 ALA A CA 1
ATOM 2544 C C . ALA A 1 334 ? -26.250 -12.397 8.804 1.00 95.00 334 ALA A C 1
ATOM 2546 O O . ALA A 1 334 ? -26.821 -13.359 9.310 1.00 95.00 334 ALA A O 1
ATOM 2547 N N . ASN A 1 335 ? -25.179 -12.543 8.032 1.00 94.44 335 ASN A N 1
ATOM 2548 C CA . ASN A 1 335 ? -24.591 -13.851 7.760 1.00 94.44 335 ASN A CA 1
ATOM 2549 C C . ASN A 1 335 ? -23.760 -14.326 8.957 1.00 94.44 335 ASN A C 1
ATOM 2551 O O . ASN A 1 335 ? -23.809 -15.499 9.338 1.00 94.44 335 ASN A O 1
ATOM 2555 N N . GLN A 1 336 ? -23.007 -13.404 9.561 1.00 97.38 336 GLN A N 1
ATOM 2556 C CA . GLN A 1 336 ? -22.084 -13.704 10.650 1.00 97.38 336 GLN A CA 1
ATOM 2557 C C . GLN A 1 336 ? -22.116 -12.664 11.773 1.00 97.38 336 GLN A C 1
ATOM 2559 O O . GLN A 1 336 ? -22.451 -11.493 11.569 1.00 97.38 336 GLN A O 1
ATOM 2564 N N . VAL A 1 337 ? -21.715 -13.110 12.965 1.00 98.19 337 VAL A N 1
ATOM 2565 C CA . VAL A 1 337 ? -21.393 -12.254 14.109 1.00 98.19 337 VAL A CA 1
ATOM 2566 C C . VAL A 1 337 ? -19.890 -12.317 14.359 1.00 98.19 337 VAL A C 1
ATOM 2568 O O . VAL A 1 337 ? -19.321 -13.396 14.499 1.00 98.19 337 VAL A O 1
ATOM 2571 N N . ILE A 1 338 ? -19.239 -11.157 14.447 1.00 98.44 338 ILE A N 1
ATOM 2572 C CA . ILE A 1 338 ? -17.827 -11.061 14.830 1.00 98.44 338 ILE A CA 1
ATOM 2573 C C . ILE A 1 338 ? -17.749 -10.663 16.293 1.00 98.44 338 ILE A C 1
ATOM 2575 O O . ILE A 1 338 ? -18.088 -9.543 16.671 1.00 98.44 338 ILE A O 1
ATOM 2579 N N . HIS A 1 339 ? -17.286 -11.575 17.132 1.00 98.19 339 HIS A N 1
ATOM 2580 C CA . HIS A 1 339 ? -17.085 -11.331 18.549 1.00 98.19 339 HIS A CA 1
ATOM 2581 C C . HIS A 1 339 ? -15.711 -10.715 18.759 1.00 98.19 339 HIS A C 1
ATOM 2583 O O . HIS A 1 339 ? -14.708 -11.351 18.454 1.00 98.19 339 HIS A O 1
ATOM 2589 N N . THR A 1 340 ? -15.664 -9.495 19.291 1.00 97.88 340 THR A N 1
ATOM 2590 C CA . THR A 1 340 ? -14.421 -8.764 19.552 1.00 97.88 340 THR A CA 1
ATOM 2591 C C . THR A 1 340 ? -14.280 -8.433 21.027 1.00 97.88 340 THR A C 1
ATOM 2593 O O . THR A 1 340 ? -15.225 -7.946 21.658 1.00 97.88 340 THR A O 1
ATOM 2596 N N . ARG A 1 341 ? -13.098 -8.691 21.593 1.00 96.94 341 ARG A N 1
ATOM 2597 C CA . ARG A 1 341 ? -12.793 -8.360 22.988 1.00 96.94 341 ARG A CA 1
ATOM 2598 C C . ARG A 1 341 ? -11.977 -7.075 23.050 1.00 96.94 341 ARG A C 1
ATOM 2600 O O . ARG A 1 341 ? -10.767 -7.087 22.836 1.00 96.94 341 ARG A O 1
ATOM 2607 N N . GLY A 1 342 ? -12.641 -5.982 23.405 1.00 94.38 342 GLY A N 1
ATOM 2608 C CA . GLY A 1 342 ? -11.982 -4.711 23.700 1.00 94.38 342 GLY A CA 1
ATOM 2609 C C . GLY A 1 342 ? -11.373 -4.655 25.113 1.00 94.38 342 GLY A C 1
ATOM 2610 O O . GLY A 1 342 ? -11.678 -5.508 25.957 1.00 94.38 342 GLY A O 1
ATOM 2611 N N . PRO A 1 343 ? -10.530 -3.647 25.391 1.00 90.69 343 PRO A N 1
ATOM 2612 C CA . PRO A 1 343 ? -9.939 -3.415 26.707 1.00 90.69 343 PRO A CA 1
ATOM 2613 C C . PRO A 1 343 ? -10.959 -2.888 27.715 1.00 90.69 343 PRO A C 1
ATOM 2615 O O . PRO A 1 343 ? -11.893 -2.166 27.351 1.00 90.69 343 PRO A O 1
ATOM 2618 N N . LYS A 1 344 ? -10.749 -3.222 28.993 1.00 85.19 344 LYS A N 1
ATOM 2619 C CA . LYS A 1 344 ? -11.433 -2.591 30.129 1.00 85.19 344 LYS A CA 1
ATOM 2620 C C . LYS A 1 344 ? -10.633 -1.357 30.536 1.00 85.19 344 LYS A C 1
ATOM 2622 O O . LYS A 1 344 ? -9.536 -1.522 31.053 1.00 85.19 344 LYS A O 1
ATOM 2627 N N . TYR A 1 345 ? -11.166 -0.154 30.330 1.00 72.38 345 TYR A N 1
ATOM 2628 C CA . TYR A 1 345 ? -10.378 1.086 30.384 1.00 72.38 345 TYR A CA 1
ATOM 2629 C C . TYR A 1 345 ? -9.561 1.258 31.672 1.00 72.38 345 TYR A C 1
ATOM 2631 O O . TYR A 1 345 ? -8.369 1.524 31.609 1.00 72.38 345 TYR A O 1
ATOM 2639 N N . LEU A 1 346 ? -10.179 1.026 32.834 1.00 68.19 346 LEU A N 1
ATOM 2640 C CA . LEU A 1 346 ? -9.529 1.215 34.138 1.00 68.19 346 LEU A CA 1
ATOM 2641 C C . LEU A 1 346 ? -8.540 0.104 34.528 1.00 68.19 346 LEU A C 1
ATOM 2643 O O . LEU A 1 346 ? -7.765 0.286 35.460 1.00 68.19 346 LEU A O 1
ATOM 2647 N N . PHE A 1 347 ? -8.583 -1.049 33.856 1.00 72.81 347 PHE A N 1
ATOM 2648 C CA . PHE A 1 347 ? -7.837 -2.253 34.255 1.00 72.81 347 PHE A CA 1
ATOM 2649 C C . PHE A 1 347 ? -6.816 -2.707 33.213 1.00 72.81 347 PHE A C 1
ATOM 2651 O O . PHE A 1 347 ? -6.075 -3.660 33.443 1.00 72.81 347 PHE A O 1
ATOM 2658 N N . ASP A 1 348 ? -6.804 -2.063 32.053 1.00 71.44 348 ASP A N 1
ATOM 2659 C CA . ASP A 1 348 ? -5.877 -2.360 30.980 1.00 71.44 348 ASP A CA 1
ATOM 2660 C C . ASP A 1 348 ? -4.642 -1.453 31.104 1.00 71.44 348 ASP A C 1
ATOM 2662 O O . ASP A 1 348 ? -4.798 -0.243 31.275 1.00 71.44 348 ASP A O 1
ATOM 2666 N N . PRO A 1 349 ? -3.411 -1.992 31.048 1.00 71.06 349 PRO A N 1
ATOM 2667 C CA . PRO A 1 349 ? -2.204 -1.177 31.145 1.00 71.06 349 PRO A CA 1
ATOM 2668 C C . PRO A 1 349 ? -1.945 -0.316 29.898 1.00 71.06 349 PRO A C 1
ATOM 2670 O O . PRO A 1 349 ? -1.169 0.636 29.998 1.00 71.06 349 PRO A O 1
ATOM 2673 N N . GLU A 1 350 ? -2.551 -0.655 28.753 1.00 82.06 350 GLU A N 1
ATOM 2674 C CA . GLU A 1 350 ? -2.374 -0.013 27.445 1.00 82.06 350 GLU A CA 1
ATOM 2675 C C . GLU A 1 350 ? -3.708 0.044 26.655 1.00 82.06 350 GLU A C 1
ATOM 2677 O O . GLU A 1 350 ? -3.808 -0.462 25.529 1.00 82.06 350 GLU A O 1
ATOM 2682 N N . PRO A 1 351 ? -4.761 0.686 27.202 1.00 78.06 351 PRO A N 1
ATOM 2683 C CA . PRO A 1 351 ? -6.120 0.591 26.669 1.00 78.06 351 PRO A CA 1
ATOM 2684 C C . PRO A 1 351 ? -6.226 1.125 25.236 1.00 78.06 351 PRO A C 1
ATOM 2686 O O . PRO A 1 351 ? -6.931 0.547 24.414 1.00 78.06 351 PRO A O 1
ATOM 2689 N N . ALA A 1 352 ? -5.482 2.177 24.891 1.00 75.12 352 ALA A N 1
ATOM 2690 C CA . ALA A 1 352 ? -5.489 2.728 23.537 1.00 75.12 352 ALA A CA 1
ATOM 2691 C C . ALA A 1 352 ? -4.917 1.746 22.505 1.00 75.12 352 ALA A C 1
ATOM 2693 O O . ALA A 1 352 ? -5.507 1.546 21.441 1.00 75.12 352 ALA A O 1
ATOM 2694 N N . HIS A 1 353 ? -3.801 1.090 22.845 1.00 77.19 353 HIS A N 1
ATOM 2695 C CA . HIS A 1 353 ? -3.172 0.086 21.990 1.00 77.19 353 HIS A CA 1
ATOM 2696 C C . HIS A 1 353 ? -4.111 -1.103 21.770 1.00 77.19 353 HIS A C 1
ATOM 2698 O O . HIS A 1 353 ? -4.371 -1.492 20.630 1.00 77.19 353 HIS A O 1
ATOM 2704 N N . HIS A 1 354 ? -4.683 -1.642 22.848 1.00 93.69 354 HIS A N 1
ATOM 2705 C CA . HIS A 1 354 ? -5.588 -2.783 22.765 1.00 93.69 354 HIS A CA 1
ATOM 2706 C C . HIS A 1 354 ? -6.920 -2.453 22.083 1.00 93.69 354 HIS A C 1
ATOM 2708 O O . HIS A 1 354 ? -7.469 -3.318 21.402 1.00 93.69 354 HIS A O 1
ATOM 2714 N N . LEU A 1 355 ? -7.437 -1.224 22.194 1.00 96.44 355 LEU A N 1
ATOM 2715 C CA . LEU A 1 355 ? -8.640 -0.806 21.468 1.00 96.44 355 LEU A CA 1
ATOM 2716 C C . LEU A 1 355 ? -8.383 -0.731 19.957 1.00 96.44 355 LEU A C 1
ATOM 2718 O O . LEU A 1 355 ? -9.164 -1.281 19.176 1.00 96.44 355 LEU A O 1
ATOM 2722 N N . ALA A 1 356 ? -7.271 -0.110 19.547 1.00 77.38 356 ALA A N 1
ATOM 2723 C CA . ALA A 1 356 ? -6.853 -0.067 18.146 1.00 77.38 356 ALA A CA 1
ATOM 2724 C C . ALA A 1 356 ? -6.639 -1.484 17.593 1.00 77.38 356 ALA A C 1
ATOM 2726 O O . ALA A 1 356 ? -7.123 -1.830 16.516 1.00 77.38 356 ALA A O 1
ATOM 2727 N N . LEU A 1 357 ? -5.971 -2.345 18.364 1.00 78.50 357 LEU A N 1
ATOM 2728 C CA . LEU A 1 357 ? -5.716 -3.728 17.984 1.00 78.50 357 LEU A CA 1
ATOM 2729 C C . LEU A 1 357 ? -7.012 -4.551 17.872 1.00 78.50 357 LEU A C 1
ATOM 2731 O O . LEU A 1 357 ? -7.174 -5.285 16.896 1.00 78.50 357 LEU A O 1
ATOM 2735 N N . ALA A 1 358 ? -7.963 -4.376 18.797 1.00 95.75 358 ALA A N 1
ATOM 2736 C CA . ALA A 1 358 ? -9.277 -5.018 18.744 1.00 95.75 358 ALA A CA 1
ATOM 2737 C C . ALA A 1 358 ? -10.036 -4.624 17.473 1.00 95.75 358 ALA A C 1
ATOM 2739 O O . ALA A 1 358 ? -10.529 -5.490 16.747 1.00 95.75 358 ALA A O 1
ATOM 2740 N N . MET A 1 359 ? -10.090 -3.324 17.166 1.00 97.25 359 MET A N 1
ATOM 2741 C CA . MET A 1 359 ? -10.732 -2.808 15.957 1.00 97.25 359 MET A CA 1
ATOM 2742 C C . MET A 1 359 ? -10.054 -3.351 14.692 1.00 97.25 359 MET A C 1
ATOM 2744 O O . MET A 1 359 ? -10.724 -3.869 13.799 1.00 97.25 359 MET A O 1
ATOM 2748 N N . ARG A 1 360 ? -8.717 -3.320 14.643 1.00 90.62 360 ARG A N 1
ATOM 2749 C CA . ARG A 1 360 ? -7.925 -3.852 13.529 1.00 90.62 360 ARG A CA 1
ATOM 2750 C C . ARG A 1 360 ? -8.214 -5.330 13.277 1.00 90.62 360 ARG A C 1
ATOM 2752 O O . ARG A 1 360 ? -8.520 -5.710 12.151 1.00 90.62 360 ARG A O 1
ATOM 2759 N N . ASN A 1 361 ? -8.136 -6.158 14.316 1.00 85.00 361 ASN A N 1
ATOM 2760 C CA . ASN A 1 361 ? -8.347 -7.600 14.203 1.00 85.00 361 ASN A CA 1
ATOM 2761 C C . ASN A 1 361 ? -9.804 -7.929 13.840 1.00 85.00 361 ASN A C 1
ATOM 2763 O O . ASN A 1 361 ? -10.042 -8.841 13.053 1.00 85.00 361 ASN A O 1
ATOM 2767 N N . THR A 1 362 ? -10.768 -7.138 14.323 1.00 98.12 362 THR A N 1
ATOM 2768 C CA . THR A 1 362 ? -12.182 -7.235 13.917 1.00 98.12 362 THR A CA 1
ATOM 2769 C C . THR A 1 362 ? -12.343 -7.032 12.410 1.00 98.12 362 THR A C 1
ATOM 2771 O O . THR A 1 362 ? -12.992 -7.843 11.753 1.00 98.12 362 THR A O 1
ATOM 2774 N N . LEU A 1 363 ? -11.719 -5.989 11.851 1.00 95.25 363 LEU A N 1
ATOM 2775 C CA . LEU A 1 363 ? -11.771 -5.700 10.415 1.00 95.25 363 LEU A CA 1
ATOM 2776 C C . LEU A 1 363 ? -11.048 -6.765 9.577 1.00 95.25 363 LEU A C 1
ATOM 2778 O O . LEU A 1 363 ? -11.552 -7.147 8.527 1.00 95.25 363 LEU A O 1
ATOM 2782 N N . ILE A 1 364 ? -9.914 -7.294 10.053 1.00 88.81 364 ILE A N 1
ATOM 2783 C CA . ILE A 1 364 ? -9.195 -8.397 9.388 1.00 88.81 364 ILE A CA 1
ATOM 2784 C C . ILE A 1 364 ? -10.062 -9.659 9.323 1.00 88.81 364 ILE A C 1
ATOM 2786 O O . ILE A 1 364 ? -10.135 -10.303 8.278 1.00 88.81 364 ILE A O 1
ATOM 2790 N N . VAL A 1 365 ? -10.721 -10.021 10.429 1.00 95.69 365 VAL A N 1
ATOM 2791 C CA . VAL A 1 365 ? -11.622 -11.181 10.468 1.00 95.69 365 VAL A CA 1
ATOM 2792 C C . VAL A 1 365 ? -12.804 -10.966 9.524 1.00 95.69 365 VAL A C 1
ATOM 2794 O O . VAL A 1 365 ? -13.093 -11.843 8.720 1.00 95.69 365 VAL A O 1
ATOM 2797 N N . ALA A 1 366 ? -13.434 -9.789 9.554 1.00 96.12 366 ALA A N 1
ATOM 2798 C CA . ALA A 1 366 ? -14.548 -9.462 8.665 1.00 96.12 366 ALA A CA 1
ATOM 2799 C C . ALA A 1 366 ? -14.181 -9.578 7.179 1.00 96.12 366 ALA A C 1
ATOM 2801 O O . ALA A 1 366 ? -14.935 -10.144 6.389 1.00 96.12 366 ALA A O 1
ATOM 2802 N N . ASP A 1 367 ? -13.009 -9.061 6.809 1.00 90.06 367 ASP A N 1
ATOM 2803 C CA . ASP A 1 367 ? -12.532 -9.089 5.431 1.00 90.06 367 ASP A CA 1
ATOM 2804 C C . ASP A 1 367 ? -12.191 -10.513 4.976 1.00 90.06 367 ASP A C 1
ATOM 2806 O O . ASP A 1 367 ? -12.553 -10.923 3.873 1.00 90.06 367 ASP A O 1
ATOM 2810 N N . ARG A 1 368 ? -11.576 -11.314 5.857 1.00 89.25 368 ARG A N 1
ATOM 2811 C CA . ARG A 1 368 ? -11.297 -12.736 5.608 1.00 89.25 368 ARG A CA 1
ATOM 2812 C C . ARG A 1 368 ? -12.575 -13.537 5.352 1.00 89.25 368 ARG A C 1
ATOM 2814 O O . ARG A 1 368 ? -12.580 -14.407 4.481 1.00 89.25 368 ARG A O 1
ATOM 2821 N N . GLU A 1 369 ? -13.641 -13.222 6.078 1.00 93.50 369 GLU A N 1
ATOM 2822 C CA . GLU A 1 369 ? -14.969 -13.824 5.914 1.00 93.50 369 GLU A CA 1
ATOM 2823 C C . GLU A 1 369 ? -15.762 -13.227 4.736 1.00 93.50 369 GLU A C 1
ATOM 2825 O O . GLU A 1 369 ? -16.894 -13.631 4.470 1.00 93.50 369 GLU A O 1
ATOM 2830 N N . LYS A 1 370 ? -15.148 -12.310 3.973 1.00 93.25 370 LYS A N 1
ATOM 2831 C CA . LYS A 1 370 ? -15.694 -11.687 2.758 1.00 93.25 370 LYS A CA 1
ATOM 2832 C C . LYS A 1 370 ? -16.991 -10.908 2.990 1.00 93.25 370 LYS A C 1
ATOM 2834 O O . LYS A 1 370 ? -17.838 -10.835 2.097 1.00 93.25 370 LYS A O 1
ATOM 2839 N N . LEU A 1 371 ? -17.146 -10.334 4.180 1.00 94.94 371 LEU A N 1
ATOM 2840 C CA . LEU A 1 371 ? -18.285 -9.483 4.515 1.00 94.94 371 LEU A CA 1
ATOM 2841 C C . LEU A 1 371 ? -18.163 -8.138 3.793 1.00 94.94 371 LEU A C 1
ATOM 2843 O O . LEU A 1 371 ? -17.065 -7.603 3.644 1.00 94.94 371 LEU A O 1
ATOM 2847 N N . LYS A 1 372 ? -19.291 -7.586 3.350 1.00 93.56 372 LYS A N 1
ATOM 2848 C CA . LYS A 1 372 ? -19.357 -6.346 2.571 1.00 93.56 372 LYS A CA 1
ATOM 2849 C C . LYS A 1 372 ? -19.793 -5.147 3.396 1.00 93.56 372 LYS A C 1
ATOM 2851 O O . LYS A 1 372 ? -19.308 -4.047 3.157 1.00 93.56 372 LYS A O 1
ATOM 2856 N N . ARG A 1 373 ? -20.718 -5.311 4.338 1.00 97.00 373 ARG A N 1
ATOM 2857 C CA . ARG A 1 373 ? -21.272 -4.222 5.153 1.00 97.00 373 ARG A CA 1
ATOM 2858 C C . ARG A 1 373 ? -21.286 -4.631 6.612 1.00 97.00 373 ARG A C 1
ATOM 2860 O O . ARG A 1 373 ? -22.114 -5.432 7.045 1.00 97.00 373 ARG A O 1
ATOM 2867 N N . LEU A 1 374 ? -20.379 -4.035 7.371 1.00 97.88 374 LEU A N 1
ATOM 2868 C CA . LEU A 1 374 ? -20.133 -4.397 8.756 1.00 97.88 374 LEU A CA 1
ATOM 2869 C C . LEU A 1 374 ? -20.723 -3.351 9.705 1.00 97.88 374 LEU A C 1
ATOM 2871 O O . LEU A 1 374 ? -20.316 -2.190 9.677 1.00 97.88 374 LEU A O 1
ATOM 2875 N N . ALA A 1 375 ? -21.637 -3.767 10.583 1.00 98.50 375 ALA A N 1
ATOM 2876 C CA . ALA A 1 375 ? -22.138 -2.930 11.668 1.00 98.50 375 ALA A CA 1
ATOM 2877 C C . ALA A 1 375 ? -21.274 -3.103 12.926 1.00 98.50 375 ALA A C 1
ATOM 2879 O O . ALA A 1 375 ? -21.141 -4.215 13.442 1.00 98.50 375 ALA A O 1
ATOM 2880 N N . ILE A 1 376 ? -20.710 -2.010 13.442 1.00 98.44 376 ILE A N 1
ATOM 2881 C CA . ILE A 1 376 ? -19.787 -1.999 14.582 1.00 98.44 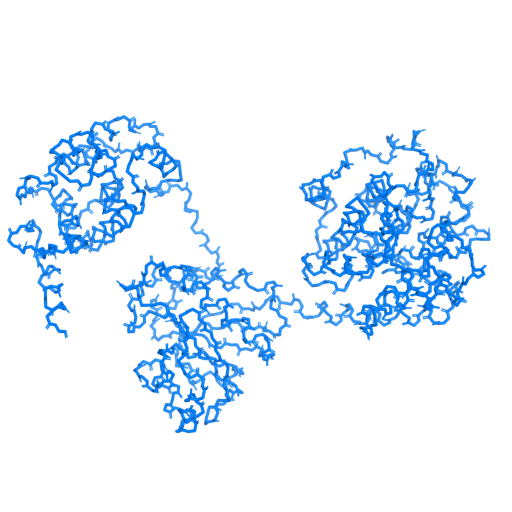376 ILE A CA 1
ATOM 2882 C C . ILE A 1 376 ? -20.356 -1.146 15.722 1.00 98.44 376 ILE A C 1
ATOM 2884 O O . ILE A 1 376 ? -20.713 0.006 15.491 1.00 98.44 376 ILE A O 1
ATOM 2888 N N . PRO A 1 377 ? -20.442 -1.650 16.966 1.00 97.56 377 PRO A N 1
ATOM 2889 C CA . PRO A 1 377 ? -20.889 -0.847 18.094 1.00 97.56 377 PRO A CA 1
ATOM 2890 C C . PRO A 1 377 ? -19.772 0.082 18.592 1.00 97.56 377 PRO A C 1
ATOM 2892 O O . PRO A 1 377 ? -18.613 -0.021 18.198 1.00 97.56 377 PRO A O 1
ATOM 2895 N N . ALA A 1 378 ? -20.096 0.939 19.556 1.00 93.81 378 ALA A N 1
ATOM 2896 C CA . ALA A 1 378 ? -19.114 1.681 20.342 1.00 93.81 378 ALA A CA 1
ATOM 2897 C C . ALA A 1 378 ? -18.289 0.741 21.263 1.00 93.81 378 ALA A C 1
ATOM 2899 O O . ALA A 1 378 ? -18.583 0.610 22.454 1.00 93.81 378 ALA A O 1
ATOM 2900 N N . ILE A 1 379 ? -17.288 0.045 20.701 1.00 94.94 379 ILE A N 1
ATOM 2901 C CA . ILE A 1 379 ? -16.457 -0.959 21.398 1.00 94.94 379 ILE A CA 1
ATOM 2902 C C . ILE A 1 379 ? -15.871 -0.363 22.689 1.00 94.94 379 ILE A C 1
ATOM 2904 O O . ILE A 1 379 ? -15.336 0.741 22.689 1.00 94.94 379 ILE A O 1
ATOM 2908 N N . SER A 1 380 ? -15.982 -1.107 23.793 1.00 91.12 380 SER A N 1
ATOM 2909 C CA . SER A 1 380 ? -15.491 -0.750 25.137 1.00 91.12 380 SER A CA 1
ATOM 2910 C C . SER A 1 380 ? -16.108 0.484 25.826 1.00 91.12 380 SER A C 1
ATOM 2912 O O . SER A 1 380 ? -15.851 0.687 27.010 1.00 91.12 380 SER A O 1
ATOM 2914 N N . MET A 1 381 ? -16.976 1.264 25.176 1.00 87.81 381 MET A N 1
ATOM 2915 C CA . MET A 1 381 ? -17.553 2.494 25.760 1.00 87.81 381 MET A CA 1
ATOM 2916 C C . MET A 1 381 ? -18.782 2.268 26.663 1.00 87.81 381 MET A C 1
ATOM 2918 O O . MET A 1 381 ? -19.336 3.212 27.215 1.00 87.81 381 MET A O 1
ATOM 2922 N N . GLY A 1 382 ? -19.245 1.022 26.797 1.00 83.00 382 GLY A N 1
ATOM 2923 C CA . GLY A 1 382 ? -20.336 0.649 27.702 1.00 83.00 382 GLY A CA 1
ATOM 2924 C C . GLY A 1 382 ? -19.816 0.220 29.075 1.00 83.00 382 GLY A C 1
ATOM 2925 O O . GLY A 1 382 ? -19.185 0.986 29.792 1.00 83.00 382 GLY A O 1
ATOM 2926 N N . VAL A 1 383 ? -20.028 -1.054 29.418 1.00 78.25 383 VAL A N 1
ATOM 2927 C CA . VAL A 1 383 ? -19.600 -1.660 30.698 1.00 78.25 383 VAL A CA 1
ATOM 2928 C C . VAL A 1 383 ? -18.096 -1.506 30.963 1.00 78.25 383 VAL A C 1
ATOM 2930 O O . VAL A 1 383 ? -17.672 -1.459 32.110 1.00 78.25 383 VAL A O 1
ATOM 2933 N N . TYR A 1 384 ? -17.277 -1.436 29.911 1.00 79.25 384 TYR A N 1
ATOM 2934 C CA . TYR A 1 384 ? -15.819 -1.302 30.017 1.00 79.25 384 TYR A CA 1
ATOM 2935 C C . TYR A 1 384 ? -15.344 0.150 30.193 1.00 79.25 384 TYR A C 1
ATOM 2937 O O . TYR A 1 384 ? -14.140 0.366 30.332 1.00 79.25 384 TYR A O 1
ATOM 2945 N N . ALA A 1 385 ? -16.285 1.103 30.245 1.00 77.19 385 ALA A N 1
ATOM 2946 C CA . ALA A 1 385 ? -16.107 2.494 30.657 1.00 77.19 385 ALA A CA 1
ATOM 2947 C C . ALA A 1 385 ? -14.998 3.269 29.923 1.00 77.19 385 ALA A C 1
ATOM 2949 O O . ALA A 1 385 ? -14.409 4.184 30.493 1.00 77.19 385 ALA A O 1
ATOM 2950 N N . TYR A 1 386 ? -14.711 2.923 28.665 1.00 85.19 386 TYR A N 1
ATOM 2951 C CA . TYR A 1 386 ? -13.771 3.690 27.850 1.00 85.19 386 TYR A CA 1
ATOM 2952 C C . TYR A 1 386 ? -14.360 5.078 27.534 1.00 85.19 386 TYR A C 1
ATOM 2954 O O . TYR A 1 386 ? -15.457 5.134 26.970 1.00 85.19 386 TYR A O 1
ATOM 2962 N N . PRO A 1 387 ? -13.675 6.193 27.864 1.00 77.44 387 PRO A N 1
ATOM 2963 C CA . PRO A 1 387 ? -14.153 7.538 27.561 1.00 77.44 387 PRO A CA 1
ATOM 2964 C C . PRO A 1 387 ? -14.381 7.741 26.053 1.00 77.44 387 PRO A C 1
ATOM 2966 O O . PRO A 1 387 ? -13.459 7.506 25.268 1.00 77.44 387 PRO A O 1
ATOM 2969 N N . PRO A 1 388 ? -15.568 8.209 25.618 1.00 83.19 388 PRO A N 1
ATOM 2970 C CA . PRO A 1 388 ? -15.866 8.401 24.199 1.00 83.19 388 PRO A CA 1
ATOM 2971 C C . PRO A 1 388 ? -14.888 9.312 23.452 1.00 83.19 388 PRO A C 1
ATOM 2973 O O . PRO A 1 388 ? -14.462 8.966 22.354 1.00 83.19 388 PRO A O 1
ATOM 2976 N N . GLU A 1 389 ? -14.481 10.422 24.071 1.00 80.25 389 GLU A N 1
ATOM 2977 C CA . GLU A 1 389 ? -13.552 11.398 23.475 1.00 80.25 389 GLU A CA 1
ATOM 2978 C C . GLU A 1 389 ? -12.159 10.814 23.197 1.00 80.25 389 GLU A C 1
ATOM 2980 O O . GLU A 1 389 ? -11.439 11.303 22.333 1.00 80.25 389 GLU A O 1
ATOM 2985 N N . GLU A 1 390 ? -11.781 9.743 23.899 1.00 80.94 390 GLU A N 1
ATOM 2986 C CA . GLU A 1 390 ? -10.532 9.016 23.659 1.00 80.94 390 GLU A CA 1
ATOM 2987 C C . GLU A 1 390 ? -10.744 7.836 22.699 1.00 80.94 390 GLU A C 1
ATOM 2989 O O . GLU A 1 390 ? -9.915 7.580 21.826 1.00 80.94 390 GLU A O 1
ATOM 2994 N N . ALA A 1 391 ? -11.860 7.112 22.834 1.00 87.19 391 ALA A N 1
ATOM 2995 C CA . ALA A 1 391 ? -12.138 5.901 22.063 1.00 87.19 391 ALA A CA 1
ATOM 2996 C C . ALA A 1 391 ? -12.500 6.180 20.598 1.00 87.19 391 ALA A C 1
ATOM 2998 O O . ALA A 1 391 ? -12.040 5.471 19.701 1.00 87.19 391 ALA A O 1
ATOM 2999 N N . VAL A 1 392 ? -13.346 7.183 20.341 1.00 93.56 392 VAL A N 1
ATOM 3000 C CA . VAL A 1 392 ? -13.859 7.481 18.995 1.00 93.56 392 VAL A CA 1
ATOM 3001 C C . VAL A 1 392 ? -12.741 7.825 18.004 1.00 93.56 392 VAL A C 1
ATOM 3003 O O . VAL A 1 392 ? -12.721 7.197 16.939 1.00 93.56 392 VAL A O 1
ATOM 3006 N N . PRO A 1 393 ? -11.779 8.720 18.323 1.00 86.88 393 PRO A N 1
ATOM 3007 C CA . PRO A 1 393 ? -10.647 8.975 17.437 1.00 86.88 393 PRO A CA 1
ATOM 3008 C C . PRO A 1 393 ? -9.885 7.693 17.092 1.00 86.88 393 PRO A C 1
ATOM 3010 O O . PRO A 1 393 ? -9.592 7.455 15.925 1.00 86.88 393 PRO A O 1
ATOM 3013 N N . ILE A 1 394 ? -9.629 6.827 18.080 1.00 87.81 394 ILE A N 1
ATOM 3014 C CA . ILE A 1 394 ? -8.895 5.568 17.886 1.00 87.81 394 ILE A CA 1
ATOM 3015 C C . ILE A 1 394 ? -9.647 4.636 16.931 1.00 87.81 394 ILE A C 1
ATOM 3017 O O . ILE A 1 394 ? -9.048 4.098 16.000 1.00 87.81 394 ILE A O 1
ATOM 3021 N N . LEU A 1 395 ? -10.954 4.442 17.135 1.00 97.00 395 LEU A N 1
ATOM 3022 C CA . LEU A 1 395 ? -11.767 3.552 16.301 1.00 97.00 395 LEU A CA 1
ATOM 3023 C C . LEU A 1 395 ? -11.878 4.058 14.858 1.00 97.00 395 LEU A C 1
ATOM 3025 O O . LEU A 1 395 ? -11.703 3.275 13.921 1.00 97.00 395 LEU A O 1
ATOM 3029 N N . VAL A 1 396 ? -12.149 5.355 14.674 1.00 94.31 396 VAL A N 1
ATOM 3030 C CA . VAL A 1 396 ? -12.288 5.974 13.347 1.00 94.31 396 VAL A CA 1
ATOM 3031 C C . VAL A 1 396 ? -10.951 5.992 12.612 1.00 94.31 396 VAL A C 1
ATOM 3033 O O . VAL A 1 396 ? -10.898 5.632 11.436 1.00 94.31 396 VAL A O 1
ATOM 3036 N N . GLU A 1 397 ? -9.863 6.354 13.290 1.00 81.94 397 GLU A N 1
ATOM 3037 C CA . GLU A 1 397 ? -8.532 6.393 12.687 1.00 81.94 397 GLU A CA 1
ATOM 3038 C C . GLU A 1 397 ? -8.030 4.988 12.343 1.00 81.94 397 GLU A C 1
ATOM 3040 O O . GLU A 1 397 ? -7.537 4.758 11.240 1.00 81.94 397 GLU A O 1
ATOM 3045 N N . THR A 1 398 ? -8.266 4.001 13.211 1.00 81.31 398 THR A N 1
ATOM 3046 C CA . THR A 1 398 ? -7.960 2.597 12.894 1.00 81.31 398 THR A CA 1
ATOM 3047 C C . THR A 1 398 ? -8.755 2.122 11.677 1.00 81.31 398 THR A C 1
ATOM 3049 O O . THR A 1 398 ? -8.192 1.477 10.792 1.00 81.31 398 THR A O 1
ATOM 3052 N N . ALA A 1 399 ? -10.049 2.460 11.587 1.00 91.12 399 ALA A N 1
ATOM 3053 C CA . ALA A 1 399 ? -10.854 2.145 10.411 1.00 91.12 399 ALA A CA 1
ATOM 3054 C C . ALA A 1 399 ? -10.257 2.785 9.150 1.00 91.12 399 ALA A C 1
ATOM 3056 O O . ALA A 1 399 ? -10.041 2.080 8.166 1.00 91.12 399 ALA A O 1
ATOM 3057 N N . ARG A 1 400 ? -9.913 4.081 9.188 1.00 84.25 400 ARG A N 1
ATOM 3058 C CA . ARG A 1 400 ? -9.276 4.802 8.071 1.00 84.25 400 ARG A CA 1
ATOM 3059 C C . ARG A 1 400 ? -7.969 4.163 7.624 1.00 84.25 400 ARG A C 1
ATOM 3061 O O . ARG A 1 400 ? -7.795 3.947 6.430 1.00 84.25 400 ARG A O 1
ATOM 3068 N N . GLN A 1 401 ? -7.092 3.819 8.562 1.00 76.00 401 GLN A N 1
ATOM 3069 C CA . GLN A 1 401 ? -5.812 3.162 8.283 1.00 76.00 401 GLN A CA 1
ATOM 3070 C C . GLN A 1 401 ? -5.983 1.754 7.708 1.00 76.00 401 GLN A C 1
ATOM 3072 O O . GLN A 1 401 ? -5.116 1.268 6.978 1.00 76.00 401 GLN A O 1
ATOM 3077 N N . MET A 1 402 ? -7.086 1.084 8.043 1.00 83.88 402 MET A N 1
ATOM 3078 C CA . MET A 1 402 ? -7.408 -0.234 7.512 1.00 83.88 402 MET A CA 1
ATOM 3079 C C . MET A 1 402 ? -8.087 -0.175 6.147 1.00 83.88 402 MET A C 1
ATOM 3081 O O . MET A 1 402 ? -7.837 -1.081 5.362 1.00 83.88 402 MET A O 1
ATOM 3085 N N . ARG A 1 403 ? -8.860 0.873 5.815 1.00 80.88 403 ARG A N 1
ATOM 3086 C CA . ARG A 1 403 ? -9.589 0.998 4.529 1.00 80.88 403 ARG A CA 1
ATOM 3087 C C . ARG A 1 403 ? -8.781 0.575 3.291 1.00 80.88 403 ARG A C 1
ATOM 3089 O O . ARG A 1 403 ? -9.339 -0.181 2.505 1.00 80.88 403 ARG A O 1
ATOM 3096 N N . PRO A 1 404 ? -7.507 0.981 3.095 1.00 65.94 404 PRO A N 1
ATOM 3097 C CA . PRO A 1 404 ? -6.739 0.595 1.904 1.00 65.94 404 PRO A CA 1
ATOM 3098 C C . PRO A 1 404 ? -6.373 -0.895 1.855 1.00 65.94 404 PRO A C 1
ATOM 3100 O O . PRO A 1 404 ? -5.997 -1.406 0.806 1.00 65.94 404 PRO A O 1
ATOM 3103 N N . ARG A 1 405 ? -6.440 -1.585 2.998 1.00 74.19 405 ARG A N 1
ATOM 3104 C CA . ARG A 1 405 ? -6.062 -2.993 3.172 1.00 74.19 405 ARG A CA 1
ATOM 3105 C C . ARG A 1 405 ? -7.258 -3.945 3.127 1.00 74.19 405 ARG A C 1
ATOM 3107 O O . ARG A 1 405 ? -7.046 -5.150 3.125 1.00 74.19 405 ARG A O 1
ATOM 3114 N N . LEU A 1 406 ? -8.487 -3.426 3.128 1.00 78.31 406 LEU A N 1
ATOM 3115 C CA . LEU A 1 406 ? -9.708 -4.232 3.083 1.00 78.31 406 LEU A CA 1
ATOM 3116 C C . LEU A 1 406 ? -10.071 -4.532 1.628 1.00 78.31 406 LEU A C 1
ATOM 3118 O O . LEU A 1 406 ? -10.005 -3.659 0.764 1.00 78.31 406 LEU A O 1
ATOM 3122 N N . HIS A 1 407 ? -10.416 -5.782 1.348 1.00 75.50 407 HIS A N 1
ATOM 3123 C CA . HIS A 1 407 ? -10.649 -6.297 0.004 1.00 75.50 407 HIS A CA 1
ATOM 3124 C C . HIS A 1 407 ? -12.116 -6.591 -0.302 1.00 75.50 407 HIS A C 1
ATOM 3126 O O . HIS A 1 407 ? -12.487 -6.637 -1.468 1.00 75.50 407 HIS A O 1
ATOM 3132 N N . TYR A 1 408 ? -12.940 -6.843 0.707 1.00 85.75 408 TYR A N 1
ATOM 3133 C CA . TYR A 1 408 ? -14.346 -7.208 0.527 1.00 85.75 408 TYR A CA 1
ATOM 3134 C C . TYR A 1 408 ? -15.288 -6.213 1.187 1.00 85.75 408 TYR A C 1
ATOM 3136 O O . TYR A 1 408 ? -16.403 -6.024 0.700 1.00 85.75 408 TYR A O 1
ATOM 3144 N N . ILE A 1 409 ? -14.834 -5.560 2.257 1.00 91.50 409 ILE A N 1
ATOM 3145 C CA . ILE A 1 409 ? -15.645 -4.599 2.997 1.00 91.50 409 ILE A CA 1
ATOM 3146 C C . ILE A 1 409 ? -15.865 -3.350 2.139 1.00 91.50 409 ILE A C 1
ATOM 3148 O O . ILE A 1 409 ? -14.932 -2.633 1.791 1.00 91.50 409 ILE A O 1
ATOM 3152 N N . GLU A 1 410 ? -17.127 -3.081 1.832 1.00 91.25 410 GLU A N 1
ATOM 3153 C CA . GLU A 1 410 ? -17.607 -1.905 1.111 1.00 91.25 410 GLU A CA 1
ATOM 3154 C C . GLU A 1 410 ? -18.086 -0.800 2.077 1.00 91.25 410 GLU A C 1
ATOM 3156 O O . GLU A 1 410 ? -18.033 0.374 1.722 1.00 91.25 410 GLU A O 1
ATOM 3161 N N . GLU A 1 411 ? -18.533 -1.148 3.292 1.00 95.19 411 GLU A N 1
ATOM 3162 C CA . GLU A 1 411 ? -18.981 -0.200 4.327 1.00 95.19 411 GLU A CA 1
ATOM 3163 C C . GLU A 1 411 ? -18.599 -0.667 5.747 1.00 95.19 411 GLU A C 1
ATOM 3165 O O . GLU A 1 411 ? -18.862 -1.807 6.139 1.00 95.19 411 GLU A O 1
ATOM 3170 N N . ILE A 1 412 ? -18.042 0.254 6.538 1.00 97.88 412 ILE A N 1
ATOM 3171 C CA . ILE A 1 412 ? -17.845 0.165 7.988 1.00 97.88 412 ILE A CA 1
ATOM 3172 C C . ILE A 1 412 ? -18.832 1.132 8.651 1.00 97.88 412 ILE A C 1
ATOM 3174 O O . ILE A 1 412 ? -18.623 2.347 8.652 1.00 97.88 412 ILE A O 1
ATOM 3178 N N . ARG A 1 413 ? -19.901 0.601 9.244 1.00 98.31 413 ARG A N 1
ATOM 3179 C CA . ARG A 1 413 ? -20.967 1.396 9.861 1.00 98.31 413 ARG A CA 1
ATOM 3180 C C . ARG A 1 413 ? -20.883 1.346 11.377 1.00 98.31 413 ARG A C 1
ATOM 3182 O O . ARG A 1 413 ? -21.180 0.318 11.981 1.00 98.31 413 ARG A O 1
ATOM 3189 N N . PHE A 1 414 ? -20.560 2.465 12.016 1.00 98.50 414 PHE A N 1
ATOM 3190 C CA . PHE A 1 414 ? -20.689 2.589 13.465 1.00 98.50 414 PHE A CA 1
ATOM 3191 C C . PHE A 1 414 ? -22.163 2.733 13.866 1.00 98.50 414 PHE A C 1
ATOM 3193 O O . PHE A 1 414 ? -22.887 3.562 13.320 1.00 98.50 414 PHE A O 1
ATOM 3200 N N . VAL A 1 415 ? -22.620 1.937 14.829 1.00 98.25 415 VAL A N 1
ATOM 3201 C CA . VAL A 1 415 ? -23.999 1.951 15.333 1.00 98.25 415 VAL A CA 1
ATOM 3202 C C . VAL A 1 415 ? -23.989 2.336 16.803 1.00 98.25 415 VAL A C 1
ATOM 3204 O O . VAL A 1 415 ? -23.423 1.633 17.644 1.00 98.25 415 VAL A O 1
ATOM 3207 N N . VAL A 1 416 ? -24.618 3.464 17.116 1.00 97.06 416 VAL A N 1
ATOM 3208 C CA . VAL A 1 416 ? -24.628 4.047 18.462 1.00 97.06 416 VAL A CA 1
ATOM 3209 C C . VAL A 1 416 ? -26.054 4.333 18.921 1.00 97.06 416 VAL A C 1
ATOM 3211 O O . VAL A 1 416 ? -26.946 4.538 18.108 1.00 97.06 416 VAL A O 1
ATOM 3214 N N . LEU A 1 417 ? -26.283 4.351 20.235 1.00 91.44 417 LEU A N 1
ATOM 3215 C CA . LEU A 1 417 ? -27.619 4.563 20.817 1.00 91.44 417 LEU A CA 1
ATOM 3216 C C . LEU A 1 417 ? -27.874 6.003 21.284 1.00 91.44 417 LEU A C 1
ATOM 3218 O O . LEU A 1 417 ? -29.002 6.330 21.640 1.00 91.44 417 LEU A O 1
ATOM 3222 N N . GLN A 1 418 ? -26.843 6.851 21.317 1.00 91.12 418 GLN A N 1
ATOM 3223 C CA . GLN A 1 418 ? -26.923 8.221 21.827 1.00 91.12 418 GLN A CA 1
ATOM 3224 C C . GLN A 1 418 ? -26.565 9.232 20.738 1.00 91.12 418 GLN A C 1
ATOM 3226 O O . GLN A 1 418 ? -25.585 9.047 20.016 1.00 91.12 418 GLN A O 1
ATOM 3231 N N . GLU A 1 419 ? -27.336 10.317 20.674 1.00 91.81 419 GLU A N 1
ATOM 3232 C CA . GLU A 1 419 ? -27.152 11.407 19.710 1.00 91.81 419 GLU A CA 1
ATOM 3233 C C . GLU A 1 419 ? -25.772 12.063 19.851 1.00 91.81 419 GLU A C 1
ATOM 3235 O O . GLU A 1 419 ? -25.041 12.173 18.874 1.00 91.81 419 GLU A O 1
ATOM 3240 N N . SER A 1 420 ? -25.364 12.384 21.084 1.00 86.56 420 SER A N 1
ATOM 3241 C CA . SER A 1 420 ? -24.056 12.986 21.380 1.00 86.56 420 SER A CA 1
ATOM 3242 C C . SER A 1 420 ? -22.888 12.133 20.884 1.00 86.56 420 SER A C 1
ATOM 3244 O O . SER A 1 420 ? -21.916 12.653 20.342 1.00 86.56 420 SER A O 1
ATOM 3246 N N . LEU A 1 421 ? -22.994 10.809 21.021 1.00 91.38 421 LEU A N 1
ATOM 3247 C CA . LEU A 1 421 ? -21.973 9.887 20.538 1.00 91.38 421 LEU A CA 1
ATOM 3248 C C . LEU A 1 421 ? -21.979 9.793 19.009 1.00 91.38 421 LEU A C 1
ATOM 3250 O O . LEU A 1 421 ? -20.913 9.730 18.398 1.00 91.38 421 LEU A O 1
ATOM 3254 N N . ARG A 1 422 ? -23.162 9.813 18.380 1.00 96.56 422 ARG A N 1
ATOM 3255 C CA . ARG A 1 422 ? -23.281 9.863 16.916 1.00 96.56 422 ARG A CA 1
ATOM 3256 C C . ARG A 1 422 ? -22.601 11.112 16.375 1.00 96.56 422 ARG A C 1
ATOM 3258 O O . ARG A 1 422 ? -21.842 11.003 15.420 1.00 96.56 422 ARG A O 1
ATOM 3265 N N . ASP A 1 423 ? -22.845 12.262 16.991 1.00 89.31 423 ASP A N 1
ATOM 3266 C CA . ASP A 1 423 ? -22.267 13.537 16.571 1.00 89.31 423 ASP A CA 1
ATOM 3267 C C . ASP A 1 423 ? -20.740 13.534 16.715 1.00 89.31 423 ASP A C 1
ATOM 3269 O O . ASP A 1 423 ? -20.040 13.960 15.795 1.00 89.31 423 ASP A O 1
ATOM 3273 N N . LEU A 1 424 ? -20.212 12.946 17.794 1.00 89.81 424 LEU A N 1
ATOM 3274 C CA . LEU A 1 424 ? -18.771 12.775 17.990 1.00 89.81 424 LEU A CA 1
ATOM 3275 C C . LEU A 1 424 ? -18.126 11.897 16.903 1.00 89.81 424 LEU A C 1
ATOM 3277 O O . LEU A 1 424 ? -17.096 12.267 16.332 1.00 89.81 424 LEU A O 1
ATOM 3281 N N . PHE A 1 425 ? -18.739 10.754 16.577 1.00 95.75 425 PHE A N 1
ATOM 3282 C CA . PHE A 1 425 ? -18.306 9.911 15.455 1.00 95.75 425 PHE A CA 1
ATOM 3283 C C . PHE A 1 425 ? -18.416 10.656 14.124 1.00 95.75 425 PHE A C 1
ATOM 3285 O O . PHE A 1 425 ? -17.487 10.623 13.324 1.00 95.75 425 PHE A O 1
ATOM 3292 N N . GLN A 1 426 ? -19.534 11.341 13.881 1.00 93.25 426 GLN A N 1
ATOM 3293 C CA . GLN A 1 426 ? -19.800 12.063 12.640 1.00 93.25 426 GLN A CA 1
ATOM 3294 C C . GLN A 1 426 ? -18.760 13.162 12.400 1.00 93.25 426 GLN A C 1
ATOM 3296 O O . GLN A 1 426 ? -18.286 13.298 11.271 1.00 93.25 426 GLN A O 1
ATOM 3301 N N . HIS A 1 427 ? -18.393 13.901 13.451 1.00 85.56 427 HIS A N 1
ATOM 3302 C CA . HIS A 1 427 ? -17.336 14.908 13.433 1.00 85.56 427 HIS A CA 1
ATOM 3303 C C . HIS A 1 427 ? -15.988 14.285 13.043 1.00 85.56 427 HIS A C 1
ATOM 3305 O O . HIS A 1 427 ? -15.381 14.690 12.050 1.00 85.56 427 HIS A O 1
ATOM 3311 N N . HIS A 1 428 ? -15.578 13.211 13.728 1.00 86.56 428 HIS A N 1
ATOM 3312 C CA . HIS A 1 428 ? -14.320 12.526 13.425 1.00 86.56 428 HIS A CA 1
ATOM 3313 C C . HIS A 1 428 ? -14.302 11.913 12.024 1.00 86.56 428 HIS A C 1
ATOM 3315 O O . HIS A 1 428 ? -13.271 11.985 11.362 1.00 86.56 428 HIS A O 1
ATOM 3321 N N . ILE A 1 429 ? -15.417 11.347 11.545 1.00 90.31 429 ILE A N 1
ATOM 3322 C CA . ILE A 1 429 ? -15.548 10.714 10.221 1.00 90.31 429 ILE A CA 1
ATOM 3323 C C . ILE A 1 429 ? -15.444 11.733 9.082 1.00 90.31 429 ILE A C 1
ATOM 3325 O O . ILE A 1 429 ? -14.797 11.435 8.075 1.00 90.31 429 ILE A O 1
ATOM 3329 N N . ARG A 1 430 ? -16.036 12.926 9.227 1.00 81.19 430 ARG A N 1
ATOM 3330 C CA . ARG A 1 430 ? -16.012 13.970 8.185 1.00 81.19 430 ARG A CA 1
ATOM 3331 C C . ARG A 1 430 ? -14.621 14.529 7.921 1.00 81.19 430 ARG A C 1
ATOM 3333 O O . ARG A 1 430 ? -14.399 15.082 6.852 1.00 81.19 430 ARG A O 1
ATOM 3340 N N . GLY A 1 431 ? -13.682 14.323 8.843 1.00 59.97 431 GLY A N 1
ATOM 3341 C CA . GLY A 1 431 ? -12.341 14.866 8.679 1.00 59.97 431 GLY A CA 1
ATOM 3342 C C . GLY A 1 431 ? -12.346 16.386 8.761 1.00 59.97 431 GLY A C 1
ATOM 3343 O O . GLY A 1 431 ? -11.450 17.007 8.197 1.00 59.97 431 GLY A O 1
ATOM 3344 N N . ASP A 1 432 ? -13.312 16.963 9.491 1.00 40.53 432 ASP A N 1
ATOM 3345 C CA . ASP A 1 432 ? -13.145 18.277 10.104 1.00 40.53 432 ASP A CA 1
ATOM 3346 C C . ASP A 1 432 ? -12.004 18.111 11.105 1.00 40.53 432 ASP A C 1
ATOM 3348 O O . ASP A 1 432 ? -12.196 17.869 12.296 1.00 40.53 432 ASP A O 1
ATOM 3352 N N . ALA A 1 433 ? -10.788 18.110 10.567 1.00 33.91 433 ALA A N 1
ATOM 3353 C CA . ALA A 1 433 ? -9.590 18.280 11.329 1.00 33.91 433 ALA A CA 1
ATOM 3354 C C . ALA A 1 433 ? -9.823 19.573 12.099 1.00 33.91 433 ALA A C 1
ATOM 3356 O O . ALA A 1 433 ? -9.813 20.665 11.533 1.00 33.91 433 ALA A O 1
ATOM 3357 N N . CYS A 1 434 ? -10.016 19.463 13.410 1.00 31.30 434 CYS A N 1
ATOM 3358 C CA . CYS A 1 434 ? -9.368 20.452 14.234 1.00 31.30 434 CYS A CA 1
ATOM 3359 C C . CYS A 1 434 ? -7.913 20.458 13.763 1.00 31.30 434 CYS A C 1
ATOM 3361 O O . CYS A 1 434 ? -7.189 19.475 13.947 1.00 31.30 434 CYS A O 1
ATOM 3363 N N . ASP A 1 435 ? -7.515 21.561 13.136 1.00 31.28 435 ASP A N 1
ATOM 3364 C CA . ASP A 1 435 ? -6.203 22.146 13.347 1.00 31.28 435 ASP A CA 1
ATOM 3365 C C . ASP A 1 435 ? -5.957 22.156 14.863 1.00 31.28 435 ASP A C 1
ATOM 3367 O O . ASP A 1 435 ? -6.157 23.138 15.567 1.00 31.28 435 ASP A O 1
ATOM 3371 N N . ALA A 1 436 ? -5.544 21.016 15.411 1.00 37.47 436 ALA A N 1
ATOM 3372 C CA . ALA A 1 436 ? -5.069 20.887 16.779 1.00 37.47 436 ALA A CA 1
ATOM 3373 C C . ALA A 1 436 ? -3.582 21.274 16.832 1.00 37.47 436 ALA A C 1
ATOM 3375 O O . ALA A 1 436 ? -2.797 20.641 17.539 1.00 37.47 436 ALA A O 1
ATOM 3376 N N . GLY A 1 437 ? -3.208 22.265 16.016 1.00 33.12 437 GLY A N 1
ATOM 3377 C CA . GLY A 1 437 ? -1.866 22.801 15.852 1.00 33.12 437 GLY A CA 1
ATOM 3378 C C . GLY A 1 437 ? -1.638 24.139 16.556 1.00 33.12 437 GLY A C 1
ATOM 3379 O O . GLY A 1 437 ? -0.498 24.584 16.569 1.00 33.12 437 GLY A O 1
ATOM 3380 N N . SER A 1 438 ? -2.655 24.771 17.163 1.00 39.09 438 SER A N 1
ATOM 3381 C CA . SER A 1 438 ? -2.455 26.044 17.883 1.00 39.09 438 SER A CA 1
ATOM 3382 C C . SER A 1 438 ? -2.808 26.049 19.375 1.00 39.09 438 SER A C 1
ATOM 3384 O O . SER A 1 438 ? -2.256 26.886 20.074 1.00 39.09 438 SER A O 1
ATOM 3386 N N . ASP A 1 439 ? -3.612 25.108 19.892 1.00 44.97 439 ASP A N 1
ATOM 3387 C CA . ASP A 1 439 ? -4.101 25.167 21.292 1.00 44.97 439 ASP A CA 1
ATOM 3388 C C . ASP A 1 439 ? -3.761 23.928 22.151 1.00 44.97 439 ASP A C 1
ATOM 3390 O O . ASP A 1 439 ? -4.334 23.717 23.222 1.00 44.97 439 ASP A O 1
ATOM 3394 N N . ARG A 1 440 ? -2.823 23.068 21.724 1.00 60.81 440 ARG A N 1
ATOM 3395 C CA . ARG A 1 440 ? -2.363 21.970 22.595 1.00 60.81 440 ARG A CA 1
ATOM 3396 C C . ARG A 1 440 ? -1.449 22.513 23.691 1.00 60.81 440 ARG A C 1
ATOM 3398 O O . ARG A 1 440 ? -0.300 22.847 23.429 1.00 60.81 440 ARG A O 1
ATOM 3405 N N . VAL A 1 441 ? -1.949 22.499 24.925 1.00 73.31 441 VAL A N 1
ATOM 3406 C CA . VAL A 1 441 ? -1.195 22.851 26.140 1.00 73.31 441 VAL A CA 1
ATOM 3407 C C . VAL A 1 441 ? 0.038 21.953 26.328 1.00 73.31 441 VAL A C 1
ATOM 3409 O O . VAL A 1 441 ? 1.099 22.430 26.723 1.00 73.31 441 VAL A O 1
ATOM 3412 N N . ILE A 1 442 ? -0.082 20.658 26.008 1.00 81.44 442 ILE A N 1
ATOM 3413 C CA . ILE A 1 442 ?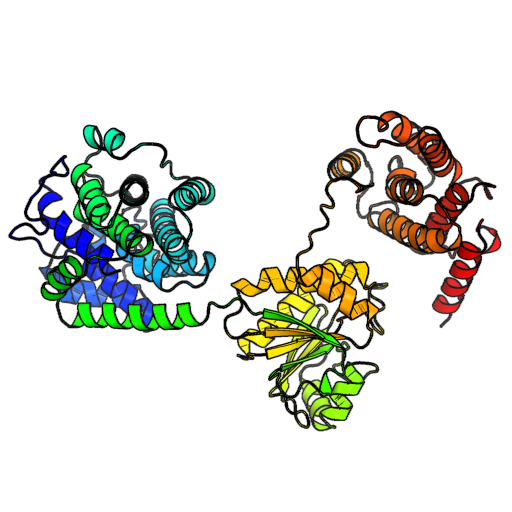 1.033 19.701 26.016 1.00 81.44 442 ILE A CA 1
ATOM 3414 C C . ILE A 1 442 ? 1.518 19.481 24.580 1.00 81.44 442 ILE A C 1
ATOM 3416 O O . ILE A 1 442 ? 0.893 18.755 23.801 1.00 81.44 442 ILE A O 1
ATOM 3420 N N . THR A 1 443 ? 2.626 20.127 24.225 1.00 78.94 443 THR A N 1
ATOM 3421 C CA . THR A 1 443 ? 3.242 20.038 22.895 1.00 78.94 443 THR A CA 1
ATOM 3422 C C . THR A 1 443 ? 4.175 18.829 22.781 1.00 78.94 443 THR A C 1
ATOM 3424 O O . THR A 1 443 ? 4.656 18.291 23.782 1.00 78.94 443 THR A O 1
ATOM 3427 N N . SER A 1 444 ? 4.460 18.401 21.547 1.00 71.62 444 SER A N 1
ATOM 3428 C CA . SER A 1 444 ? 5.455 17.352 21.282 1.00 71.62 444 SER A CA 1
ATOM 3429 C C . SER A 1 444 ? 6.839 17.733 21.815 1.00 71.62 444 SER A C 1
ATOM 3431 O O . SER A 1 444 ? 7.505 16.893 22.414 1.00 71.62 444 SER A O 1
ATOM 3433 N N . ASP A 1 445 ? 7.225 19.004 21.677 1.00 75.94 445 ASP A N 1
ATOM 3434 C CA . ASP A 1 445 ? 8.524 19.518 22.125 1.00 75.94 445 ASP A CA 1
ATOM 3435 C C . ASP A 1 445 ? 8.651 19.486 23.655 1.00 75.94 445 ASP A C 1
ATOM 3437 O O . ASP A 1 445 ? 9.692 19.103 24.192 1.00 75.94 445 ASP A O 1
ATOM 3441 N N . LEU A 1 446 ? 7.572 19.818 24.378 1.00 83.38 446 LEU A N 1
ATOM 3442 C CA . LEU A 1 446 ? 7.532 19.692 25.834 1.00 83.38 446 LEU A CA 1
ATOM 3443 C C . LEU A 1 446 ? 7.676 18.226 26.264 1.00 83.38 446 LEU A C 1
ATOM 3445 O O . LEU A 1 446 ? 8.430 17.925 27.189 1.00 83.38 446 LEU A O 1
ATOM 3449 N N . LEU A 1 447 ? 6.988 17.300 25.590 1.00 81.31 447 LEU A N 1
ATOM 3450 C CA . LEU A 1 447 ? 7.093 15.870 25.893 1.00 81.31 447 LEU A CA 1
ATOM 3451 C C . LEU A 1 447 ? 8.493 15.316 25.606 1.00 81.31 447 LEU A C 1
ATOM 3453 O O . LEU A 1 447 ? 9.008 14.529 26.401 1.00 81.31 447 LEU A O 1
ATOM 3457 N N . GLU A 1 448 ? 9.118 15.725 24.502 1.00 76.31 448 GLU A N 1
ATOM 3458 C CA . GLU A 1 448 ? 10.483 15.322 24.158 1.00 76.31 448 GLU A CA 1
ATOM 3459 C C . GLU A 1 448 ? 11.496 15.853 25.180 1.00 76.31 448 GLU A C 1
ATOM 3461 O O . GLU A 1 448 ? 12.341 15.092 25.662 1.00 76.31 448 GLU A O 1
ATOM 3466 N N . PHE A 1 449 ? 11.347 17.113 25.603 1.00 89.94 449 PHE A N 1
ATOM 3467 C CA . PHE A 1 449 ? 12.142 17.683 26.686 1.00 89.94 449 PHE A CA 1
ATOM 3468 C C . PHE A 1 449 ? 11.988 16.883 27.985 1.00 89.94 449 PHE A C 1
ATOM 3470 O O . PHE A 1 449 ? 12.988 16.487 28.584 1.00 89.94 449 PHE A O 1
ATOM 3477 N N . LEU A 1 450 ? 10.753 16.605 28.418 1.00 86.88 450 LEU A N 1
ATOM 3478 C CA . LEU A 1 450 ? 10.505 15.876 29.665 1.00 86.88 450 LEU A CA 1
ATOM 3479 C C . LEU A 1 450 ? 11.063 14.456 29.615 1.00 86.88 450 LEU A C 1
ATOM 3481 O O . LEU A 1 450 ? 11.632 13.996 30.603 1.00 86.88 450 LEU A O 1
ATOM 3485 N N . LYS A 1 451 ? 10.981 13.789 28.461 1.00 80.56 451 LYS A N 1
ATOM 3486 C CA . LYS A 1 451 ? 11.572 12.463 28.250 1.00 80.56 451 LYS A CA 1
ATOM 3487 C C . LYS A 1 451 ? 13.095 12.469 28.398 1.00 80.56 451 LYS A C 1
ATOM 3489 O O . LYS A 1 451 ? 13.654 11.495 28.892 1.00 80.56 451 LYS A O 1
ATOM 3494 N N . GLY A 1 452 ? 13.764 13.545 27.982 1.00 81.88 452 GLY A N 1
ATOM 3495 C CA . GLY A 1 452 ? 15.204 13.724 28.184 1.00 81.88 452 GLY A CA 1
ATOM 3496 C C . GLY A 1 452 ? 15.585 14.211 29.589 1.00 81.88 452 GLY A C 1
ATOM 3497 O O . GLY A 1 452 ? 16.682 13.921 30.061 1.00 81.88 452 GLY A O 1
ATOM 3498 N N . HIS A 1 453 ? 14.699 14.955 30.256 1.00 90.25 453 HIS A N 1
ATOM 3499 C CA . HIS A 1 453 ? 14.951 15.566 31.563 1.00 90.25 453 HIS A CA 1
ATOM 3500 C C . HIS A 1 453 ? 14.658 14.628 32.743 1.00 90.25 453 HIS A C 1
ATOM 3502 O O . HIS A 1 453 ? 15.360 14.673 33.757 1.00 90.25 453 HIS A O 1
ATOM 3508 N N . TYR A 1 454 ? 13.620 13.798 32.635 1.00 91.19 454 TYR A N 1
ATOM 3509 C CA . TYR A 1 454 ? 13.170 12.927 33.714 1.00 91.19 454 TYR A CA 1
ATOM 3510 C C . TYR A 1 454 ? 14.195 11.825 33.998 1.00 91.19 454 TYR A C 1
ATOM 3512 O O . TYR A 1 454 ? 14.582 11.068 33.112 1.00 91.19 454 TYR A O 1
ATOM 3520 N N . ARG A 1 455 ? 14.660 11.750 35.250 1.00 90.06 455 ARG A N 1
ATOM 3521 C CA . ARG A 1 455 ? 15.797 10.897 35.642 1.00 90.06 455 ARG A CA 1
ATOM 3522 C C . ARG A 1 455 ? 15.410 9.503 36.125 1.00 90.06 455 ARG A C 1
ATOM 3524 O O . ARG A 1 455 ? 16.294 8.663 36.281 1.00 90.06 455 ARG A O 1
ATOM 3531 N N . LEU A 1 456 ? 14.132 9.277 36.416 1.00 91.44 456 LEU A N 1
ATOM 3532 C CA . LEU A 1 456 ? 13.632 7.985 36.882 1.00 91.44 456 LEU A CA 1
ATOM 3533 C C . LEU A 1 456 ? 13.097 7.163 35.709 1.00 91.44 456 LEU A C 1
ATOM 3535 O O . LEU A 1 456 ? 13.032 7.637 34.573 1.00 91.44 456 LEU A O 1
ATOM 3539 N N . ASP A 1 457 ? 12.714 5.918 35.986 1.00 85.75 457 ASP A N 1
ATOM 3540 C CA . ASP A 1 457 ? 12.052 5.092 34.984 1.00 85.75 457 ASP A CA 1
ATOM 3541 C C . ASP A 1 457 ? 10.743 5.765 34.557 1.00 85.75 457 ASP A C 1
ATOM 3543 O O . ASP A 1 457 ? 9.844 6.002 35.364 1.00 85.75 457 ASP A O 1
ATOM 3547 N N . TRP A 1 458 ? 10.631 6.052 33.263 1.00 78.69 458 TRP A N 1
ATOM 3548 C CA . TRP A 1 458 ? 9.447 6.639 32.647 1.00 78.69 458 TRP A CA 1
ATOM 3549 C C . TRP A 1 458 ? 8.179 5.807 32.888 1.00 78.69 458 TRP A C 1
ATOM 3551 O O . TRP A 1 458 ? 7.076 6.352 32.928 1.00 78.69 458 TRP A O 1
ATOM 3561 N N . ASN A 1 459 ? 8.332 4.495 33.078 1.00 76.56 459 ASN A N 1
ATOM 3562 C CA . ASN A 1 459 ? 7.254 3.566 33.415 1.00 76.56 459 ASN A CA 1
ATOM 3563 C C . ASN A 1 459 ? 7.153 3.265 34.921 1.00 76.56 459 ASN A C 1
ATOM 3565 O O . ASN A 1 459 ? 6.346 2.422 35.319 1.00 76.56 459 ASN A O 1
ATOM 3569 N N . GLY A 1 460 ? 7.962 3.939 35.741 1.00 78.38 460 GLY A N 1
ATOM 3570 C CA . GLY A 1 460 ? 8.009 3.803 37.189 1.00 78.38 460 GLY A CA 1
ATOM 3571 C C . GLY A 1 460 ? 6.829 4.455 37.910 1.00 78.38 460 GLY A C 1
ATOM 3572 O O . GLY A 1 460 ? 5.874 4.955 37.307 1.00 78.38 460 GLY A O 1
ATOM 3573 N N . ILE A 1 461 ? 6.907 4.452 39.240 1.00 85.44 461 ILE A N 1
ATOM 3574 C CA . ILE A 1 461 ? 5.811 4.833 40.145 1.00 85.44 461 ILE A CA 1
ATOM 3575 C C . ILE A 1 461 ? 5.347 6.280 39.918 1.00 85.44 461 ILE A C 1
ATOM 3577 O O . ILE A 1 461 ? 4.144 6.550 39.937 1.00 85.44 461 ILE A O 1
ATOM 3581 N N . HIS A 1 462 ? 6.291 7.193 39.682 1.00 90.12 462 HIS A N 1
ATOM 3582 C CA . HIS A 1 462 ? 6.037 8.620 39.447 1.00 90.12 462 HIS A CA 1
ATOM 3583 C C . HIS A 1 462 ? 6.216 9.016 37.971 1.00 90.12 462 HIS A C 1
ATOM 3585 O O . HIS A 1 462 ? 6.473 10.182 37.678 1.00 90.12 462 HIS A O 1
ATOM 3591 N N . GLY A 1 463 ? 6.131 8.044 37.055 1.00 82.62 463 GLY A N 1
ATOM 3592 C CA . GLY A 1 463 ? 6.331 8.235 35.619 1.00 82.62 463 GLY A CA 1
ATOM 3593 C C . GLY A 1 463 ? 5.048 8.559 34.845 1.00 82.62 463 GLY A C 1
ATOM 3594 O O . GLY A 1 463 ? 4.011 8.926 35.400 1.00 82.62 463 GLY A O 1
ATOM 3595 N N . VAL A 1 464 ? 5.080 8.357 33.528 1.00 79.94 464 VAL A N 1
ATOM 3596 C CA . VAL A 1 464 ? 4.047 8.835 32.589 1.00 79.94 464 VAL A CA 1
ATOM 3597 C C . VAL A 1 464 ? 2.637 8.316 32.877 1.00 79.94 464 VAL A C 1
ATOM 3599 O O . VAL A 1 464 ? 1.650 9.015 32.632 1.00 79.94 464 VAL A O 1
ATOM 3602 N N . LYS A 1 465 ? 2.517 7.096 33.418 1.00 78.00 465 LYS A N 1
ATOM 3603 C CA . LYS A 1 465 ? 1.220 6.511 33.784 1.00 78.00 465 LYS A CA 1
ATOM 3604 C C . LYS A 1 465 ? 0.575 7.275 34.939 1.00 78.00 465 LYS A C 1
ATOM 3606 O O . LYS A 1 465 ? -0.632 7.495 34.911 1.00 78.00 465 LYS A O 1
ATOM 3611 N N . HIS A 1 466 ? 1.375 7.694 35.919 1.00 89.38 466 HIS A N 1
ATOM 3612 C CA . HIS A 1 466 ? 0.920 8.543 37.013 1.00 89.38 466 HIS A CA 1
ATOM 3613 C C . HIS A 1 466 ? 0.495 9.915 36.484 1.00 89.38 466 HIS A C 1
ATOM 3615 O O . HIS A 1 466 ? -0.657 10.297 36.667 1.00 89.38 466 HIS A O 1
ATOM 3621 N N . TRP A 1 467 ? 1.344 10.586 35.703 1.00 91.31 467 TRP A N 1
ATOM 3622 C CA . TRP A 1 467 ? 1.028 11.896 35.113 1.00 91.31 467 TRP A CA 1
ATOM 3623 C C . TRP A 1 467 ? -0.266 11.878 34.294 1.00 91.31 467 TRP A C 1
ATOM 3625 O O . TRP A 1 467 ? -1.108 12.767 34.413 1.00 91.31 467 TRP A O 1
ATOM 3635 N N . SER A 1 468 ? -0.480 10.817 33.513 1.00 78.44 468 SER A N 1
ATOM 3636 C CA . SER A 1 468 ? -1.699 10.642 32.717 1.00 78.44 468 SER A CA 1
ATOM 3637 C C . SER A 1 468 ? -2.953 10.511 33.588 1.00 78.44 468 SER A C 1
ATOM 3639 O O . SER A 1 468 ? -3.983 11.107 33.268 1.00 78.44 468 SER A O 1
ATOM 3641 N N . ARG A 1 469 ? -2.879 9.778 34.708 1.00 86.50 469 ARG A N 1
ATOM 3642 C CA . ARG A 1 469 ? -4.000 9.648 35.654 1.00 86.50 469 ARG A CA 1
ATOM 3643 C C . ARG A 1 469 ? -4.252 10.940 36.423 1.00 86.50 469 ARG A C 1
ATOM 3645 O O . ARG A 1 469 ? -5.411 11.323 36.561 1.00 86.50 469 ARG A O 1
ATOM 3652 N N . VAL A 1 470 ? -3.203 11.662 36.825 1.00 92.62 470 VAL A N 1
ATOM 3653 C CA . VAL A 1 470 ? -3.332 13.007 37.414 1.00 92.62 470 VAL A CA 1
ATOM 3654 C C . VAL A 1 470 ? -4.022 13.954 36.435 1.00 92.62 470 VAL A C 1
ATOM 3656 O O . VAL A 1 470 ? -4.968 14.637 36.816 1.00 92.62 470 VAL A O 1
ATOM 3659 N N . ARG A 1 471 ? -3.654 13.937 35.148 1.00 91.25 471 ARG A N 1
ATOM 3660 C CA . ARG A 1 471 ? -4.349 14.730 34.123 1.00 91.25 471 ARG A CA 1
ATOM 3661 C C . ARG A 1 471 ? -5.822 14.347 34.008 1.00 91.25 471 ARG A C 1
ATOM 3663 O O . ARG A 1 471 ? -6.676 15.230 33.998 1.00 91.25 471 ARG A O 1
ATOM 3670 N N . ALA A 1 472 ? -6.132 13.054 33.926 1.00 80.25 472 ALA A N 1
ATOM 3671 C CA . ALA A 1 472 ? -7.508 12.577 33.799 1.00 80.25 472 ALA A CA 1
ATOM 3672 C C . ALA A 1 472 ? -8.369 12.976 35.011 1.00 80.25 472 ALA A C 1
ATOM 3674 O O . ALA A 1 472 ? -9.462 13.522 34.840 1.00 80.25 472 ALA A O 1
ATOM 3675 N N . ASN A 1 473 ? -7.854 12.775 36.228 1.00 89.12 473 ASN A N 1
ATOM 3676 C CA . ASN A 1 473 ? -8.511 13.202 37.462 1.00 89.12 473 ASN A CA 1
ATOM 3677 C C . ASN A 1 473 ? -8.715 14.721 37.472 1.00 89.12 473 ASN A C 1
ATOM 3679 O O . ASN A 1 473 ? -9.824 15.193 37.716 1.00 89.12 473 ASN A O 1
ATOM 3683 N N . GLY A 1 474 ? -7.672 15.487 37.152 1.00 92.19 474 GLY A N 1
ATOM 3684 C CA . GLY A 1 474 ? -7.709 16.945 37.151 1.00 92.19 474 GLY A CA 1
ATOM 3685 C C . GLY A 1 474 ? -8.725 17.509 36.164 1.00 92.19 474 GLY A C 1
ATOM 3686 O O . GLY A 1 474 ? -9.542 18.343 36.544 1.00 92.19 474 GLY A O 1
ATOM 3687 N N . LEU A 1 475 ? -8.742 17.017 34.922 1.00 86.00 475 LEU A N 1
ATOM 3688 C CA . LEU A 1 475 ? -9.705 17.449 33.905 1.00 86.00 475 LEU A CA 1
ATOM 3689 C C . LEU A 1 475 ? -11.145 17.060 34.260 1.00 86.00 475 LEU A C 1
ATOM 3691 O O . LEU A 1 475 ? -12.075 17.817 33.981 1.00 86.00 475 LEU A O 1
ATOM 3695 N N . ALA A 1 476 ? -11.351 15.903 34.893 1.00 81.88 476 ALA A N 1
ATOM 3696 C CA . ALA A 1 476 ? -12.669 15.502 35.376 1.00 81.88 476 ALA A CA 1
ATOM 3697 C C . ALA A 1 476 ? -13.163 16.424 36.502 1.00 81.88 476 ALA A C 1
ATOM 3699 O O . ALA A 1 476 ? -14.306 16.881 36.465 1.00 81.88 476 ALA A O 1
ATOM 3700 N N . LEU A 1 477 ? -12.296 16.740 37.468 1.00 90.88 477 LEU A N 1
ATOM 3701 C CA . LEU A 1 477 ? -12.608 17.649 38.569 1.00 90.88 477 LEU A CA 1
ATOM 3702 C C . LEU A 1 477 ? -12.845 19.083 38.076 1.00 90.88 477 LEU A C 1
ATOM 3704 O O . LEU A 1 477 ? -13.825 19.704 38.494 1.00 90.88 477 LEU A O 1
ATOM 3708 N N . ALA A 1 478 ? -12.030 19.568 37.132 1.00 91.25 478 ALA A N 1
ATOM 3709 C CA . ALA A 1 478 ? -12.101 20.921 36.575 1.00 91.25 478 ALA A CA 1
ATOM 3710 C C . ALA A 1 478 ? -13.495 21.282 36.036 1.00 91.25 478 ALA A C 1
ATOM 3712 O O . ALA A 1 478 ? -13.952 22.408 36.228 1.00 91.25 478 ALA A O 1
ATOM 3713 N N . LYS A 1 479 ? -14.225 20.307 35.468 1.00 87.06 479 LYS A N 1
ATOM 3714 C CA . LYS A 1 479 ? -15.616 20.479 34.995 1.00 87.06 479 LYS A CA 1
ATOM 3715 C C . LYS A 1 479 ? -16.577 20.967 36.082 1.00 87.06 479 LYS A C 1
ATOM 3717 O O . LYS A 1 479 ? -17.584 21.593 35.773 1.00 87.06 479 LYS A O 1
ATOM 3722 N N . SER A 1 480 ? -16.288 20.649 37.340 1.00 89.19 480 SER A N 1
ATOM 3723 C CA . SER A 1 480 ? -17.135 20.965 38.494 1.00 89.19 480 SER A CA 1
ATOM 3724 C C . SER A 1 480 ? -16.535 22.022 39.422 1.00 89.19 480 SER A C 1
ATOM 3726 O O . SER A 1 480 ? -17.277 22.707 40.123 1.00 89.19 480 SER A O 1
ATOM 3728 N N . THR A 1 481 ? -15.209 22.173 39.430 1.00 91.94 481 THR A N 1
ATOM 3729 C CA . THR A 1 481 ? -14.504 23.149 40.272 1.00 91.94 481 THR A CA 1
ATOM 3730 C C . THR A 1 481 ? -14.293 24.489 39.574 1.00 91.94 481 THR A C 1
ATOM 3732 O O . THR A 1 481 ? -14.057 25.485 40.255 1.00 91.94 481 THR A O 1
ATOM 3735 N N . GLY A 1 482 ? -14.383 24.531 38.239 1.00 87.81 482 GLY A N 1
ATOM 3736 C CA . GLY A 1 482 ? -14.053 25.713 37.440 1.00 87.81 482 GLY A CA 1
ATOM 3737 C C . GLY A 1 482 ? -12.549 25.992 37.362 1.00 87.81 482 GLY A C 1
ATOM 3738 O O . GLY A 1 482 ? -12.159 27.118 37.068 1.00 87.81 482 GLY A O 1
ATOM 3739 N N . ALA A 1 483 ? -11.708 24.998 37.666 1.00 94.69 483 ALA A N 1
ATOM 3740 C CA . ALA A 1 483 ? -10.255 25.114 37.587 1.00 94.69 483 ALA A CA 1
ATOM 3741 C C . ALA A 1 483 ? -9.775 25.433 36.164 1.00 94.69 483 ALA A C 1
ATOM 3743 O O . ALA A 1 483 ? -10.324 24.920 35.186 1.00 94.69 483 ALA A O 1
ATOM 3744 N N . ASN A 1 484 ? -8.704 26.225 36.059 1.00 94.06 484 ASN A N 1
ATOM 3745 C CA . ASN A 1 484 ? -8.040 26.478 34.784 1.00 94.06 484 ASN A CA 1
ATOM 3746 C C . ASN A 1 484 ? -7.419 25.169 34.256 1.00 94.06 484 ASN A C 1
ATOM 3748 O O . ASN A 1 484 ? -6.492 24.614 34.853 1.00 94.06 484 ASN A O 1
ATOM 3752 N N . THR A 1 485 ? -7.935 24.674 33.130 1.00 91.81 485 THR A N 1
ATOM 3753 C CA . THR A 1 485 ? -7.532 23.390 32.542 1.00 91.81 485 THR A CA 1
ATOM 3754 C C . THR A 1 485 ? -6.100 23.403 32.017 1.00 91.81 485 THR A C 1
ATOM 3756 O O . THR A 1 485 ? -5.420 22.392 32.141 1.00 91.81 485 THR A O 1
ATOM 3759 N N . THR A 1 486 ? -5.599 24.540 31.527 1.00 92.44 486 THR A N 1
ATOM 3760 C CA . THR A 1 486 ? -4.205 24.695 31.082 1.00 92.44 486 THR A CA 1
ATOM 3761 C C . THR A 1 486 ? -3.231 24.416 32.224 1.00 92.44 486 THR A C 1
ATOM 3763 O O . THR A 1 486 ? -2.315 23.602 32.091 1.00 92.44 486 THR A O 1
ATOM 3766 N N . VAL A 1 487 ? -3.465 25.035 33.384 1.00 96.50 487 VAL A N 1
ATOM 3767 C CA . VAL A 1 487 ? -2.637 24.833 34.583 1.00 96.50 487 VAL A CA 1
ATOM 3768 C C . VAL A 1 487 ? -2.746 23.395 35.089 1.00 96.50 487 VAL A C 1
ATOM 3770 O O . VAL A 1 487 ? -1.733 22.799 35.448 1.00 96.50 487 VAL A O 1
ATOM 3773 N N . VAL A 1 488 ? -3.951 22.818 35.085 1.00 96.75 488 VAL A N 1
ATOM 3774 C CA . VAL A 1 488 ? -4.187 21.427 35.506 1.00 96.75 488 VAL A CA 1
ATOM 3775 C C . VAL A 1 488 ? -3.438 20.430 34.618 1.00 96.75 488 VAL A C 1
ATOM 3777 O O . VAL A 1 488 ? -2.820 19.493 35.126 1.00 96.75 488 VAL A O 1
ATOM 3780 N N . GLU A 1 489 ? -3.461 20.628 33.301 1.00 92.88 489 GLU A N 1
ATOM 3781 C CA . GLU A 1 489 ? -2.756 19.758 32.362 1.00 92.88 489 GLU A CA 1
ATOM 3782 C C . GLU A 1 489 ? -1.238 19.870 32.508 1.00 92.88 489 GLU A C 1
ATOM 3784 O O . GLU A 1 489 ? -0.571 18.844 32.612 1.00 92.88 489 GLU A O 1
ATOM 3789 N N . LEU A 1 490 ? -0.683 21.084 32.584 1.00 95.88 490 LEU A N 1
ATOM 3790 C CA . LEU A 1 490 ? 0.759 21.266 32.785 1.00 95.88 490 LEU A CA 1
ATOM 3791 C C . LEU A 1 490 ? 1.229 20.736 34.139 1.00 95.88 490 LEU A C 1
ATOM 3793 O O . LEU A 1 490 ? 2.276 20.094 34.212 1.00 95.88 490 LEU A O 1
ATOM 3797 N N . PHE A 1 491 ? 0.448 20.949 35.201 1.00 98.31 491 PHE A N 1
ATOM 3798 C CA . PHE A 1 491 ? 0.738 20.405 36.525 1.00 98.31 491 PHE A CA 1
ATOM 3799 C C . PHE A 1 491 ? 0.905 18.886 36.464 1.00 98.31 491 PHE A C 1
ATOM 3801 O O . PHE A 1 491 ? 1.892 18.356 36.977 1.00 98.31 491 PHE A O 1
ATOM 3808 N N . ALA A 1 492 ? -0.005 18.191 35.779 1.00 96.12 492 ALA A N 1
ATOM 3809 C CA . ALA A 1 492 ? 0.012 16.738 35.692 1.00 96.12 492 ALA A CA 1
ATOM 3810 C C . ALA A 1 492 ? 1.330 16.178 35.131 1.00 96.12 492 ALA A C 1
ATOM 3812 O O . ALA A 1 492 ? 1.793 15.151 35.616 1.00 96.12 492 ALA A O 1
ATOM 3813 N N . PHE A 1 493 ? 1.959 16.869 34.176 1.00 94.81 493 PHE A N 1
ATOM 3814 C CA . PHE A 1 493 ? 3.224 16.446 33.560 1.00 94.81 493 PHE A CA 1
ATOM 3815 C C . PHE A 1 493 ? 4.484 17.001 34.243 1.00 94.81 493 PHE A C 1
ATOM 3817 O O . PHE A 1 493 ? 5.567 16.468 34.016 1.00 94.81 493 PHE A O 1
ATOM 3824 N N . LEU A 1 494 ? 4.372 18.059 35.057 1.00 96.62 494 LEU A N 1
ATOM 3825 C CA . LEU A 1 494 ? 5.531 18.767 35.622 1.00 96.62 494 LEU A CA 1
ATOM 3826 C C . LEU A 1 494 ? 5.744 18.549 37.125 1.00 96.62 494 LEU A C 1
ATOM 3828 O O . LEU A 1 494 ? 6.883 18.600 37.576 1.00 96.62 494 LEU A O 1
ATOM 3832 N N . HIS A 1 495 ? 4.698 18.305 37.922 1.00 97.25 495 HIS A N 1
ATOM 3833 C CA . HIS A 1 495 ? 4.807 18.307 39.393 1.00 97.25 495 HIS A CA 1
ATOM 3834 C C . HIS A 1 495 ? 5.829 17.301 39.951 1.00 97.25 495 HIS A C 1
ATOM 3836 O O . HIS A 1 495 ? 6.530 17.607 40.917 1.00 97.25 495 HIS A O 1
ATOM 3842 N N . ASP A 1 496 ? 5.962 16.150 39.288 1.00 95.88 496 ASP A N 1
ATOM 3843 C CA . ASP A 1 496 ? 6.878 15.068 39.645 1.00 95.88 496 ASP A CA 1
ATOM 3844 C C . ASP A 1 496 ? 8.054 14.903 38.671 1.00 95.88 496 ASP A C 1
ATOM 3846 O O . ASP A 1 496 ? 8.912 14.038 38.861 1.00 95.88 496 ASP A O 1
ATOM 3850 N N . SER A 1 497 ? 8.166 15.751 37.644 1.00 94.88 497 SER A N 1
ATOM 3851 C CA . SER A 1 497 ? 9.204 15.602 36.614 1.00 94.88 497 SER A CA 1
ATOM 3852 C C . SER A 1 497 ? 10.627 15.870 37.126 1.00 94.88 497 SER A C 1
ATOM 3854 O O . SER A 1 497 ? 11.600 15.577 36.434 1.00 94.88 497 SER A O 1
ATOM 3856 N N . CYS A 1 498 ? 10.765 16.419 38.337 1.00 95.94 498 CYS A N 1
ATOM 3857 C CA . CYS A 1 498 ? 12.044 16.730 38.981 1.00 95.94 498 CYS A CA 1
ATOM 3858 C C . CYS A 1 498 ? 12.329 15.871 40.225 1.00 95.94 498 CYS A C 1
ATOM 3860 O O . CYS A 1 498 ? 13.088 16.296 41.111 1.00 95.94 498 CYS A O 1
ATOM 3862 N N . ARG A 1 499 ? 11.722 14.681 40.331 1.00 94.75 499 ARG A N 1
ATOM 3863 C CA . ARG A 1 499 ? 12.085 13.705 41.367 1.00 94.75 499 ARG A CA 1
ATOM 3864 C C . ARG A 1 499 ? 13.488 13.142 41.140 1.00 94.75 499 ARG A C 1
ATOM 3866 O O . ARG A 1 499 ? 13.899 12.874 40.014 1.00 94.75 499 ARG A O 1
ATOM 3873 N N . GLU A 1 500 ? 14.211 12.930 42.232 1.00 93.44 500 GLU A N 1
ATOM 3874 C CA . GLU A 1 500 ? 15.527 12.279 42.240 1.00 93.44 500 GLU A CA 1
ATOM 3875 C C . GLU A 1 500 ? 15.441 10.794 42.619 1.00 93.44 500 GLU A C 1
ATOM 3877 O O . GLU A 1 500 ? 16.367 10.034 42.346 1.00 93.44 500 GLU A O 1
ATOM 3882 N N . ASN A 1 501 ? 14.340 10.374 43.253 1.00 91.44 501 ASN A N 1
ATOM 3883 C CA . ASN A 1 501 ? 14.033 8.981 43.579 1.00 91.44 501 ASN A CA 1
ATOM 3884 C C . ASN A 1 501 ? 12.516 8.759 43.771 1.00 91.44 501 ASN A C 1
ATOM 3886 O O . ASN A 1 501 ? 11.758 9.704 43.997 1.00 91.44 501 ASN A O 1
ATOM 3890 N N . ASP A 1 502 ? 12.087 7.494 43.726 1.00 86.56 502 ASP A N 1
ATOM 3891 C CA . ASP A 1 502 ? 10.690 7.079 43.954 1.00 86.56 502 ASP A CA 1
ATOM 3892 C C . ASP A 1 502 ? 10.275 7.049 45.436 1.00 86.56 502 ASP A C 1
ATOM 3894 O O . ASP A 1 502 ? 9.111 6.827 45.758 1.00 86.56 502 ASP A O 1
ATOM 3898 N N . GLY A 1 503 ? 11.217 7.251 46.355 1.00 84.62 503 GLY A N 1
ATOM 3899 C CA . GLY A 1 503 ? 10.962 7.267 47.787 1.00 84.62 503 GLY A CA 1
ATOM 3900 C C . GLY A 1 503 ? 10.702 8.677 48.313 1.00 84.62 503 GLY A C 1
ATOM 3901 O O . GLY A 1 503 ? 9.903 9.457 47.784 1.00 84.62 503 GLY A O 1
ATOM 3902 N N . ARG A 1 504 ? 11.383 9.006 49.414 1.00 86.31 504 ARG A N 1
ATOM 3903 C CA . ARG A 1 504 ? 11.260 10.307 50.067 1.00 86.31 504 ARG A CA 1
ATOM 3904 C C . ARG A 1 504 ? 12.142 11.336 49.369 1.00 86.31 504 ARG A C 1
ATOM 3906 O O . ARG A 1 504 ? 13.354 11.365 49.562 1.00 86.31 504 ARG A O 1
ATOM 3913 N N . ASP A 1 505 ? 11.494 12.251 48.670 1.00 91.88 505 ASP A N 1
ATOM 3914 C CA . ASP A 1 505 ? 12.122 13.406 48.044 1.00 91.88 505 ASP A CA 1
ATOM 3915 C C . ASP A 1 505 ? 11.328 14.661 48.425 1.00 91.88 505 ASP A C 1
ATOM 3917 O O . ASP A 1 505 ? 10.336 14.973 47.787 1.00 91.88 505 ASP A O 1
ATOM 3921 N N . PRO A 1 506 ? 11.653 15.373 49.512 1.00 90.12 506 PRO A N 1
ATOM 3922 C CA . PRO A 1 506 ? 10.796 16.454 50.006 1.00 90.12 506 PRO A CA 1
ATOM 3923 C C . PRO A 1 506 ? 10.834 17.727 49.146 1.00 90.12 506 PRO A C 1
ATOM 3925 O O . PRO A 1 506 ? 9.986 18.595 49.346 1.00 90.12 506 PRO A O 1
ATOM 3928 N N . PHE A 1 507 ? 11.791 17.848 48.218 1.00 94.38 507 PHE A N 1
ATOM 3929 C CA . PHE A 1 507 ? 12.047 19.079 47.462 1.00 94.38 507 PHE A CA 1
ATOM 3930 C C . PHE A 1 507 ? 11.672 18.993 45.973 1.00 94.38 507 PHE A C 1
ATOM 3932 O O . PHE A 1 507 ? 11.799 20.003 45.279 1.00 94.38 507 PHE A O 1
ATOM 3939 N N . HIS A 1 508 ? 11.181 17.847 45.481 1.00 95.75 508 HIS A N 1
ATOM 3940 C CA . HIS A 1 508 ? 10.793 17.681 44.070 1.00 95.75 508 HIS A CA 1
ATOM 3941 C C . HIS A 1 508 ? 9.790 18.737 43.600 1.00 95.75 508 HIS A C 1
ATOM 3943 O O . HIS A 1 508 ? 10.020 19.338 42.557 1.00 95.75 508 HIS A O 1
ATOM 3949 N N . GLY A 1 509 ? 8.766 19.055 44.398 1.00 96.75 509 GLY A N 1
ATOM 3950 C CA . GLY A 1 509 ? 7.793 20.093 44.052 1.00 96.75 509 GLY A CA 1
ATOM 3951 C C . GLY A 1 509 ? 8.414 21.486 43.879 1.00 96.75 509 GLY A C 1
ATOM 3952 O O . GLY A 1 509 ? 8.067 22.217 42.951 1.00 96.75 509 GLY A O 1
ATOM 3953 N N . SER A 1 510 ? 9.385 21.857 44.724 1.00 96.94 510 SER A N 1
ATOM 3954 C CA . SER A 1 510 ? 10.119 23.126 44.581 1.00 96.94 510 SER A CA 1
ATOM 3955 C C . SER A 1 510 ? 10.963 23.146 43.306 1.00 96.94 510 SER A C 1
ATOM 3957 O O . SER A 1 510 ? 10.941 24.138 42.583 1.00 96.94 510 SER A O 1
ATOM 3959 N N . ARG A 1 511 ? 11.650 22.040 42.990 1.00 97.88 511 ARG A N 1
ATOM 3960 C CA . ARG A 1 511 ? 12.418 21.916 41.741 1.00 97.88 511 ARG A CA 1
ATOM 3961 C C . ARG A 1 511 ? 11.515 21.933 40.508 1.00 97.88 511 ARG A C 1
ATOM 3963 O O . ARG A 1 511 ? 11.860 22.572 39.523 1.00 97.88 511 ARG A O 1
ATOM 3970 N N . ALA A 1 512 ? 10.343 21.307 40.575 1.00 97.44 512 ALA A N 1
ATOM 3971 C CA . ALA A 1 512 ? 9.341 21.366 39.516 1.00 97.44 512 ALA A CA 1
ATOM 3972 C C . ALA A 1 512 ? 8.851 22.805 39.277 1.00 97.44 512 ALA A C 1
ATOM 3974 O O . ALA A 1 512 ? 8.736 23.236 38.134 1.00 97.44 512 ALA A O 1
ATOM 3975 N N . ALA A 1 513 ? 8.629 23.592 40.335 1.00 97.44 513 ALA A N 1
ATOM 3976 C CA . ALA A 1 513 ? 8.269 25.007 40.204 1.00 97.44 513 ALA A CA 1
ATOM 3977 C C . ALA A 1 513 ? 9.405 25.867 39.602 1.00 97.44 513 ALA A C 1
ATOM 3979 O O . ALA A 1 513 ? 9.150 26.802 38.835 1.00 97.44 513 ALA A O 1
ATOM 3980 N N . GLU A 1 514 ? 10.665 25.550 39.910 1.00 97.75 514 GLU A N 1
ATOM 3981 C CA . GLU A 1 514 ? 11.826 26.168 39.256 1.00 97.75 514 GLU A CA 1
ATOM 3982 C C . GLU A 1 514 ? 11.905 25.779 37.774 1.00 97.75 514 GLU A C 1
ATOM 3984 O O . GLU A 1 514 ? 12.104 26.655 36.931 1.00 97.75 514 GLU A O 1
ATOM 3989 N N . LEU A 1 515 ? 11.663 24.507 37.436 1.00 97.38 515 LEU A N 1
ATOM 3990 C CA . LEU A 1 515 ? 11.610 24.037 36.052 1.00 97.38 515 LEU A CA 1
ATOM 3991 C C . LEU A 1 515 ? 10.506 24.748 35.260 1.00 97.38 515 LEU A C 1
ATOM 3993 O O . LEU A 1 515 ? 10.767 25.231 34.165 1.00 97.38 515 LEU A O 1
ATOM 3997 N N . VAL A 1 516 ? 9.306 24.900 35.825 1.00 97.56 516 VAL A N 1
ATOM 3998 C CA . VAL A 1 516 ? 8.212 25.683 35.217 1.00 97.56 516 VAL A CA 1
ATOM 3999 C C . VAL A 1 516 ? 8.683 27.094 34.845 1.00 97.56 516 VAL A C 1
ATOM 4001 O O . VAL A 1 516 ? 8.407 27.573 33.749 1.00 97.56 516 VAL A O 1
ATOM 4004 N N . THR A 1 517 ? 9.457 27.744 35.721 1.00 96.88 517 THR A N 1
ATOM 4005 C CA . THR A 1 517 ? 10.015 29.080 35.449 1.00 96.88 517 THR A CA 1
ATOM 4006 C C . THR A 1 517 ? 11.028 29.055 34.300 1.00 96.88 517 THR A C 1
ATOM 4008 O O . THR A 1 517 ? 11.077 29.995 33.514 1.00 96.88 517 THR A O 1
ATOM 4011 N N . GLN A 1 518 ? 11.820 27.985 34.177 1.00 96.75 518 GLN A N 1
ATOM 4012 C CA . GLN A 1 518 ? 12.786 27.811 33.085 1.00 96.75 518 GLN A CA 1
ATOM 4013 C C . GLN A 1 518 ? 12.114 27.523 31.736 1.00 96.75 518 GLN A C 1
ATOM 4015 O O . GLN A 1 518 ? 12.638 27.923 30.700 1.00 96.75 518 GLN A O 1
ATOM 4020 N N . LEU A 1 519 ? 10.975 26.825 31.740 1.00 95.81 519 LEU A N 1
ATOM 4021 C CA . LEU A 1 519 ? 10.245 26.455 30.524 1.00 95.81 519 LEU A CA 1
ATOM 4022 C C . LEU A 1 519 ? 9.416 27.610 29.944 1.00 95.81 519 LEU A C 1
ATOM 4024 O O . LEU A 1 519 ? 9.111 27.592 28.748 1.00 95.81 519 LEU A O 1
ATOM 4028 N N . GLN A 1 520 ? 9.044 28.592 30.770 1.00 95.25 520 GLN A N 1
ATOM 4029 C CA . GLN A 1 520 ? 8.239 29.741 30.358 1.00 95.25 520 GLN A CA 1
ATOM 4030 C C . GLN A 1 520 ? 8.925 30.550 29.247 1.00 95.25 520 GLN A C 1
ATOM 4032 O O . GLN A 1 520 ? 10.064 30.990 29.391 1.00 95.25 520 GLN A O 1
ATOM 4037 N N . GLY A 1 521 ? 8.210 30.786 28.146 1.00 87.12 521 GLY A N 1
ATOM 4038 C CA . GLY A 1 521 ? 8.714 31.493 26.966 1.00 87.12 521 GLY A CA 1
ATOM 4039 C C . GLY A 1 521 ? 9.537 30.625 26.008 1.00 87.12 521 GLY A C 1
ATOM 4040 O O . GLY A 1 521 ? 9.894 31.100 24.932 1.00 87.12 521 GLY A O 1
ATOM 4041 N N . ALA A 1 522 ? 9.834 29.373 26.376 1.00 90.75 522 ALA A N 1
ATOM 4042 C CA . ALA A 1 522 ? 10.585 28.428 25.550 1.00 90.75 522 ALA A CA 1
ATOM 4043 C C . ALA A 1 522 ? 9.723 27.239 25.101 1.00 90.75 522 ALA A C 1
ATOM 4045 O O . ALA A 1 522 ? 9.592 26.994 23.907 1.00 90.75 522 ALA A O 1
ATOM 4046 N N . LEU A 1 523 ? 9.133 26.515 26.056 1.00 89.06 523 LEU A N 1
ATOM 4047 C CA . LEU A 1 523 ? 8.331 25.306 25.807 1.00 89.06 523 LEU A CA 1
ATOM 4048 C C . LEU A 1 523 ? 6.905 25.402 26.362 1.00 89.06 523 LEU A C 1
ATOM 4050 O O . LEU A 1 523 ? 6.038 24.643 25.937 1.00 89.06 523 LEU A O 1
ATOM 4054 N N . ILE A 1 524 ? 6.653 26.339 27.281 1.00 91.75 524 ILE A N 1
ATOM 4055 C CA . ILE A 1 524 ? 5.313 26.695 27.761 1.00 91.75 524 ILE A CA 1
ATOM 4056 C C . ILE A 1 524 ? 5.135 28.213 27.676 1.00 91.75 524 ILE A C 1
ATOM 4058 O O . ILE A 1 524 ? 6.090 28.960 27.878 1.00 91.75 524 ILE A O 1
ATOM 4062 N N . ASN A 1 525 ? 3.922 28.673 27.378 1.00 89.50 525 ASN A N 1
ATOM 4063 C CA . ASN A 1 525 ? 3.594 30.095 27.266 1.00 89.50 525 ASN A CA 1
ATOM 4064 C C . ASN A 1 525 ? 2.329 30.389 28.072 1.00 89.50 525 ASN A C 1
ATOM 4066 O O . ASN A 1 525 ? 1.226 30.341 27.538 1.00 89.50 525 ASN A O 1
ATOM 4070 N N . LEU A 1 526 ? 2.506 30.656 29.364 1.00 90.38 526 LEU A N 1
ATOM 4071 C CA . LEU A 1 526 ? 1.425 30.987 30.293 1.00 90.38 526 LEU A CA 1
ATOM 4072 C C . LEU A 1 526 ? 1.327 32.489 30.536 1.00 90.38 526 LEU A C 1
ATOM 4074 O O . LEU A 1 526 ? 2.341 33.194 30.475 1.00 90.38 526 LEU A O 1
ATOM 4078 N N . ASP A 1 527 ? 0.137 32.982 30.872 1.00 91.12 527 ASP A N 1
ATOM 4079 C CA . ASP A 1 527 ? 0.042 34.316 31.458 1.00 91.12 527 ASP A CA 1
ATOM 4080 C C . ASP A 1 527 ? 0.633 34.347 32.886 1.00 91.12 527 ASP A C 1
ATOM 4082 O O . ASP A 1 527 ? 0.966 33.320 33.484 1.00 91.12 527 ASP A O 1
ATOM 4086 N N . ALA A 1 528 ? 0.812 35.545 33.450 1.00 88.94 528 ALA A N 1
ATOM 4087 C CA . ALA A 1 528 ? 1.439 35.696 34.765 1.00 88.94 528 ALA A CA 1
ATOM 4088 C C . ALA A 1 528 ? 0.638 35.034 35.904 1.00 88.94 528 ALA A C 1
ATOM 4090 O O . ALA A 1 528 ? 1.231 34.578 36.879 1.00 88.94 528 ALA A O 1
ATOM 4091 N N . CYS A 1 529 ? -0.691 34.982 35.794 1.00 91.19 529 CYS A N 1
ATOM 4092 C CA . CYS A 1 529 ? -1.557 34.351 36.784 1.00 91.19 529 CYS A CA 1
ATOM 4093 C C . CYS A 1 529 ? -1.445 32.825 36.693 1.00 91.19 529 CYS A C 1
ATOM 4095 O O . CYS A 1 529 ? -1.189 32.160 37.694 1.00 91.19 529 CYS A O 1
ATOM 4097 N N . GLU A 1 530 ? -1.560 32.275 35.485 1.00 94.69 530 GLU A N 1
ATOM 4098 C CA . GLU A 1 530 ? -1.425 30.845 35.206 1.00 94.69 530 GLU A CA 1
ATOM 4099 C C . GLU A 1 530 ? -0.055 30.304 35.619 1.00 94.69 530 GLU A C 1
ATOM 4101 O O . GLU A 1 530 ? 0.035 29.247 36.246 1.00 94.69 530 GLU A O 1
ATOM 4106 N N . LEU A 1 531 ? 1.010 31.054 35.320 1.00 95.81 531 LEU A N 1
ATOM 4107 C CA . LEU A 1 531 ? 2.372 30.697 35.697 1.00 95.81 531 LEU A CA 1
ATOM 4108 C C . LEU A 1 531 ? 2.534 30.607 37.219 1.00 95.81 531 LEU A C 1
ATOM 4110 O O . LEU A 1 531 ? 3.115 29.643 37.722 1.00 95.81 531 LEU A O 1
ATOM 4114 N N . GLU A 1 532 ? 2.012 31.583 37.966 1.00 95.88 532 GLU A N 1
ATOM 4115 C CA . GLU A 1 532 ? 2.068 31.553 39.430 1.00 95.88 532 GLU A CA 1
ATOM 4116 C C . GLU A 1 532 ? 1.206 30.428 40.014 1.00 95.88 532 GLU A C 1
ATOM 4118 O O . GLU A 1 532 ? 1.668 29.717 40.910 1.00 95.88 532 GLU A O 1
ATOM 4123 N N . LEU A 1 533 ? 0.006 30.184 39.475 1.00 97.50 533 LEU A N 1
ATOM 4124 C CA . LEU A 1 533 ? -0.841 29.065 39.899 1.00 97.50 533 LEU A CA 1
ATOM 4125 C C . LEU A 1 533 ? -0.152 27.713 39.678 1.00 97.50 533 LEU A C 1
ATOM 4127 O O . LEU A 1 533 ? -0.159 26.875 40.581 1.00 97.50 533 LEU A O 1
ATOM 4131 N N . LEU A 1 534 ? 0.492 27.508 38.525 1.00 98.19 534 LEU A N 1
ATOM 4132 C CA . LEU A 1 534 ? 1.234 26.282 38.227 1.00 98.19 534 LEU A CA 1
ATOM 4133 C C . LEU A 1 534 ? 2.427 26.096 39.175 1.00 98.19 534 LEU A C 1
ATOM 4135 O O . LEU A 1 534 ? 2.627 25.006 39.712 1.00 98.19 534 LEU A O 1
ATOM 4139 N N . LYS A 1 535 ? 3.193 27.160 39.443 1.00 98.25 535 LYS A N 1
ATOM 4140 C CA . LYS A 1 535 ? 4.319 27.124 40.393 1.00 98.25 535 LYS A CA 1
ATOM 4141 C C . LYS A 1 535 ? 3.858 26.786 41.810 1.00 98.25 535 LYS A C 1
ATOM 4143 O O . LYS A 1 535 ? 4.489 25.960 42.470 1.00 98.25 535 LYS A O 1
ATOM 4148 N N . ILE A 1 536 ? 2.766 27.394 42.278 1.00 97.56 536 ILE A N 1
ATOM 4149 C CA . ILE A 1 536 ? 2.176 27.104 43.593 1.00 97.56 536 ILE A CA 1
ATOM 4150 C C . ILE A 1 536 ? 1.695 25.652 43.645 1.00 97.56 536 ILE A C 1
ATOM 4152 O O . ILE A 1 536 ? 2.009 24.939 44.602 1.00 97.56 536 ILE A O 1
ATOM 4156 N N . ALA A 1 537 ? 0.990 25.200 42.604 1.00 98.00 537 ALA A N 1
ATOM 4157 C CA . ALA A 1 537 ? 0.494 23.836 42.510 1.00 98.00 537 ALA A CA 1
ATOM 4158 C C . ALA A 1 537 ? 1.645 22.824 42.596 1.00 98.00 537 ALA A C 1
ATOM 4160 O O . ALA A 1 537 ? 1.622 21.970 43.484 1.00 98.00 537 ALA A O 1
ATOM 4161 N N . CYS A 1 538 ? 2.687 22.970 41.770 1.00 98.12 538 CYS A N 1
ATOM 4162 C CA . CYS A 1 538 ? 3.870 22.108 41.802 1.00 98.12 538 CYS A CA 1
ATOM 4163 C C . CYS A 1 538 ? 4.584 22.150 43.159 1.00 98.12 538 CYS A C 1
ATOM 4165 O O . CYS A 1 538 ? 4.934 21.105 43.696 1.00 98.12 538 CYS A O 1
ATOM 4167 N N . LYS A 1 539 ? 4.769 23.326 43.765 1.00 97.12 539 LYS A N 1
ATOM 4168 C CA . LYS A 1 539 ? 5.525 23.451 45.019 1.00 97.12 539 LYS A CA 1
ATOM 4169 C C . LYS A 1 539 ? 4.826 22.815 46.224 1.00 97.12 539 LYS A C 1
ATOM 4171 O O . LYS A 1 539 ? 5.499 22.230 47.070 1.00 97.12 539 LYS A O 1
ATOM 4176 N N . GLY A 1 540 ? 3.505 22.957 46.322 1.00 93.75 540 GLY A N 1
ATOM 4177 C CA . GLY A 1 540 ? 2.749 22.611 47.531 1.00 93.75 540 GLY A CA 1
ATOM 4178 C C . GLY A 1 540 ? 2.117 21.218 47.557 1.00 93.75 540 GLY A C 1
ATOM 4179 O O . GLY A 1 540 ? 1.704 20.780 48.629 1.00 93.75 540 GLY A O 1
ATOM 4180 N N . HIS A 1 541 ? 2.045 20.510 46.423 1.00 94.75 541 HIS A N 1
ATOM 4181 C CA . HIS A 1 541 ? 1.146 19.354 46.270 1.00 94.75 541 HIS A CA 1
ATOM 4182 C C . HIS A 1 541 ? 1.335 18.229 47.304 1.00 94.75 541 HIS A C 1
ATOM 4184 O O . HIS A 1 541 ? 0.349 17.633 47.746 1.00 94.75 541 HIS A O 1
ATOM 4190 N N . THR A 1 542 ? 2.569 17.992 47.761 1.00 88.62 542 THR A N 1
ATOM 4191 C CA . THR A 1 542 ? 2.882 16.936 48.736 1.00 88.62 542 THR A CA 1
ATOM 4192 C C . THR A 1 542 ? 2.553 17.303 50.188 1.00 88.62 542 THR A C 1
ATOM 4194 O O . THR A 1 542 ? 2.149 16.432 50.957 1.00 88.62 542 THR A O 1
ATOM 4197 N N . HIS A 1 543 ? 2.779 18.558 50.596 1.00 85.62 543 HIS A N 1
ATOM 4198 C CA . HIS A 1 543 ? 2.865 18.929 52.023 1.00 85.62 543 HIS A CA 1
ATOM 4199 C C . HIS A 1 543 ? 1.728 19.828 52.503 1.00 85.62 543 HIS A C 1
ATOM 4201 O O . HIS A 1 543 ? 1.420 19.836 53.694 1.00 85.62 543 HIS A O 1
ATOM 4207 N N . GLU A 1 544 ? 1.116 20.591 51.604 1.00 89.69 544 GLU A N 1
ATOM 4208 C CA . GLU A 1 544 ? 0.060 21.536 51.961 1.00 89.69 544 GLU A CA 1
ATOM 4209 C C . GLU A 1 544 ? -1.281 20.819 52.133 1.00 89.69 544 GLU A C 1
ATOM 4211 O O . GLU A 1 544 ? -1.596 19.888 51.401 1.00 89.69 544 GLU A O 1
ATOM 4216 N N . SER A 1 545 ? -2.119 21.235 53.082 1.00 83.19 545 SER A N 1
ATOM 4217 C CA . SER A 1 545 ? -3.404 20.560 53.338 1.00 83.19 545 SER A CA 1
ATOM 4218 C C . SER A 1 545 ? -4.538 21.032 52.421 1.00 83.19 545 SER A C 1
ATOM 4220 O O . SER A 1 545 ? -5.473 20.272 52.180 1.00 83.19 545 SER A O 1
ATOM 4222 N N . GLY A 1 546 ? -4.444 22.238 51.855 1.00 87.88 546 GLY A N 1
ATOM 4223 C CA . GLY A 1 546 ? -5.420 22.779 50.910 1.00 87.88 546 GLY A CA 1
ATOM 4224 C C . GLY A 1 546 ? -5.098 24.206 50.466 1.00 87.88 546 GLY A C 1
ATOM 4225 O O . GLY A 1 546 ? -4.212 24.852 51.022 1.00 87.88 546 GLY A O 1
ATOM 4226 N N . HIS A 1 547 ? -5.802 24.694 49.446 1.00 92.25 547 HIS A N 1
ATOM 4227 C CA . HIS A 1 547 ? -5.594 26.028 48.881 1.00 92.25 547 HIS A CA 1
ATOM 4228 C C . HIS A 1 547 ? -6.936 26.694 48.550 1.00 92.25 547 HIS A C 1
ATOM 4230 O O . HIS A 1 547 ? -7.901 26.011 48.213 1.00 92.25 547 HIS A O 1
ATOM 4236 N N . GLY A 1 548 ? -7.009 28.025 48.666 1.00 88.88 548 GLY A N 1
ATOM 4237 C CA . GLY A 1 548 ? -8.241 28.786 48.407 1.00 88.88 548 GLY A CA 1
ATOM 4238 C C . GLY A 1 548 ? -8.581 28.935 46.920 1.00 88.88 548 GLY A C 1
ATOM 4239 O O . GLY A 1 548 ? -9.748 29.099 46.574 1.00 88.88 548 GLY A O 1
ATOM 4240 N N . ASP A 1 549 ? -7.573 28.860 46.050 1.00 96.88 549 ASP A N 1
ATOM 4241 C CA . ASP A 1 549 ? -7.764 28.873 44.596 1.00 96.88 549 ASP A CA 1
ATOM 4242 C C . ASP A 1 549 ? -8.239 27.498 44.082 1.00 96.88 549 ASP A C 1
ATOM 4244 O O . ASP A 1 549 ? -7.575 26.489 44.361 1.00 96.88 549 ASP A O 1
ATOM 4248 N N . PRO A 1 550 ? -9.347 27.434 43.317 1.00 95.25 550 PRO A N 1
ATOM 4249 C CA . PRO A 1 550 ? -9.918 26.178 42.841 1.00 95.25 550 PRO A CA 1
ATOM 4250 C C . PRO A 1 550 ? -8.999 25.416 41.881 1.00 95.25 550 PRO A C 1
ATOM 4252 O O . PRO A 1 550 ? -9.086 24.190 41.826 1.00 95.25 550 PRO A O 1
ATOM 4255 N N . THR A 1 551 ? -8.106 26.093 41.157 1.00 97.00 551 THR A N 1
ATOM 4256 C CA . THR A 1 551 ? -7.157 25.460 40.233 1.00 97.00 551 THR A CA 1
ATOM 4257 C C . THR A 1 551 ? -6.098 24.685 41.000 1.00 97.00 551 THR A C 1
ATOM 4259 O O . THR A 1 551 ? -5.949 23.483 40.793 1.00 97.00 551 THR A O 1
ATOM 4262 N N . VAL A 1 552 ? -5.429 25.335 41.957 1.00 97.88 552 VAL A N 1
ATOM 4263 C CA . VAL A 1 552 ? -4.415 24.689 42.811 1.00 97.88 552 VAL A CA 1
ATOM 4264 C C . VAL A 1 552 ? -5.031 23.538 43.611 1.00 97.88 552 VAL A C 1
ATOM 4266 O O . VAL A 1 552 ? -4.482 22.439 43.641 1.00 97.88 552 VAL A O 1
ATOM 4269 N N . ALA A 1 553 ? -6.208 23.767 44.200 1.00 97.44 553 ALA A N 1
ATOM 4270 C CA . ALA A 1 553 ? -6.950 22.743 44.930 1.00 97.44 553 ALA A CA 1
ATOM 4271 C C . ALA A 1 553 ? -7.291 21.528 44.046 1.00 97.44 553 ALA A C 1
ATOM 4273 O O . ALA A 1 553 ? -7.176 20.388 44.490 1.00 97.44 553 ALA A O 1
ATOM 4274 N N . THR A 1 554 ? -7.667 21.764 42.785 1.00 98.06 554 THR A N 1
ATOM 4275 C CA . THR A 1 554 ? -7.970 20.701 41.816 1.00 98.06 554 THR A CA 1
ATOM 4276 C C . THR A 1 554 ? -6.723 19.908 41.430 1.00 98.06 554 THR A C 1
ATOM 4278 O O . THR A 1 554 ? -6.790 18.683 41.375 1.00 98.06 554 THR A O 1
ATOM 4281 N N . CYS A 1 555 ? -5.585 20.572 41.210 1.00 98.38 555 CYS A N 1
ATOM 4282 C CA . CYS A 1 555 ? -4.309 19.906 40.942 1.00 98.38 555 CYS A CA 1
ATOM 4283 C C . CYS A 1 555 ? -3.920 18.950 42.078 1.00 98.38 555 CYS A C 1
ATOM 4285 O O . CYS A 1 555 ? -3.573 17.796 41.836 1.00 98.38 555 CYS A O 1
ATOM 4287 N N . TRP A 1 556 ? -4.024 19.404 43.328 1.00 98.12 556 TRP A N 1
ATOM 4288 C CA . TRP A 1 556 ? -3.663 18.584 44.486 1.00 98.12 556 TRP A CA 1
ATOM 4289 C C . TRP A 1 556 ? -4.625 17.420 44.705 1.00 98.12 556 TRP A C 1
ATOM 4291 O O . TRP A 1 556 ? -4.184 16.317 45.021 1.00 98.12 556 TRP A O 1
ATOM 4301 N N . ASP A 1 557 ? -5.925 17.630 44.492 1.00 97.62 557 ASP A N 1
ATOM 4302 C CA . ASP A 1 557 ? -6.903 16.543 44.544 1.00 97.62 557 ASP A CA 1
ATOM 4303 C C . ASP A 1 557 ? -6.640 15.501 43.460 1.00 97.62 557 ASP A C 1
ATOM 4305 O O . ASP A 1 557 ? -6.732 14.305 43.723 1.00 97.62 557 ASP A O 1
ATOM 4309 N N . ALA A 1 558 ? -6.277 15.945 42.257 1.00 97.12 558 ALA A N 1
ATOM 4310 C CA . ALA A 1 558 ? -5.996 15.065 41.135 1.00 97.12 558 ALA A CA 1
ATOM 4311 C C . ALA A 1 558 ? -4.822 14.111 41.397 1.00 97.12 558 ALA A C 1
ATOM 4313 O O . ALA A 1 558 ? -4.919 12.930 41.053 1.00 97.12 558 ALA A O 1
ATOM 4314 N N . ASP A 1 559 ? -3.756 14.612 42.028 1.00 97.25 559 ASP A N 1
ATOM 4315 C CA . ASP A 1 559 ? -2.611 13.808 42.470 1.00 97.25 559 ASP A CA 1
ATOM 4316 C C . ASP A 1 559 ? -2.979 12.871 43.632 1.00 97.25 559 ASP A C 1
ATOM 4318 O O . ASP A 1 559 ? -2.760 11.659 43.563 1.00 97.25 559 ASP A O 1
ATOM 4322 N N . ARG A 1 560 ? -3.649 13.392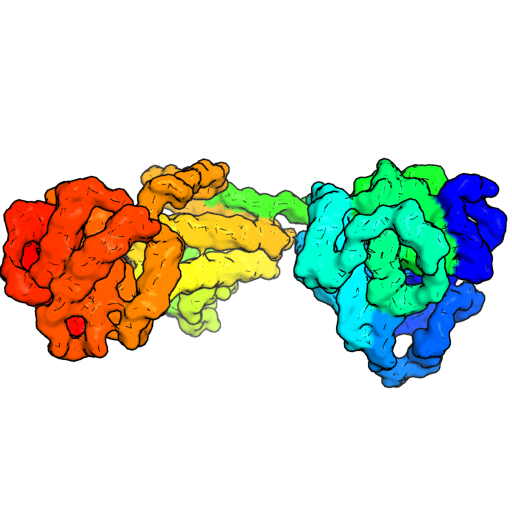 44.668 1.00 96.06 560 ARG A N 1
ATOM 4323 C CA . ARG A 1 560 ? -4.048 12.596 45.843 1.00 96.06 560 ARG A CA 1
ATOM 4324 C C . ARG A 1 560 ? -4.983 11.448 45.494 1.00 96.06 560 ARG A C 1
ATOM 4326 O O . ARG A 1 560 ? -4.861 10.375 46.077 1.00 96.06 560 ARG A O 1
ATOM 4333 N N . LEU A 1 561 ? -5.893 11.644 44.542 1.00 94.50 561 LEU A N 1
ATOM 4334 C CA . LEU A 1 561 ? -6.780 10.584 44.059 1.00 94.50 561 LEU A CA 1
ATOM 4335 C C . LEU A 1 561 ? -6.009 9.428 43.400 1.00 94.50 561 LEU A C 1
ATOM 4337 O O . LEU A 1 561 ? -6.512 8.308 43.383 1.00 94.50 561 LEU A O 1
ATOM 4341 N N . ASP A 1 562 ? -4.789 9.665 42.904 1.00 93.75 562 ASP A N 1
ATOM 4342 C CA . ASP A 1 562 ? -3.931 8.633 42.313 1.00 93.75 562 ASP A CA 1
ATOM 4343 C C . ASP A 1 562 ? -2.984 7.960 43.325 1.00 93.75 562 ASP A C 1
ATOM 4345 O O . ASP A 1 562 ? -2.097 7.197 42.934 1.00 93.75 562 ASP A O 1
ATOM 4349 N N . LEU A 1 563 ? -3.138 8.205 44.633 1.00 91.19 563 LEU A N 1
ATOM 4350 C CA . LEU A 1 563 ? -2.354 7.525 45.680 1.00 91.19 563 LEU A CA 1
ATOM 4351 C C . LEU A 1 563 ? -2.579 6.004 45.703 1.00 91.19 563 LEU A C 1
ATOM 4353 O O . LEU A 1 563 ? -1.699 5.256 46.131 1.00 91.19 563 LEU A O 1
ATOM 4357 N N . ILE A 1 564 ? -3.705 5.536 45.154 1.00 84.62 564 ILE A N 1
ATOM 4358 C CA . ILE A 1 564 ? -4.028 4.108 45.022 1.00 84.62 564 ILE A CA 1
ATOM 4359 C C . ILE A 1 564 ? -2.930 3.364 44.246 1.00 84.62 564 ILE A C 1
ATOM 4361 O O . ILE A 1 564 ? -2.685 2.191 44.504 1.00 84.62 564 ILE A O 1
ATOM 4365 N N . ARG A 1 565 ? -2.204 4.051 43.349 1.00 89.38 565 ARG A N 1
ATOM 4366 C CA . ARG A 1 565 ? -1.098 3.468 42.570 1.00 89.38 565 ARG A CA 1
ATOM 4367 C C . ARG A 1 565 ? 0.026 2.870 43.429 1.00 89.38 565 ARG A C 1
ATOM 4369 O O . ARG A 1 565 ? 0.783 2.047 42.929 1.00 89.38 565 ARG A O 1
ATOM 4376 N N . ILE A 1 566 ? 0.168 3.343 44.669 1.00 88.25 566 ILE A N 1
ATOM 4377 C CA . ILE A 1 566 ? 1.165 2.892 45.650 1.00 88.25 566 ILE A CA 1
ATOM 4378 C C . ILE A 1 566 ? 0.502 2.238 46.866 1.00 88.25 566 ILE A C 1
ATOM 4380 O O . ILE A 1 566 ? 1.034 2.306 47.971 1.00 88.25 566 ILE A O 1
ATOM 4384 N N . ASP A 1 567 ? -0.677 1.645 46.670 1.00 85.25 567 ASP A N 1
ATOM 4385 C CA . ASP A 1 567 ? -1.453 0.956 47.707 1.00 85.25 567 ASP A CA 1
ATOM 4386 C C . ASP A 1 567 ? -1.852 1.856 48.893 1.00 85.25 567 ASP A C 1
ATOM 4388 O O . ASP A 1 567 ? -2.114 1.384 50.001 1.00 85.25 567 ASP A O 1
ATOM 4392 N N . ILE A 1 568 ? -1.935 3.173 48.668 1.00 88.75 568 ILE A N 1
ATOM 4393 C CA . ILE A 1 568 ? -2.428 4.139 49.652 1.00 88.75 568 ILE A CA 1
ATOM 4394 C C . ILE A 1 568 ? -3.833 4.570 49.246 1.00 88.75 568 ILE A C 1
ATOM 4396 O O . ILE A 1 568 ? -4.028 5.247 48.238 1.00 88.75 568 ILE A O 1
ATOM 4400 N N . MET A 1 569 ? -4.825 4.211 50.059 1.00 89.38 569 MET A N 1
ATOM 4401 C CA . MET A 1 569 ? -6.190 4.686 49.850 1.00 89.38 569 MET A CA 1
ATOM 4402 C C . MET A 1 569 ? -6.251 6.204 50.103 1.00 89.38 569 MET A C 1
ATOM 4404 O O . MET A 1 569 ? -5.811 6.648 51.170 1.00 89.38 569 MET A O 1
ATOM 4408 N N . PRO A 1 570 ? -6.766 7.015 49.161 1.00 89.56 570 PRO A N 1
ATOM 4409 C CA . PRO A 1 570 ? -6.944 8.440 49.379 1.00 89.56 570 PRO A CA 1
ATOM 4410 C C . PRO A 1 570 ? -7.919 8.692 50.531 1.00 89.56 570 PRO A C 1
ATOM 4412 O O . PRO A 1 570 ? -8.896 7.973 50.723 1.00 89.56 570 PRO A O 1
ATOM 4415 N N . ASP A 1 571 ? -7.636 9.735 51.301 1.00 91.12 571 ASP A N 1
ATOM 4416 C CA . ASP A 1 571 ? -8.438 10.151 52.449 1.00 91.12 571 ASP A CA 1
ATOM 4417 C C . ASP A 1 571 ? -9.311 11.353 52.037 1.00 91.12 571 ASP A C 1
ATOM 4419 O O . ASP A 1 571 ? -8.753 12.387 51.646 1.00 91.12 571 ASP A O 1
ATOM 4423 N N . PRO A 1 572 ? -10.657 11.262 52.097 1.00 92.00 572 PRO A N 1
ATOM 4424 C CA . PRO A 1 572 ? -11.545 12.380 51.778 1.00 92.00 572 PRO A CA 1
ATOM 4425 C C . PRO A 1 572 ? -11.247 13.651 52.588 1.00 92.00 572 PRO A C 1
ATOM 4427 O O . PRO A 1 572 ? -11.424 14.758 52.075 1.00 92.00 572 PRO A O 1
ATOM 4430 N N . ASP A 1 573 ? -10.751 13.529 53.823 1.00 90.69 573 ASP A N 1
ATOM 4431 C CA . ASP A 1 573 ? -10.410 14.686 54.659 1.00 90.69 573 ASP A CA 1
ATOM 4432 C C . ASP A 1 573 ? -9.138 15.398 54.188 1.00 90.69 573 ASP A C 1
ATOM 4434 O O . ASP A 1 573 ? -8.922 16.569 54.508 1.00 90.69 573 ASP A O 1
ATOM 4438 N N . ARG A 1 574 ? -8.328 14.725 53.364 1.00 89.69 574 ARG A N 1
ATOM 4439 C CA . ARG A 1 574 ? -7.151 15.300 52.709 1.00 89.69 574 ARG A CA 1
ATOM 4440 C C . ARG A 1 574 ? -7.449 15.877 51.333 1.00 89.69 574 ARG A C 1
ATOM 4442 O O . ARG A 1 574 ? -6.518 16.369 50.706 1.00 89.69 574 ARG A O 1
ATOM 4449 N N . LEU A 1 575 ? -8.686 15.836 50.840 1.00 94.12 575 LEU A N 1
ATOM 4450 C CA . LEU A 1 575 ? -9.033 16.488 49.576 1.00 94.12 575 LEU A CA 1
ATOM 4451 C C . LEU A 1 575 ? -9.570 17.905 49.803 1.00 94.12 575 LEU A C 1
ATOM 4453 O O . LEU A 1 575 ? -10.281 18.194 50.767 1.00 94.12 575 LEU A O 1
ATOM 4457 N N . CYS A 1 576 ? -9.210 18.804 48.901 1.00 94.19 576 CYS A N 1
ATOM 4458 C CA . CYS A 1 576 ? -9.433 20.237 48.968 1.00 94.19 576 CYS A CA 1
ATOM 4459 C C . CYS A 1 576 ? -10.839 20.605 48.480 1.00 94.19 576 CYS A C 1
ATOM 4461 O O . CYS A 1 576 ? -11.535 21.412 49.099 1.00 94.19 576 CYS A O 1
ATOM 4463 N N . THR A 1 577 ? -11.273 20.020 47.364 1.00 94.81 577 THR A N 1
ATOM 4464 C CA . THR A 1 577 ? -12.509 20.390 46.669 1.00 94.81 577 THR A CA 1
ATOM 4465 C C . THR A 1 577 ? -13.657 19.448 47.021 1.00 94.81 577 THR A C 1
ATOM 4467 O O . THR A 1 577 ? -13.469 18.263 47.293 1.00 94.81 577 THR A O 1
ATOM 4470 N N . LYS A 1 578 ? -14.900 19.950 46.975 1.00 93.75 578 LYS A N 1
ATOM 4471 C CA . LYS A 1 578 ? -16.095 19.101 47.160 1.00 93.75 578 LYS A CA 1
ATOM 4472 C C . LYS A 1 578 ? -16.160 17.974 46.124 1.00 93.75 578 LYS A C 1
ATOM 4474 O O . LYS A 1 578 ? -16.559 16.865 46.459 1.00 93.75 578 LYS A O 1
ATOM 4479 N N . ALA A 1 579 ? -15.754 18.271 44.890 1.00 92.25 579 ALA A N 1
ATOM 4480 C CA . ALA A 1 579 ? -15.705 17.310 43.798 1.00 92.25 579 ALA A CA 1
ATOM 4481 C C . ALA A 1 579 ? -14.663 16.213 44.047 1.00 92.25 579 ALA A C 1
ATOM 4483 O O . ALA A 1 579 ? -14.974 15.036 43.888 1.00 92.25 579 ALA A O 1
ATOM 4484 N N . GLY A 1 580 ? -13.468 16.589 44.514 1.00 93.62 580 GLY A N 1
ATOM 4485 C CA . GLY A 1 580 ? -12.430 15.649 44.926 1.00 93.62 580 GLY A CA 1
ATOM 4486 C C . GLY A 1 580 ? -12.943 14.718 46.016 1.00 93.62 580 GLY A C 1
ATOM 4487 O O . GLY A 1 580 ? -12.893 13.502 45.857 1.00 93.62 580 GLY A O 1
ATOM 4488 N N . LYS A 1 581 ? -13.527 15.278 47.084 1.00 95.81 581 LYS A N 1
ATOM 4489 C CA . LYS A 1 581 ? -14.106 14.503 48.196 1.00 95.81 581 LYS A CA 1
ATOM 4490 C C . LYS A 1 581 ? -15.145 13.487 47.733 1.00 95.81 581 LYS A C 1
ATOM 4492 O O . LYS A 1 581 ? -15.051 12.325 48.111 1.00 95.81 581 LYS A O 1
ATOM 4497 N N . ALA A 1 582 ? -16.095 13.913 46.901 1.00 91.38 582 ALA A N 1
ATOM 4498 C CA . ALA A 1 582 ? -17.105 13.018 46.338 1.00 91.38 582 ALA A CA 1
ATOM 4499 C C . ALA A 1 582 ? -16.456 11.892 45.520 1.00 91.38 582 ALA A C 1
ATOM 4501 O O . ALA A 1 582 ? -16.739 10.722 45.747 1.00 91.38 582 ALA A O 1
ATOM 4502 N N . ARG A 1 583 ? -15.498 12.236 44.650 1.00 89.38 583 ARG A N 1
ATOM 4503 C CA . ARG A 1 583 ? -14.781 11.258 43.827 1.00 89.38 583 ARG A CA 1
ATOM 4504 C C . ARG A 1 583 ? -13.989 10.247 44.659 1.00 89.38 583 ARG A C 1
ATOM 4506 O O . ARG A 1 583 ? -13.914 9.083 44.285 1.00 89.38 583 ARG A O 1
ATOM 4513 N N . CYS A 1 584 ? -13.401 10.681 45.770 1.00 91.25 584 CYS A N 1
ATOM 4514 C CA . CYS A 1 584 ? -12.687 9.812 46.702 1.00 91.25 584 CYS A CA 1
ATOM 4515 C C . CYS A 1 584 ? -13.626 8.805 47.374 1.00 91.25 584 CYS A C 1
ATOM 4517 O O . CYS A 1 584 ? -13.308 7.621 47.433 1.00 91.25 584 CYS A O 1
ATOM 4519 N N . ILE A 1 585 ? -14.806 9.254 47.813 1.00 90.00 585 ILE A N 1
ATOM 4520 C CA . ILE A 1 585 ? -15.831 8.376 48.392 1.00 90.00 585 ILE A CA 1
ATOM 4521 C C . ILE A 1 585 ? -16.263 7.319 47.368 1.00 90.00 585 ILE A C 1
ATOM 4523 O O . ILE A 1 585 ? -16.224 6.133 47.687 1.00 90.00 585 ILE A O 1
ATOM 4527 N N . ASP A 1 586 ? -16.553 7.721 46.126 1.00 85.44 586 ASP A N 1
ATOM 4528 C CA . ASP A 1 586 ? -16.921 6.787 45.052 1.00 85.44 586 ASP A CA 1
ATOM 4529 C C . ASP A 1 586 ? -15.833 5.723 44.809 1.00 85.44 586 ASP A C 1
ATOM 4531 O O . ASP A 1 586 ? -16.136 4.551 44.572 1.00 85.44 586 ASP A O 1
ATOM 4535 N N . LEU A 1 587 ? -14.554 6.123 44.856 1.00 78.81 587 LEU A N 1
ATOM 4536 C CA . LEU A 1 587 ? -13.418 5.210 44.697 1.00 78.81 587 LEU A CA 1
ATOM 4537 C C . LEU A 1 587 ? -13.321 4.213 45.857 1.00 78.81 587 LEU A C 1
ATOM 4539 O O . LEU A 1 587 ? -13.100 3.028 45.613 1.00 78.81 587 LEU A O 1
ATOM 4543 N N . ILE A 1 588 ? -13.511 4.673 47.097 1.00 80.06 588 ILE A N 1
ATOM 4544 C CA . ILE A 1 588 ? -13.490 3.817 48.292 1.00 80.06 588 ILE A CA 1
ATOM 4545 C C . ILE A 1 588 ? -14.637 2.803 48.242 1.00 80.06 588 ILE A C 1
ATOM 4547 O O . ILE A 1 588 ? -14.408 1.615 48.465 1.00 80.06 588 ILE A O 1
ATOM 4551 N N . GLU A 1 589 ? -15.853 3.245 47.918 1.00 78.75 589 GLU A N 1
ATOM 4552 C CA . GLU A 1 589 ? -17.024 2.366 47.816 1.00 78.75 589 GLU A CA 1
ATOM 4553 C C . GLU A 1 589 ? -16.865 1.333 46.693 1.00 78.75 589 GLU A C 1
ATOM 4555 O O . GLU A 1 589 ? -17.194 0.162 46.878 1.00 78.75 589 GLU A O 1
ATOM 4560 N N . SER A 1 590 ? -16.298 1.741 45.553 1.00 73.38 590 SER A N 1
ATOM 4561 C CA . SER A 1 590 ? -16.030 0.842 44.422 1.00 73.38 590 SER A CA 1
ATOM 4562 C C . SER A 1 590 ? -14.946 -0.196 44.722 1.00 73.38 590 SER A C 1
ATOM 4564 O O . SER A 1 590 ? -14.969 -1.270 44.135 1.00 73.38 590 SER A O 1
ATOM 4566 N N . ALA A 1 591 ? -13.992 0.105 45.609 1.00 64.38 591 ALA A N 1
ATOM 4567 C CA . ALA A 1 591 ? -12.932 -0.825 46.006 1.00 64.38 591 ALA A CA 1
ATOM 4568 C C . ALA A 1 591 ? -13.380 -1.851 47.068 1.00 64.38 591 ALA A C 1
ATOM 4570 O O . ALA A 1 591 ? -12.671 -2.825 47.316 1.00 64.38 591 ALA A O 1
ATOM 4571 N N . GLN A 1 592 ? -14.525 -1.622 47.721 1.00 60.09 592 GLN A N 1
ATOM 4572 C CA . GLN A 1 592 ? -15.099 -2.511 48.740 1.00 60.09 592 GLN A CA 1
ATOM 4573 C C . GLN A 1 592 ? -16.112 -3.524 48.173 1.00 60.09 592 GLN A C 1
ATOM 4575 O O . GLN A 1 592 ? -16.495 -4.452 48.890 1.00 60.09 592 GLN A O 1
ATOM 4580 N N . GLN A 1 593 ? -16.544 -3.345 46.921 1.00 46.25 593 GLN A N 1
ATOM 4581 C CA . GLN A 1 593 ? -17.406 -4.261 46.159 1.00 46.25 593 GLN A CA 1
ATOM 4582 C C . GLN A 1 593 ? -16.565 -5.192 45.286 1.00 46.25 593 GLN A C 1
ATOM 4584 O O . GLN A 1 593 ? -16.988 -6.361 45.123 1.00 46.25 593 GLN A O 1
#

Foldseek 3Di:
DLQLLLQLQQQVVCQVPFDQALPDPPSRDPPRAHALLLLLLLLLLCCVLVVNQLLVSSLVSCVVCVVRDPDDPVRNVSSVDPPDFADQDQFLSLQSRLLLLLLQDLDLVSLLVSSQRNSRRHHVHPNSSLLSSLLSSLLNCLLVPDALVVSQVCSCVPSVQDLPDALVRLSPPDAADGGSNRQSSQLSRLLSPAPASSSSSSSLSSSGHSRSSSSSSNRSNRCSNHNDDPVSSVVSLVSDDPSSVVSVVSSNVSSVVQVVLPPQAAEAEDADQQLPPLVFQEEEDLADQQLAQDDDNSVVQDVQQDPVSRVVSNVVHRDDQLAWDWDQSHNGNHRIYIYFHAALVVPDPCRLVSLLSRLLNSQVNCLVVLTAEYEYEQHCVPPSVDDLLSNLLSNLVSSVVCRSVRRRHNYYYYYYNDPVSNVVNVCNSVPPDPPPVPDPLDDPVNVVVLVVQADDPLPDLLHDVLLVQLLVQLVVVCVPLVADSSLSNLLSSQLQSQDPDPPDDLCSLVVSLVVLVVCDPPPGDDDPVSNVLSSLLSGCLPPDQEDPHSNSLSSSLSNLPSCVSVVDQRDLSSRHDPSSSVVSVVVVVVVVD

Secondary structure (DSSP, 8-state):
-HHHHHHHHHHTTTSSS---SS--SSSS-TT----HHHHHHHHHHHHHHHT--HHHHHHHHHHHTGGG----HHHHHHHH-TT-------BGGGTTT-HHHHHH-SSHHHHHHHHHHHHTTT--SHHHHHHHHHHHHHHHHHHTT--HHHHHHHHHHHH-----S-HHHHTTT-----BGGGTHHHHHHHHHT-SSHHHHHHHHHHT-SSHHHHHHHHHHHHHHHH---HHHHHHHHTTS-HHHHHHHHHHHHHHHHHHHT-S--EEEEEES-GGG-TT-SEEEEE--TT----SHHHHHHHHHH-HHHHHHHGGGPSPPTT-EEEEE-TTSSSSEEEEE----TTT-SSHHHHHHHHHHHHHHHHHHTT-SEEEEE-TTSSTT---HHHHHHHHHHHHHHHGGG-SS--EEEEEES-HHHHHHHHHHHHT----TTS--SS-HHHHHHHHHH--S-TTSTTSHHHHHHHHHHHHHHHHHH---HHHHHHHHHHTTTT-S-SS--TTHHHHHHHHHHHHBTTTB---HHHHHHHHHHHHHTTT----SSHHHHHHHHHHHGGGGGGT-PPPGGG--SHHHHHHHHHHHHHHH-

Sequence (593 aa):
MLGAVIGDIVGSVYEFNNYKAKDFDPFFQPGCFFTDDTVCTAAVADSLTRHIDPAVALREWGRRYWENGGWGMRFAQWLGDDDEGPYNSYGNGAGMRVSPAGFLARTLEEAVWLSDHVTGVTHNHPQGMRGAAATAAAIYWARTGLSASEIRANITKQFGYDLSQSVDEIRPWYRYNERALDTVPQALTCALEATNFEDAIRNSISIGGDSDTIAAIAGGLAEALFGIPESMARLAWLKLPEDIQAALTRLYEIAEQRAKVSRPADITVVLGDITKQIDCDGLVNSANENLREGSGVCGAIHRAAGKELEEHCRAHAPLALANAVATPAFGLRANQVIHTRGPKYLFDPEPAHHLALAMRNTLIVADREKLKRLAIPAISMGVYAYPPEEAVPILVETARQMRPRLHYIEEIRFVVLQESLRDLFQHHIRGDACDAGSDRVITSDLLEFLKGHYRLDWNGIHGVKHWSRVRANGLALAKSTGANTTVVELFAFLHDSCRENDGRDPFHGSRAAELVTQLQGALINLDACELELLKIACKGHTHESGHGDPTVATCWDADRLDLIRIDIMPDPDRLCTKAGKARCIDLIESAQQ

InterPro domains:
  IPR002589 Macro domain [PF01661] (284-394)
  IPR002589 Macro domain [PS51154] (254-433)
  IPR002589 Macro domain [SM00506] (266-395)
  IPR005502 ADP-ribosylation/Crystallin J1 [PF03747] (1-228)
  IPR036705 ADP-ribosylation/Crystallin J1 superfamily [G3DSA:1.10.4080.10] (1-258)
  IPR036705 ADP-ribosylation/Crystallin J1 superfamily [SSF101478] (1-250)
  IPR043472 Macro domain-like [G3DSA:3.40.220.10] (259-431)
  IPR043472 Macro domain-like [SSF52949] (266-428)

pLDDT: mean 91.16, std 9.99, range [31.28, 98.81]

Organism: NCBI:txid1223802